Protein AF-A0A7K0G7Z8-F1 (afdb_monomer_lite)

Sequence (667 aa):
MSLGGLDERFMREALAEAHAAAAEGEVPIGAVVVYEGEIIARAHNRRELDEDPSAHAEFSAMVAAAHALGRWRLTGCTVYVTLEPCVMCAGLMVNARVTRCVYGAADPKAGALGSLYQLNADRRLNHAFEVTAGVLSNECAGVLKAFFAELRGEGRANDAHVSKRDEALRSRNGPMLTQCRGRDAADATAPRAEGAHAAAADGATGLAADNARAAAHPGSASRATDGARAAALLGPSPRVLLAIDSFKGSATSAQAEAWVTEGILHACPNARVTAMPVGDGGEGTGEALAASGGTTRRAAQAHDAFGRVVSAEYLLFDAASNESSTADDGSTANSEAVRSVEENDAFSTVHAESGRGPEHSVGTSHEAFIEMAVVAGLGSSDRTPQAALAATTYGVGELVLDAIASGAQTIYLGLGGSATNDGGAGFLQALGARLLDADGRDIPTGLVGLEKVASIDLGPAVQALGPARLIALSDVTNPLVGLRGALRVFGPQKGLAQDPDALDAYDRWMVRYGALLDAACRAVATPRFRSLAGVPGAGAAGGLGAAVLALGGALTPGIDAVLDRAGFDEALRGCDVVVTGEGLMDGQTAGGKAPLGVARRARAAGVPVVAVVGGRADDLDAVYEQGVDLVLPIVRRPMGLFHALDPSQTRANLRAAGEAAIRAYLL

Structure (mmCIF, N/CA/C/O backbone):
data_AF-A0A7K0G7Z8-F1
#
_entry.id   AF-A0A7K0G7Z8-F1
#
loop_
_atom_site.group_PDB
_atom_site.id
_atom_site.type_symbol
_atom_site.label_atom_id
_atom_site.label_alt_id
_atom_site.label_comp_id
_atom_site.label_asym_id
_atom_site.label_entity_id
_atom_site.label_seq_id
_atom_site.pdbx_PDB_ins_code
_atom_site.Cartn_x
_atom_site.Cartn_y
_atom_site.Cartn_z
_atom_site.occupancy
_atom_site.B_iso_or_equiv
_atom_site.auth_seq_id
_atom_site.auth_comp_id
_atom_site.auth_asym_id
_atom_site.auth_atom_id
_atom_site.pdbx_PDB_model_num
ATOM 1 N N . MET A 1 1 ? -40.437 -28.380 -26.632 1.00 52.09 1 MET A N 1
ATOM 2 C CA . MET A 1 1 ? -39.116 -28.945 -26.994 1.00 52.09 1 MET A CA 1
ATOM 3 C C . MET A 1 1 ? -38.384 -29.283 -25.703 1.00 52.09 1 MET A C 1
ATOM 5 O O . MET A 1 1 ? -38.582 -28.557 -24.737 1.00 52.09 1 MET A O 1
ATOM 9 N N . SER A 1 2 ? -37.621 -30.380 -25.637 1.00 55.66 2 SER A N 1
ATOM 10 C CA . SER A 1 2 ? -36.757 -30.648 -24.473 1.00 55.66 2 SER A CA 1
ATOM 11 C C . SER A 1 2 ? -35.658 -29.579 -24.385 1.00 55.66 2 SER A C 1
ATOM 13 O O . SER A 1 2 ? -35.260 -29.041 -25.418 1.00 55.66 2 SER A O 1
ATOM 15 N N . LEU A 1 3 ? -35.161 -29.279 -23.178 1.00 61.94 3 LEU A N 1
ATOM 16 C CA . LEU A 1 3 ? -34.060 -28.320 -22.980 1.00 61.94 3 LEU A CA 1
ATOM 17 C C . LEU A 1 3 ? -32.837 -28.649 -23.859 1.00 61.94 3 LEU A C 1
ATOM 19 O O . LEU A 1 3 ? -32.303 -27.756 -24.506 1.00 61.94 3 LEU A O 1
ATOM 23 N N . GLY A 1 4 ? -32.482 -29.933 -23.999 1.00 64.19 4 GLY A N 1
ATOM 24 C CA . GLY A 1 4 ? -31.378 -30.360 -24.870 1.00 64.19 4 GLY A CA 1
ATOM 25 C C . GLY A 1 4 ? -31.577 -30.035 -26.359 1.00 64.19 4 GLY A C 1
ATOM 26 O O . GLY A 1 4 ? -30.617 -29.703 -27.042 1.00 64.19 4 GLY A O 1
ATOM 27 N N . GLY A 1 5 ? -32.818 -30.041 -26.864 1.00 80.69 5 GLY A N 1
ATOM 28 C CA . GLY A 1 5 ? -33.098 -29.675 -28.259 1.00 80.69 5 GLY A CA 1
ATOM 29 C C . GLY A 1 5 ? -32.998 -28.170 -28.539 1.00 80.69 5 GLY A C 1
ATOM 30 O O . GLY A 1 5 ? -32.731 -27.771 -29.671 1.00 80.69 5 GLY A O 1
ATOM 31 N N . LEU A 1 6 ? -33.200 -27.327 -27.520 1.00 89.25 6 LEU A N 1
ATOM 32 C CA . LEU A 1 6 ? -32.984 -25.880 -27.624 1.00 89.25 6 LEU A CA 1
ATOM 33 C C . LEU A 1 6 ? -31.495 -25.536 -27.550 1.00 89.25 6 LEU A C 1
ATOM 35 O O . LEU A 1 6 ? -31.035 -24.701 -28.327 1.00 89.25 6 LEU A O 1
ATOM 39 N N . ASP A 1 7 ? -30.743 -26.217 -26.683 1.00 96.12 7 ASP A N 1
ATOM 40 C CA . ASP A 1 7 ? -29.302 -25.998 -26.560 1.00 96.12 7 ASP A CA 1
ATOM 41 C C . ASP A 1 7 ? -28.562 -26.319 -27.863 1.00 96.12 7 ASP A C 1
ATOM 43 O O . ASP A 1 7 ? -27.725 -25.536 -28.308 1.00 96.12 7 ASP A O 1
ATOM 47 N N . GLU A 1 8 ? -28.907 -27.429 -28.524 1.00 96.44 8 GLU A N 1
ATOM 48 C CA . GLU A 1 8 ? -28.336 -27.763 -29.832 1.00 96.44 8 GLU A CA 1
ATOM 49 C C . GLU A 1 8 ? -28.661 -26.707 -30.893 1.00 96.44 8 GLU A C 1
ATOM 51 O O . GLU A 1 8 ? -27.784 -26.338 -31.673 1.00 96.44 8 GLU A O 1
ATOM 56 N N . ARG A 1 9 ? -29.895 -26.179 -30.916 1.00 96.75 9 ARG A N 1
ATOM 57 C CA . ARG A 1 9 ? -30.292 -25.128 -31.865 1.00 96.75 9 ARG A CA 1
ATOM 58 C C . ARG A 1 9 ? -29.406 -23.893 -31.713 1.00 96.75 9 ARG A C 1
ATOM 60 O O . ARG A 1 9 ? -28.856 -23.429 -32.704 1.00 96.75 9 ARG A O 1
ATOM 67 N N . PHE A 1 10 ? -29.250 -23.373 -30.498 1.00 98.06 10 PHE A N 1
ATOM 68 C CA . PHE A 1 10 ? -28.439 -22.173 -30.271 1.00 98.06 10 PHE A CA 1
ATOM 69 C C . PHE A 1 10 ? -26.935 -22.437 -30.403 1.00 98.06 10 PHE A C 1
ATOM 71 O O . PHE A 1 10 ? -26.201 -21.562 -30.856 1.00 98.06 10 PHE A O 1
ATOM 78 N N . MET A 1 11 ? -26.468 -23.652 -30.108 1.00 98.50 11 MET A N 1
ATOM 79 C CA . MET A 1 11 ? -25.080 -24.028 -30.374 1.00 98.50 11 MET A CA 1
ATOM 80 C C . MET A 1 11 ? -24.767 -24.076 -31.877 1.00 98.50 11 MET A C 1
ATOM 82 O O . MET A 1 11 ? -23.671 -23.698 -32.282 1.00 98.50 11 MET A O 1
ATOM 86 N N . ARG A 1 12 ? -25.723 -24.468 -32.734 1.00 98.25 12 ARG A N 1
ATOM 87 C CA . ARG A 1 12 ? -25.553 -24.384 -34.200 1.00 98.25 12 ARG A CA 1
ATOM 88 C C . ARG A 1 12 ? -25.413 -22.946 -34.693 1.00 98.25 12 ARG A C 1
ATOM 90 O O . ARG A 1 12 ? -24.657 -22.694 -35.624 1.00 98.25 12 ARG A O 1
ATOM 97 N N . GLU A 1 13 ? -26.085 -22.006 -34.039 1.00 98.50 13 GLU A N 1
ATOM 98 C CA . GLU A 1 13 ? -25.940 -20.576 -34.321 1.00 98.50 13 GLU A CA 1
ATOM 99 C C . GLU A 1 13 ? -24.558 -20.055 -33.894 1.00 98.50 13 GLU A C 1
ATOM 101 O O . GLU A 1 13 ? -23.924 -19.321 -34.646 1.00 98.50 13 GLU A O 1
ATOM 106 N N . ALA A 1 14 ? -24.036 -20.501 -32.747 1.00 98.50 14 ALA A N 1
ATOM 107 C CA . ALA A 1 14 ? -22.656 -20.220 -32.340 1.00 98.50 14 ALA A CA 1
ATOM 108 C C . ALA A 1 14 ? -21.619 -20.867 -33.286 1.00 98.50 14 ALA A C 1
ATOM 110 O O . ALA A 1 14 ? -20.584 -20.270 -33.572 1.00 98.50 14 ALA A O 1
ATOM 111 N N . LEU A 1 15 ? -21.893 -22.060 -33.825 1.00 98.38 15 LEU A N 1
ATOM 112 C CA . LEU A 1 15 ? -21.058 -22.702 -34.851 1.00 98.38 15 LEU A CA 1
ATOM 113 C C . LEU A 1 15 ? -21.026 -21.916 -36.167 1.00 98.38 15 LEU A C 1
ATOM 115 O O . LEU A 1 15 ? -19.973 -21.845 -36.795 1.00 98.38 15 LEU A O 1
ATOM 119 N N . ALA A 1 16 ? -22.141 -21.302 -36.572 1.00 98.00 16 ALA A N 1
ATOM 120 C CA . ALA A 1 16 ? -22.164 -20.429 -37.745 1.00 98.00 16 ALA A CA 1
ATOM 121 C C . ALA A 1 16 ? -21.229 -19.219 -37.564 1.00 98.00 16 ALA A C 1
ATOM 123 O O . ALA A 1 16 ? -20.465 -18.899 -38.471 1.00 98.00 16 ALA A O 1
ATOM 124 N N . GLU A 1 17 ? -21.217 -18.619 -36.371 1.00 98.50 17 GLU A N 1
ATOM 125 C CA . GLU A 1 17 ? -20.269 -17.557 -36.010 1.00 98.50 17 GLU A CA 1
ATOM 126 C C . GLU A 1 17 ? -18.815 -18.066 -35.987 1.00 98.50 17 GLU A C 1
ATOM 128 O O . GLU A 1 17 ? -17.916 -17.411 -36.505 1.00 98.50 17 GLU A O 1
ATOM 133 N N . ALA A 1 18 ? -18.561 -19.276 -35.478 1.00 98.06 18 ALA A N 1
ATOM 134 C CA . ALA A 1 18 ? -17.221 -19.868 -35.513 1.00 98.06 18 ALA A CA 1
ATOM 135 C C . ALA A 1 18 ? -16.705 -20.083 -36.950 1.00 98.06 18 ALA A C 1
ATOM 137 O O . ALA A 1 18 ? -15.520 -19.883 -37.217 1.00 98.06 18 ALA A O 1
ATOM 138 N N . HIS A 1 19 ? -17.583 -20.463 -37.885 1.00 97.19 19 HIS A N 1
ATOM 139 C CA . HIS A 1 19 ? -17.239 -20.542 -39.307 1.00 97.19 19 HIS A CA 1
ATOM 140 C C . HIS A 1 19 ? -16.970 -19.163 -39.923 1.00 97.19 19 HIS A C 1
ATOM 142 O O . HIS A 1 19 ? -16.090 -19.058 -40.777 1.00 97.19 19 HIS A O 1
ATOM 148 N N . ALA A 1 20 ? -17.685 -18.119 -39.491 1.00 96.19 20 ALA A N 1
ATOM 149 C CA . ALA A 1 20 ? -17.413 -16.748 -39.917 1.00 96.19 20 ALA A CA 1
ATOM 150 C C . ALA A 1 20 ? -16.011 -16.295 -39.473 1.00 96.19 20 ALA A C 1
ATOM 152 O O . ALA A 1 20 ? -15.240 -15.847 -40.317 1.00 96.19 20 ALA A O 1
ATOM 153 N N . ALA A 1 21 ? -15.624 -16.548 -38.215 1.00 95.62 21 ALA A N 1
ATOM 154 C CA . ALA A 1 21 ? -14.254 -16.293 -37.750 1.00 95.62 21 ALA A CA 1
ATOM 155 C C . ALA A 1 21 ? -13.197 -17.019 -38.600 1.00 95.62 21 ALA A C 1
ATOM 157 O O . ALA A 1 21 ? -12.242 -16.391 -39.050 1.00 95.62 21 ALA A O 1
ATOM 158 N N . ALA A 1 22 ? -13.375 -18.317 -38.887 1.00 93.69 22 ALA A N 1
ATOM 159 C CA . ALA A 1 22 ? -12.438 -19.043 -39.754 1.00 93.69 22 ALA A CA 1
ATOM 160 C C . ALA A 1 22 ? -12.288 -18.385 -41.136 1.00 93.69 22 ALA A C 1
ATOM 162 O O . ALA A 1 22 ? -11.173 -18.272 -41.641 1.00 93.69 22 ALA A O 1
ATOM 163 N N . ALA A 1 23 ? -13.397 -17.948 -41.742 1.00 92.38 23 ALA A N 1
ATOM 164 C CA . ALA A 1 23 ? -13.386 -17.292 -43.049 1.00 92.38 23 ALA A CA 1
ATOM 165 C C . ALA A 1 23 ? -12.650 -15.938 -43.033 1.00 92.38 23 ALA A C 1
ATOM 167 O O . ALA A 1 23 ? -12.127 -15.515 -44.064 1.00 92.38 23 ALA A O 1
ATOM 168 N N . GLU A 1 24 ? -12.579 -15.288 -41.871 1.00 92.75 24 GLU A N 1
ATOM 169 C CA . GLU A 1 24 ? -11.844 -14.040 -41.641 1.00 92.75 24 GLU A CA 1
ATOM 170 C C . GLU A 1 24 ? -10.382 -14.266 -41.206 1.00 92.75 24 GLU A C 1
ATOM 172 O O . GLU A 1 24 ? -9.634 -13.307 -41.023 1.00 92.75 24 GLU A O 1
ATOM 177 N N . GLY A 1 25 ? -9.933 -15.522 -41.092 1.00 89.94 25 GLY A N 1
ATOM 178 C CA . GLY A 1 25 ? -8.578 -15.865 -40.643 1.00 89.94 25 GLY A CA 1
ATOM 179 C C . GLY A 1 25 ? -8.395 -15.817 -39.122 1.00 89.94 25 GLY A C 1
ATOM 180 O O . GLY A 1 25 ? -7.266 -15.861 -38.633 1.00 89.94 25 GLY A O 1
ATOM 181 N N . GLU A 1 26 ? -9.492 -15.757 -38.373 1.00 94.25 26 GLU A N 1
ATOM 182 C CA . GLU A 1 26 ? -9.526 -15.730 -36.914 1.00 94.25 26 GLU A CA 1
ATOM 183 C C . GLU A 1 26 ? -9.661 -17.135 -36.327 1.00 94.25 26 GLU A C 1
ATOM 185 O O . GLU A 1 26 ? -10.186 -18.061 -36.951 1.00 94.25 26 GLU A O 1
ATOM 190 N N . VAL A 1 27 ? -9.228 -17.305 -35.073 1.00 95.50 27 VAL A N 1
ATOM 191 C CA . VAL A 1 27 ? -9.435 -18.573 -34.355 1.00 95.50 27 VAL A CA 1
ATOM 192 C C . VAL A 1 27 ? -10.945 -18.855 -34.275 1.00 95.50 27 VAL A C 1
ATOM 194 O O . VAL A 1 27 ? -11.657 -18.038 -33.693 1.00 95.50 27 VAL A O 1
ATOM 197 N N . PRO A 1 28 ? -11.450 -19.996 -34.788 1.00 97.56 28 PRO A N 1
ATOM 198 C CA . PRO A 1 28 ? -12.878 -20.209 -35.021 1.00 97.56 28 PRO A CA 1
ATOM 199 C C . PRO A 1 28 ? -13.650 -20.525 -33.743 1.00 97.56 28 PRO A C 1
ATOM 201 O O . PRO A 1 28 ? -13.979 -21.674 -33.430 1.00 97.56 28 PRO A O 1
ATOM 204 N N . ILE A 1 29 ? -13.945 -19.471 -32.997 1.00 98.44 29 ILE A N 1
ATOM 205 C CA . ILE A 1 29 ? -14.805 -19.492 -31.824 1.00 98.44 29 ILE A CA 1
ATOM 206 C C . ILE A 1 29 ? -15.951 -18.533 -32.100 1.00 98.44 29 ILE A C 1
ATOM 208 O O . ILE A 1 29 ? -15.735 -17.402 -32.534 1.00 98.44 29 ILE A O 1
ATOM 212 N N . GLY A 1 30 ? -17.166 -19.008 -31.860 1.00 98.56 30 GLY A N 1
ATOM 213 C CA . GLY A 1 30 ? -18.390 -18.243 -32.028 1.00 98.56 30 GLY A CA 1
ATOM 214 C C . GLY A 1 30 ? -19.245 -18.337 -30.777 1.00 98.56 30 GLY A C 1
ATOM 215 O O . GLY A 1 30 ? -19.195 -19.339 -30.056 1.00 98.56 30 GLY A O 1
ATOM 216 N N . ALA A 1 31 ? -20.013 -17.284 -30.515 1.00 98.75 31 ALA A N 1
ATOM 217 C CA . ALA A 1 31 ? -20.887 -17.189 -29.363 1.00 98.75 31 ALA A CA 1
ATOM 218 C C . ALA A 1 31 ? -22.192 -16.461 -29.694 1.00 98.75 31 ALA A C 1
ATOM 220 O O . ALA A 1 31 ? -22.230 -15.515 -30.483 1.00 98.75 31 ALA A O 1
ATOM 221 N N . VAL A 1 32 ? -23.269 -16.880 -29.034 1.00 98.62 32 VAL A N 1
ATOM 222 C CA . VAL A 1 32 ? -24.565 -16.199 -29.075 1.00 98.62 32 VAL A CA 1
ATOM 223 C C . VAL A 1 32 ? -25.111 -16.011 -27.665 1.00 98.62 32 VAL A C 1
ATOM 225 O O . VAL A 1 32 ? -24.962 -16.880 -26.803 1.00 98.62 32 VAL A O 1
ATOM 228 N N . VAL A 1 33 ? -25.765 -14.876 -27.424 1.00 98.69 33 VAL A N 1
ATOM 229 C CA . VAL A 1 33 ? -26.462 -14.597 -26.163 1.00 98.69 33 VAL A CA 1
ATOM 230 C C . VAL A 1 33 ? -27.960 -14.659 -26.411 1.00 98.69 33 VAL A C 1
ATOM 232 O O . VAL A 1 33 ? -28.473 -14.017 -27.327 1.00 98.69 33 VAL A O 1
ATOM 235 N N . VAL A 1 34 ? -28.657 -15.434 -25.584 1.00 98.44 34 VAL A N 1
ATOM 236 C CA . VAL A 1 34 ? -30.098 -15.673 -25.684 1.00 98.44 34 VAL A CA 1
ATOM 237 C C . VAL A 1 34 ? -30.801 -15.133 -24.449 1.00 98.44 34 VAL A C 1
ATOM 239 O O . VAL A 1 34 ? -30.391 -15.437 -23.329 1.00 98.44 34 VAL A O 1
ATOM 242 N N . TYR A 1 35 ? -31.882 -14.385 -24.644 1.00 96.44 35 TYR A N 1
ATOM 243 C CA . TYR A 1 35 ? -32.762 -13.893 -23.586 1.00 96.44 35 TYR A CA 1
ATOM 244 C C . TYR A 1 35 ? -34.214 -14.196 -23.965 1.00 96.44 35 TYR A C 1
ATOM 246 O O . TYR A 1 35 ? -34.615 -13.958 -25.099 1.00 96.44 35 TYR A O 1
ATOM 254 N N . GLU A 1 36 ? -34.981 -14.787 -23.044 1.00 92.25 36 GLU A N 1
ATOM 255 C CA . GLU A 1 36 ? -36.388 -15.180 -23.273 1.00 92.25 36 GLU A CA 1
ATOM 256 C C . GLU A 1 36 ? -36.611 -16.054 -24.530 1.00 92.25 36 GLU A C 1
ATOM 258 O O . GLU A 1 36 ? -37.677 -16.053 -25.135 1.00 92.25 36 GLU A O 1
ATOM 263 N N . GLY A 1 37 ? -35.605 -16.856 -24.902 1.00 91.62 37 GLY A N 1
ATOM 264 C CA . GLY A 1 37 ? -35.665 -17.757 -26.059 1.00 91.62 37 GLY A CA 1
ATOM 265 C C . GLY A 1 37 ? -35.287 -17.119 -27.399 1.00 91.62 37 GLY A C 1
ATOM 266 O O . GLY A 1 37 ? -35.264 -17.827 -28.403 1.00 91.62 37 GLY A O 1
ATOM 267 N N . GLU A 1 38 ? -34.927 -15.836 -27.415 1.00 94.56 38 GLU A N 1
ATOM 268 C CA . GLU A 1 38 ? -34.498 -15.107 -28.609 1.00 94.56 38 GLU A CA 1
ATOM 269 C C . GLU A 1 38 ? -33.009 -14.753 -28.548 1.00 94.56 38 GLU A C 1
ATOM 271 O O . GLU A 1 38 ? -32.469 -14.438 -27.485 1.00 94.56 38 GLU A O 1
ATOM 276 N N . ILE A 1 39 ? -32.329 -14.800 -29.696 1.00 98.19 39 ILE A N 1
ATOM 277 C CA . ILE A 1 39 ? -30.920 -14.397 -29.796 1.00 98.19 39 ILE A CA 1
ATOM 278 C C . ILE A 1 39 ? -30.857 -12.873 -29.827 1.00 98.19 39 ILE A C 1
ATOM 280 O O . ILE A 1 39 ? -31.297 -12.250 -30.790 1.00 98.19 39 ILE A O 1
ATOM 284 N N . ILE A 1 40 ? -30.273 -12.285 -28.787 1.00 96.75 40 ILE A N 1
ATOM 285 C CA . ILE A 1 40 ? -30.115 -10.832 -28.655 1.00 96.75 40 ILE A CA 1
ATOM 286 C C . ILE A 1 40 ? -28.774 -10.334 -29.193 1.00 96.75 40 ILE A C 1
ATOM 288 O O . ILE A 1 40 ? -28.654 -9.165 -29.549 1.00 96.75 40 ILE A O 1
ATOM 292 N N . ALA A 1 41 ? -27.769 -11.210 -29.262 1.00 98.25 41 ALA A N 1
ATOM 293 C CA . ALA A 1 41 ? -26.460 -10.883 -29.807 1.00 98.25 41 ALA A CA 1
ATOM 294 C C . ALA A 1 41 ? -25.732 -12.123 -30.327 1.00 98.25 41 ALA A C 1
ATOM 296 O O . ALA A 1 41 ? -25.928 -13.236 -29.832 1.00 98.25 41 ALA A O 1
ATOM 297 N N . ARG A 1 42 ? -24.868 -11.892 -31.314 1.00 98.56 42 ARG A N 1
ATOM 298 C CA . ARG A 1 42 ? -24.001 -12.874 -31.964 1.00 98.56 42 ARG A CA 1
ATOM 299 C C . ARG A 1 42 ? -22.631 -12.243 -32.136 1.00 98.56 42 ARG A C 1
ATOM 301 O O . ARG A 1 42 ? -22.561 -11.057 -32.457 1.00 98.56 42 ARG A O 1
ATOM 308 N N . ALA A 1 43 ? -21.577 -13.009 -31.914 1.00 98.31 43 ALA A N 1
ATOM 309 C CA . ALA A 1 43 ? -20.229 -12.588 -32.253 1.00 98.31 43 ALA A CA 1
ATOM 310 C C . ALA A 1 43 ? -19.310 -13.795 -32.428 1.00 98.31 43 ALA A C 1
ATOM 312 O O . ALA A 1 43 ? -19.599 -14.905 -31.976 1.00 98.31 43 ALA A O 1
ATOM 313 N N . HIS A 1 44 ? -18.161 -13.538 -33.029 1.00 98.56 44 HIS A N 1
ATOM 314 C CA . HIS A 1 44 ? -17.053 -14.467 -33.154 1.00 98.56 44 HIS A CA 1
ATOM 315 C C . HIS A 1 44 ? -15.743 -13.761 -32.802 1.00 98.56 44 HIS A C 1
ATOM 317 O O . HIS A 1 44 ? -15.720 -12.545 -32.598 1.00 98.56 44 HIS A O 1
ATOM 323 N N . ASN A 1 45 ? -14.665 -14.530 -32.662 1.00 97.50 45 ASN A N 1
ATOM 324 C CA . ASN A 1 45 ? -13.341 -13.970 -32.398 1.00 97.50 45 ASN A CA 1
ATOM 325 C C . ASN A 1 45 ? -12.896 -13.032 -33.520 1.00 97.50 45 ASN A C 1
ATOM 327 O O . ASN A 1 45 ? -13.026 -13.383 -34.687 1.00 97.50 45 ASN A O 1
ATOM 331 N N . ARG A 1 46 ? -12.322 -11.887 -33.145 1.00 96.56 46 ARG A N 1
ATOM 332 C CA . ARG A 1 46 ? -11.799 -10.859 -34.060 1.00 96.56 46 ARG A CA 1
ATOM 333 C C . ARG A 1 46 ? -10.490 -10.247 -33.553 1.00 96.56 46 ARG A C 1
ATOM 335 O O . ARG A 1 46 ? -10.239 -9.055 -33.698 1.00 96.56 46 ARG A O 1
ATOM 342 N N . ARG A 1 47 ? -9.676 -11.053 -32.871 1.00 93.00 47 ARG A N 1
ATOM 343 C CA . ARG A 1 47 ? -8.491 -10.569 -32.151 1.00 93.00 47 ARG A CA 1
ATOM 344 C C . ARG A 1 47 ? -7.448 -9.978 -33.097 1.00 93.00 47 ARG A C 1
ATOM 346 O O . ARG A 1 47 ? -6.823 -8.977 -32.762 1.00 93.00 47 ARG A O 1
ATOM 353 N N . GLU A 1 48 ? -7.223 -10.620 -34.236 1.00 88.62 48 GLU A N 1
ATOM 354 C CA . GLU A 1 48 ? -6.242 -10.185 -35.228 1.00 88.62 48 GLU A CA 1
ATOM 355 C C . GLU A 1 48 ? -6.787 -9.034 -36.087 1.00 88.62 48 GLU A C 1
ATOM 357 O O . GLU A 1 48 ? -6.051 -8.100 -36.395 1.00 88.62 48 GLU A O 1
ATOM 362 N N . LEU A 1 49 ? -8.071 -9.082 -36.450 1.00 89.75 49 LEU A N 1
ATOM 363 C CA . LEU A 1 49 ? -8.746 -8.100 -37.292 1.00 89.75 49 LEU A CA 1
ATOM 364 C C . LEU A 1 49 ? -8.927 -6.757 -36.580 1.00 89.75 49 LEU A C 1
ATOM 366 O O . LEU A 1 49 ? -8.689 -5.712 -37.185 1.00 89.75 49 LEU A O 1
ATOM 370 N N . ASP A 1 50 ? -9.345 -6.790 -35.314 1.00 88.94 50 ASP A N 1
ATOM 371 C CA . ASP A 1 50 ? -9.590 -5.586 -34.515 1.00 88.94 50 ASP A CA 1
ATOM 372 C C . ASP A 1 50 ? -8.342 -5.121 -33.753 1.00 88.94 50 ASP A C 1
ATOM 374 O O . ASP A 1 50 ? -8.367 -4.064 -33.126 1.00 88.94 50 ASP A O 1
ATOM 378 N N . GLU A 1 51 ? -7.260 -5.908 -33.792 1.00 90.31 51 GLU A N 1
ATOM 379 C CA . GLU A 1 51 ? -6.052 -5.713 -32.978 1.00 90.31 51 GLU A CA 1
ATOM 380 C C . GLU A 1 51 ? -6.373 -5.568 -31.472 1.00 90.31 51 GLU A C 1
ATOM 382 O O . GLU A 1 51 ? -5.655 -4.915 -30.712 1.00 90.31 51 GLU A O 1
ATOM 387 N N . ASP A 1 52 ? -7.461 -6.208 -31.028 1.00 90.50 52 ASP A N 1
ATOM 388 C CA . ASP A 1 52 ? -7.988 -6.130 -29.668 1.00 90.50 52 ASP A CA 1
ATOM 389 C C . ASP A 1 52 ? -7.821 -7.484 -28.955 1.00 90.50 52 ASP A C 1
ATOM 391 O O . ASP A 1 52 ? -8.494 -8.463 -29.299 1.00 90.50 52 ASP A O 1
ATOM 395 N N . PRO A 1 53 ? -6.969 -7.575 -27.913 1.00 92.31 53 PRO A N 1
ATOM 396 C CA . PRO A 1 53 ? -6.761 -8.817 -27.172 1.00 92.31 53 PRO A CA 1
ATOM 397 C C . PRO A 1 53 ? -8.019 -9.314 -26.441 1.00 92.31 53 PRO A C 1
ATOM 399 O O . PRO A 1 53 ? -8.045 -10.468 -26.014 1.00 92.31 53 PRO A O 1
ATOM 402 N N . SER A 1 54 ? -9.037 -8.466 -26.273 1.00 93.44 54 SER A N 1
ATOM 403 C CA . SER A 1 54 ? -10.309 -8.794 -25.630 1.00 93.44 54 SER A CA 1
ATOM 404 C C . SER A 1 54 ? -11.416 -9.221 -26.596 1.00 93.44 54 SER A C 1
ATOM 406 O O . SER A 1 54 ? -12.440 -9.715 -26.120 1.00 93.44 54 SER A O 1
ATOM 408 N N . ALA A 1 55 ? -11.209 -9.109 -27.918 1.00 96.25 55 ALA A N 1
ATOM 409 C CA . ALA A 1 55 ? -12.189 -9.416 -28.970 1.00 96.25 55 ALA A CA 1
ATOM 410 C C . ALA A 1 55 ? -12.425 -10.928 -29.159 1.00 96.25 55 ALA A C 1
ATOM 412 O O . ALA A 1 55 ? -12.298 -11.497 -30.246 1.00 96.25 55 ALA A O 1
ATOM 413 N N . HIS A 1 56 ? -12.760 -11.596 -28.061 1.00 98.50 56 HIS A N 1
ATOM 414 C CA . HIS A 1 56 ? -13.240 -12.963 -28.012 1.00 98.50 56 HIS A CA 1
ATOM 415 C C . HIS A 1 56 ? -14.749 -13.001 -28.264 1.00 98.50 56 HIS A C 1
ATOM 417 O O . HIS A 1 56 ? -15.481 -12.093 -27.863 1.00 98.50 56 HIS A O 1
ATOM 423 N N . ALA A 1 57 ? -15.223 -14.087 -28.869 1.00 98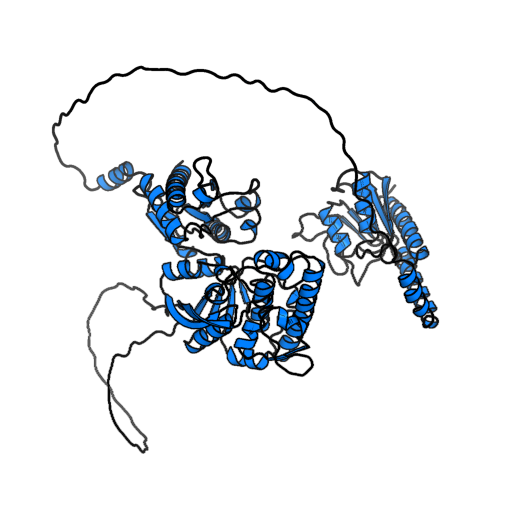.38 57 ALA A N 1
ATOM 424 C CA . ALA A 1 57 ? -16.619 -14.275 -29.237 1.00 98.38 57 ALA A CA 1
ATOM 425 C C . ALA A 1 57 ? -17.587 -14.012 -28.072 1.00 98.38 57 ALA A C 1
ATOM 427 O O . ALA A 1 57 ? -18.556 -13.270 -28.221 1.00 98.38 57 ALA A O 1
ATOM 428 N N . GLU A 1 58 ? -17.322 -14.578 -26.893 1.00 98.56 58 GLU A N 1
ATOM 429 C CA . GLU A 1 58 ? -18.187 -14.426 -25.721 1.00 98.56 58 GLU A CA 1
ATOM 430 C C . GLU A 1 58 ? -18.198 -12.985 -25.222 1.00 98.56 58 GLU A C 1
ATOM 432 O O . GLU A 1 58 ? -19.255 -12.459 -24.880 1.00 98.56 58 GLU A O 1
ATOM 437 N N . PHE A 1 59 ? -17.025 -12.347 -25.196 1.00 98.38 59 PHE A N 1
ATOM 438 C CA . PHE A 1 59 ? -16.873 -10.981 -24.714 1.00 98.38 59 PHE A CA 1
ATOM 439 C C . PHE A 1 59 ? -17.663 -10.022 -25.606 1.00 98.38 59 PHE A C 1
ATOM 441 O O . PHE A 1 59 ? -18.546 -9.307 -25.127 1.00 98.38 59 PHE A O 1
ATOM 448 N N . SER A 1 60 ? -17.423 -10.088 -26.915 1.00 98.25 60 SER A N 1
ATOM 449 C CA . SER A 1 60 ? -18.109 -9.276 -27.918 1.00 98.25 60 SER A CA 1
ATOM 450 C C . SER A 1 60 ? -19.619 -9.524 -27.928 1.00 98.25 60 SER A C 1
ATOM 452 O O . SER A 1 60 ? -20.399 -8.569 -27.931 1.00 98.25 60 SER A O 1
ATOM 454 N N . ALA A 1 61 ? -20.060 -10.786 -27.852 1.00 98.50 61 ALA A N 1
ATOM 455 C CA . ALA A 1 61 ? -21.483 -11.123 -27.827 1.00 98.50 61 ALA A CA 1
ATOM 456 C C . ALA A 1 61 ? -22.172 -10.597 -26.557 1.00 98.50 61 ALA A C 1
ATOM 458 O O . ALA A 1 61 ? -23.295 -10.100 -26.623 1.00 98.50 61 ALA A O 1
ATOM 459 N N . MET A 1 62 ? -21.510 -10.656 -25.399 1.00 98.50 62 MET A N 1
ATOM 460 C CA . MET A 1 62 ? -22.056 -10.135 -24.144 1.00 98.50 62 MET A CA 1
ATOM 461 C C . MET A 1 62 ? -22.110 -8.608 -24.101 1.00 98.50 62 MET A C 1
ATOM 463 O O . MET A 1 62 ? -23.104 -8.052 -23.633 1.00 98.50 62 MET A O 1
ATOM 467 N N . VAL A 1 63 ? -21.082 -7.922 -24.604 1.00 97.25 63 VAL A N 1
ATOM 468 C CA . VAL A 1 63 ? -21.095 -6.458 -24.729 1.00 97.25 63 VAL A CA 1
ATOM 469 C C . VAL A 1 63 ? -22.233 -6.031 -25.659 1.00 97.25 63 VAL A C 1
ATOM 471 O O . VAL A 1 63 ? -23.063 -5.205 -25.275 1.00 97.25 63 VAL A O 1
ATOM 474 N N . ALA A 1 64 ? -22.358 -6.661 -26.830 1.00 96.81 64 ALA A N 1
ATOM 475 C CA . ALA A 1 64 ? -23.457 -6.406 -27.759 1.00 96.81 64 ALA A CA 1
ATOM 476 C C . ALA A 1 64 ? -24.836 -6.693 -27.133 1.00 96.81 64 ALA A C 1
ATOM 478 O O . ALA A 1 64 ? -25.758 -5.893 -27.286 1.00 96.81 64 ALA A O 1
ATOM 479 N N . ALA A 1 65 ? -24.972 -7.777 -26.363 1.00 97.94 65 ALA A N 1
ATOM 480 C CA . ALA A 1 65 ? -26.197 -8.104 -25.635 1.00 97.94 65 ALA A CA 1
ATOM 481 C C . ALA A 1 65 ? -26.563 -7.039 -24.590 1.00 97.94 65 ALA A C 1
ATOM 483 O O . ALA A 1 65 ? -27.729 -6.661 -24.473 1.00 97.94 65 ALA A O 1
ATOM 484 N N . ALA A 1 66 ? -25.578 -6.529 -23.847 1.00 96.69 66 ALA A N 1
ATOM 485 C CA . ALA A 1 66 ? -25.794 -5.479 -22.856 1.00 96.69 66 ALA A CA 1
ATOM 486 C C . ALA A 1 66 ? -26.278 -4.176 -23.508 1.00 96.69 66 ALA A C 1
ATOM 488 O O . ALA A 1 66 ? -27.206 -3.536 -23.006 1.00 96.69 66 ALA A O 1
ATOM 489 N N . HIS A 1 67 ? -25.701 -3.818 -24.659 1.00 95.19 67 HIS A N 1
ATOM 490 C CA . HIS A 1 67 ? -26.170 -2.691 -25.464 1.00 95.19 67 HIS A CA 1
ATOM 491 C C . HIS A 1 67 ? -27.592 -2.915 -25.991 1.00 95.19 67 HIS A C 1
ATOM 493 O O . HIS A 1 67 ? -28.429 -2.026 -25.848 1.00 95.19 67 HIS A O 1
ATOM 499 N N . ALA A 1 68 ? -27.891 -4.099 -26.533 1.00 94.88 68 ALA A N 1
ATOM 500 C CA . ALA A 1 68 ? -29.211 -4.431 -27.071 1.00 94.88 68 ALA A CA 1
ATOM 501 C C . ALA A 1 68 ? -30.316 -4.391 -26.001 1.00 94.88 68 ALA A C 1
ATOM 503 O O . ALA A 1 68 ? -31.425 -3.936 -26.272 1.00 94.88 68 ALA A O 1
ATOM 504 N N . LEU A 1 69 ? -30.013 -4.821 -24.773 1.00 94.56 69 LEU A N 1
ATOM 505 C CA . LEU A 1 69 ? -30.954 -4.790 -23.649 1.00 94.56 69 LEU A CA 1
ATOM 506 C C . LEU A 1 69 ? -30.978 -3.447 -22.898 1.00 94.56 69 LEU A C 1
ATOM 508 O O . LEU A 1 69 ? -31.783 -3.283 -21.980 1.00 94.56 69 LEU A O 1
ATOM 512 N N . GLY A 1 70 ? -30.081 -2.509 -23.222 1.00 94.56 70 GLY A N 1
ATOM 513 C CA . GLY A 1 70 ? -29.944 -1.235 -22.510 1.00 94.56 70 GLY A CA 1
ATOM 514 C C . GLY A 1 70 ? -29.542 -1.385 -21.037 1.00 94.56 70 GLY A C 1
ATOM 515 O O . GLY A 1 70 ? -29.833 -0.510 -20.222 1.00 94.56 70 GLY A O 1
ATOM 516 N N . ARG A 1 71 ? -28.908 -2.503 -20.664 1.00 94.69 71 ARG A N 1
ATOM 517 C CA . ARG A 1 71 ? -28.498 -2.804 -19.286 1.00 94.69 71 ARG A CA 1
ATOM 518 C C . ARG A 1 71 ? -27.253 -3.681 -19.266 1.00 94.69 71 ARG A C 1
ATOM 520 O O . ARG A 1 71 ? -27.136 -4.623 -20.036 1.00 94.69 71 ARG A O 1
ATOM 527 N N . TRP A 1 72 ? -26.356 -3.425 -18.315 1.00 94.94 72 TRP A N 1
ATOM 528 C CA . TRP A 1 72 ? -25.137 -4.226 -18.153 1.00 94.94 72 TRP A CA 1
ATOM 529 C C . TRP A 1 72 ? -25.389 -5.594 -17.501 1.00 94.94 72 TRP A C 1
ATOM 531 O O . TRP A 1 72 ? -24.616 -6.527 -17.704 1.00 94.94 72 TRP A O 1
ATOM 541 N N . ARG A 1 73 ? -26.466 -5.727 -16.709 1.00 96.31 73 ARG A N 1
ATOM 542 C CA . ARG A 1 73 ? -26.861 -7.003 -16.095 1.00 96.31 73 ARG A CA 1
ATOM 543 C C . ARG A 1 73 ? -27.554 -7.884 -17.130 1.00 96.31 73 ARG A C 1
ATOM 545 O O . ARG A 1 73 ? -28.665 -7.583 -17.561 1.00 96.31 73 ARG A O 1
ATOM 552 N N . LEU A 1 74 ? -26.934 -9.012 -17.443 1.00 97.19 74 LEU A N 1
ATOM 553 C CA . LEU A 1 74 ? -27.429 -10.059 -18.334 1.00 97.19 74 LEU A CA 1
ATOM 554 C C . LEU A 1 74 ? -28.127 -11.192 -17.564 1.00 97.19 74 LEU A C 1
ATOM 556 O O . LEU A 1 74 ? -28.120 -12.351 -17.978 1.00 97.19 74 LEU A O 1
ATOM 560 N N . THR A 1 75 ? -28.757 -10.870 -16.435 1.00 96.56 75 THR A N 1
ATOM 561 C CA . THR A 1 75 ? -29.594 -11.821 -15.695 1.00 96.56 75 THR A CA 1
ATOM 562 C C . THR A 1 75 ? -30.759 -12.292 -16.568 1.00 96.56 75 THR A C 1
ATOM 564 O O . THR A 1 75 ? -31.384 -11.499 -17.271 1.00 96.56 75 THR A O 1
ATOM 567 N N . GLY A 1 76 ? -31.023 -13.596 -16.549 1.00 95.31 76 GLY A N 1
ATOM 568 C CA . GLY A 1 76 ? -31.960 -14.278 -17.440 1.00 95.31 76 GLY A CA 1
ATOM 569 C C . GLY A 1 76 ? -31.360 -14.669 -18.794 1.00 95.31 76 GLY A C 1
ATOM 570 O O . GLY A 1 76 ? -32.011 -15.387 -19.549 1.00 95.31 76 GLY A O 1
ATOM 571 N N . CYS A 1 77 ? -30.133 -14.238 -19.113 1.00 98.38 77 CYS A N 1
ATOM 572 C CA . CYS A 1 77 ? -29.481 -14.608 -20.367 1.00 98.38 77 CYS A CA 1
ATOM 573 C C . CYS A 1 77 ? -28.752 -15.954 -20.258 1.00 98.38 77 CYS A C 1
ATOM 575 O O . CYS A 1 77 ? -28.157 -16.277 -19.222 1.00 98.38 77 CYS A O 1
ATOM 577 N N . THR A 1 78 ? -28.748 -16.697 -21.366 1.00 98.69 78 THR A N 1
ATOM 578 C CA . THR A 1 78 ? -27.887 -17.865 -21.587 1.00 98.69 78 THR A CA 1
ATOM 579 C C . THR A 1 78 ? -26.847 -17.545 -22.655 1.00 98.69 78 THR A C 1
ATOM 581 O O . THR A 1 78 ? -27.210 -17.098 -23.743 1.00 98.69 78 THR A O 1
ATOM 584 N N . VAL A 1 79 ? -25.569 -17.782 -22.361 1.00 98.75 79 VAL A N 1
ATOM 585 C CA . VAL A 1 79 ? -24.474 -17.634 -23.331 1.00 98.75 79 VAL A CA 1
ATOM 586 C C . VAL A 1 79 ? -24.124 -19.002 -23.906 1.00 98.75 79 VAL A C 1
ATOM 588 O O . VAL A 1 79 ? -23.746 -19.897 -23.153 1.00 98.75 79 VAL A O 1
ATOM 591 N N . TYR A 1 80 ? -24.231 -19.157 -25.222 1.00 98.81 80 TYR A N 1
ATOM 592 C CA . TYR A 1 80 ? -23.797 -20.347 -25.954 1.00 98.81 80 TYR A CA 1
ATOM 593 C C . TYR A 1 80 ? -22.480 -20.049 -26.655 1.00 98.81 80 TYR A C 1
ATOM 595 O O . TYR A 1 80 ? -22.385 -19.027 -27.327 1.00 98.81 80 TYR A O 1
ATOM 603 N N . VAL A 1 81 ? -21.484 -20.922 -26.525 1.00 98.81 81 VAL A N 1
ATOM 604 C CA . VAL A 1 81 ? -20.155 -20.731 -27.126 1.00 98.81 81 VAL A CA 1
ATOM 605 C C . VAL A 1 81 ? -19.561 -22.051 -27.615 1.00 98.81 81 VAL A C 1
ATOM 607 O O . VAL A 1 81 ? -19.718 -23.098 -26.988 1.00 98.81 81 VAL A O 1
ATOM 610 N N . THR A 1 82 ? -18.862 -22.035 -28.747 1.00 98.69 82 THR A N 1
ATOM 611 C CA . THR A 1 82 ? -18.336 -23.273 -29.343 1.00 98.69 82 THR A CA 1
ATOM 612 C C . THR A 1 82 ? -17.181 -23.896 -28.554 1.00 98.69 82 THR A C 1
ATOM 614 O O . THR A 1 82 ? -17.061 -25.122 -28.533 1.00 98.69 82 THR A O 1
ATOM 617 N N . LEU A 1 83 ? -16.371 -23.098 -27.857 1.00 98.50 83 LEU A N 1
ATOM 618 C CA . LEU A 1 83 ? -15.263 -23.541 -27.005 1.00 98.50 83 LEU A CA 1
ATOM 619 C C . LEU A 1 83 ? -15.490 -23.094 -25.554 1.00 98.50 83 LEU A C 1
ATOM 621 O O . LEU A 1 83 ? -16.086 -22.050 -25.315 1.00 98.50 83 LEU A O 1
ATOM 625 N N . GLU A 1 84 ? -15.033 -23.882 -24.584 1.00 98.69 84 GLU A N 1
ATOM 626 C CA . GLU A 1 84 ? -15.101 -23.524 -23.166 1.00 98.69 84 GLU A CA 1
ATOM 627 C C . GLU A 1 84 ? -14.470 -22.141 -22.902 1.00 98.69 84 GLU A C 1
ATOM 629 O O . GLU A 1 84 ? -13.307 -21.932 -23.260 1.00 98.69 84 GLU A O 1
ATOM 634 N N . PRO A 1 85 ? -15.194 -21.218 -22.237 1.00 98.62 85 PRO A N 1
ATOM 635 C CA . PRO A 1 85 ? -14.697 -19.881 -21.946 1.00 98.62 85 PRO A CA 1
ATOM 636 C C . PRO A 1 85 ? -13.391 -19.852 -21.165 1.00 98.62 85 PRO A C 1
ATOM 638 O O . PRO A 1 85 ? -13.220 -20.563 -20.170 1.00 98.62 85 PRO A O 1
ATOM 641 N N . CYS A 1 86 ? -12.508 -18.934 -21.555 1.00 98.38 86 CYS A N 1
ATOM 642 C CA . CYS A 1 86 ? -11.305 -18.627 -20.793 1.00 98.38 86 CYS A CA 1
ATOM 643 C C . CYS A 1 86 ? -11.615 -17.794 -19.534 1.00 98.38 86 CYS A C 1
ATOM 645 O O . CYS A 1 86 ? -12.734 -17.315 -19.340 1.00 98.38 86 CYS A O 1
ATOM 647 N N . VAL A 1 87 ? -10.606 -17.562 -18.684 1.00 98.25 87 VAL A N 1
ATOM 648 C CA . VAL A 1 87 ? -10.738 -16.777 -17.436 1.00 98.25 87 VAL A CA 1
ATOM 649 C C . VAL A 1 87 ? -11.339 -15.386 -17.671 1.00 98.25 87 VAL A C 1
ATOM 651 O O . VAL A 1 87 ? -12.162 -14.939 -16.877 1.00 98.25 87 VAL A O 1
ATOM 654 N N . MET A 1 88 ? -10.967 -14.713 -18.764 1.00 98.44 88 MET A N 1
ATOM 655 C CA . MET A 1 88 ? -11.494 -13.388 -19.109 1.00 98.44 88 MET A CA 1
ATOM 656 C C . MET A 1 88 ? -12.998 -13.443 -19.399 1.00 98.44 88 MET A C 1
ATOM 658 O O . MET A 1 88 ? -13.776 -12.718 -18.779 1.00 98.44 88 MET A O 1
ATOM 662 N N . CYS A 1 89 ? -13.412 -14.330 -20.305 1.00 98.50 89 CYS A N 1
ATOM 663 C CA . CYS A 1 89 ? -14.805 -14.458 -20.725 1.00 98.50 89 CYS A CA 1
ATOM 664 C C . CYS A 1 89 ? -15.694 -14.985 -19.587 1.00 98.50 89 CYS A C 1
ATOM 666 O O . CYS A 1 89 ? -16.761 -14.433 -19.328 1.00 98.50 89 CYS A O 1
ATOM 668 N N . ALA A 1 90 ? -15.228 -15.981 -18.830 1.00 98.38 90 ALA A N 1
ATOM 669 C CA . ALA A 1 90 ? -15.919 -16.468 -17.636 1.00 98.38 90 ALA A CA 1
ATOM 670 C C . ALA A 1 90 ? -16.013 -15.392 -16.536 1.00 98.38 90 ALA A C 1
ATOM 672 O O . ALA A 1 90 ? -17.059 -15.242 -15.904 1.00 98.38 90 ALA A O 1
ATOM 673 N N . GLY A 1 91 ? -14.958 -14.598 -16.330 1.00 98.12 91 GLY A N 1
ATOM 674 C CA . GLY A 1 91 ? -14.973 -13.459 -15.409 1.00 98.12 91 GLY A CA 1
ATOM 675 C C . GLY A 1 91 ? -15.981 -12.383 -15.819 1.00 98.12 91 GLY A C 1
ATOM 676 O O . GLY A 1 91 ? -16.686 -11.838 -14.967 1.00 98.12 91 GLY A O 1
ATOM 677 N N . LEU A 1 92 ? -16.127 -12.123 -17.122 1.00 98.25 92 LEU A N 1
ATOM 678 C CA . LEU A 1 92 ? -17.179 -11.241 -17.624 1.00 98.25 92 LEU A CA 1
ATOM 679 C C . LEU A 1 92 ? -18.575 -11.813 -17.334 1.00 98.25 92 LEU A C 1
ATOM 681 O O . LEU A 1 92 ? -19.447 -11.055 -16.923 1.00 98.25 92 LEU A O 1
ATOM 685 N N . MET A 1 93 ? -18.796 -13.126 -17.474 1.00 98.56 93 MET A N 1
ATOM 686 C CA . MET A 1 93 ? -20.078 -13.773 -17.127 1.00 98.56 93 MET A CA 1
ATOM 687 C C . MET A 1 93 ? -20.452 -13.587 -15.653 1.00 98.56 93 MET A C 1
ATOM 689 O O . MET A 1 93 ? -21.608 -13.269 -15.355 1.00 98.56 93 MET A O 1
ATOM 693 N N . VAL A 1 94 ? -19.475 -13.711 -14.745 1.00 98.00 94 VAL A N 1
ATOM 694 C CA . VAL A 1 94 ? -19.645 -13.401 -13.315 1.00 98.00 94 VAL A CA 1
ATOM 695 C C . VAL A 1 94 ? -20.060 -11.940 -13.143 1.00 98.00 94 VAL A C 1
ATOM 697 O O . VAL A 1 94 ? -21.105 -11.656 -12.554 1.00 98.00 94 VAL A O 1
ATOM 700 N N . ASN A 1 95 ? -19.287 -11.013 -13.712 1.00 97.62 95 ASN A N 1
ATOM 701 C CA . ASN A 1 95 ? -19.535 -9.582 -13.567 1.00 97.62 95 ASN A CA 1
ATOM 702 C C . ASN A 1 95 ? -20.873 -9.157 -14.169 1.00 97.62 95 ASN A C 1
ATOM 704 O O . ASN A 1 95 ? -21.576 -8.373 -13.547 1.00 97.62 95 ASN A O 1
ATOM 708 N N . ALA A 1 96 ? -21.266 -9.704 -15.319 1.00 97.12 96 ALA A N 1
ATOM 709 C CA . ALA A 1 96 ? -22.516 -9.392 -16.005 1.00 97.12 96 ALA A CA 1
ATOM 710 C C . ALA A 1 96 ? -23.737 -10.119 -15.421 1.00 97.12 96 ALA A C 1
ATOM 712 O O . ALA A 1 96 ? -24.853 -9.880 -15.875 1.00 97.12 96 ALA A O 1
ATOM 713 N N . ARG A 1 97 ? -23.571 -10.979 -14.408 1.00 97.56 97 ARG A N 1
ATOM 714 C CA . ARG A 1 97 ? -24.674 -11.718 -13.767 1.00 97.56 97 ARG A CA 1
ATOM 715 C C . ARG A 1 97 ? -25.435 -12.636 -14.728 1.00 97.56 97 ARG A C 1
ATOM 717 O O . ARG A 1 97 ? -26.660 -12.744 -14.632 1.00 97.56 97 ARG A O 1
ATOM 724 N N . VAL A 1 98 ? -24.712 -13.280 -15.647 1.00 98.12 98 VAL A N 1
ATOM 725 C CA . VAL A 1 98 ? -25.266 -14.268 -16.591 1.00 98.12 98 VAL A CA 1
ATOM 726 C C . VAL A 1 98 ? -25.909 -15.415 -15.818 1.00 98.12 98 VAL A C 1
ATOM 728 O O . VAL A 1 98 ? -25.371 -15.858 -14.810 1.00 98.12 98 VAL A O 1
ATOM 731 N N . THR A 1 99 ? -27.057 -15.915 -16.268 1.00 98.19 99 THR A N 1
ATOM 732 C CA . THR A 1 99 ? -27.746 -17.011 -15.565 1.00 98.19 99 THR A CA 1
ATOM 733 C C . THR A 1 99 ? -27.146 -18.369 -15.899 1.00 98.19 99 THR A C 1
ATOM 735 O O . THR A 1 99 ? -27.003 -19.213 -15.014 1.00 98.19 99 THR A O 1
ATOM 738 N N . ARG A 1 100 ? -26.781 -18.580 -17.167 1.00 98.38 100 ARG A N 1
ATOM 739 C CA . ARG A 1 100 ? -26.308 -19.875 -17.653 1.00 98.38 100 ARG A CA 1
ATOM 740 C C . ARG A 1 100 ? -25.301 -19.728 -18.791 1.00 98.38 100 ARG A C 1
ATOM 742 O O . ARG A 1 100 ? -25.452 -18.867 -19.654 1.00 98.38 100 ARG A O 1
ATOM 749 N N . CYS A 1 101 ? -24.306 -20.603 -18.822 1.00 98.56 101 CYS A N 1
ATOM 750 C CA . CYS A 1 101 ? -23.393 -20.784 -19.943 1.00 98.56 101 CYS A CA 1
ATOM 751 C C . CYS A 1 101 ? -23.505 -22.213 -20.485 1.00 98.56 101 CYS A C 1
ATOM 753 O O . CYS A 1 101 ? -23.558 -23.182 -19.726 1.00 98.56 101 CYS A O 1
ATOM 755 N N . VAL A 1 102 ? -23.529 -22.347 -21.806 1.00 98.69 102 VAL A N 1
ATOM 756 C CA . VAL A 1 102 ? -23.511 -23.623 -22.515 1.00 98.69 102 VAL A CA 1
ATOM 757 C C . VAL A 1 102 ? -22.328 -23.616 -23.466 1.00 98.69 102 VAL A C 1
ATOM 759 O O . VAL A 1 102 ? -22.242 -22.735 -24.319 1.00 98.69 102 VAL A O 1
ATOM 762 N N . TYR A 1 103 ? -21.427 -24.589 -23.350 1.00 98.62 103 TYR A N 1
ATOM 763 C CA . TYR A 1 103 ? -20.272 -24.675 -24.242 1.00 98.62 103 TYR A CA 1
ATOM 764 C C . TYR A 1 103 ? -20.157 -26.023 -24.948 1.00 98.62 103 TYR A C 1
ATOM 766 O O . TYR A 1 103 ? -20.598 -27.057 -24.436 1.00 98.62 103 TYR A O 1
ATOM 774 N N . GLY A 1 104 ? -19.560 -26.003 -26.140 1.00 98.25 104 GLY A N 1
ATOM 775 C CA . GLY A 1 104 ? -19.376 -27.194 -26.963 1.00 98.25 104 GLY A CA 1
ATOM 776 C C . GLY A 1 104 ? -18.138 -28.010 -26.605 1.00 98.25 104 GLY A C 1
ATOM 777 O O . GLY A 1 104 ? -18.227 -29.039 -25.932 1.00 98.25 104 GLY A O 1
ATOM 778 N N . ALA A 1 105 ? -16.975 -27.605 -27.105 1.00 97.88 105 ALA A N 1
ATOM 779 C CA . ALA A 1 105 ? -15.704 -28.274 -26.840 1.00 97.88 105 ALA A CA 1
ATOM 780 C C . ALA A 1 105 ? -15.085 -27.788 -25.520 1.00 97.88 105 ALA A C 1
ATOM 782 O O . ALA A 1 105 ? -15.132 -26.600 -25.223 1.00 97.88 105 ALA A O 1
ATOM 783 N N . ALA A 1 106 ? -14.483 -28.692 -24.745 1.00 96.50 106 ALA A N 1
ATOM 784 C CA . ALA A 1 106 ? -13.676 -28.315 -23.581 1.00 96.50 106 ALA A CA 1
ATOM 785 C C . ALA A 1 106 ? -12.342 -27.683 -24.017 1.00 96.50 106 ALA A C 1
ATOM 787 O O . ALA A 1 106 ? -11.792 -28.067 -25.056 1.00 96.50 106 ALA A O 1
ATOM 788 N N . ASP A 1 107 ? -11.798 -26.771 -23.209 1.00 95.69 107 ASP A N 1
ATOM 789 C CA . ASP A 1 107 ? -10.492 -26.153 -23.450 1.00 95.69 107 ASP A CA 1
ATOM 790 C C . ASP A 1 107 ? -9.482 -26.547 -22.355 1.00 95.69 107 ASP A C 1
ATOM 792 O O . ASP A 1 107 ? -9.408 -25.908 -21.304 1.00 95.69 107 ASP A O 1
ATOM 796 N N . PRO A 1 108 ? -8.623 -27.553 -22.600 1.00 91.12 108 PRO A N 1
ATOM 797 C CA . PRO A 1 108 ? -7.639 -27.995 -21.616 1.00 91.12 108 PRO A CA 1
ATOM 798 C C . PRO A 1 108 ? -6.499 -26.989 -21.384 1.00 91.12 108 PRO A C 1
ATOM 800 O O . PRO A 1 108 ? -5.669 -27.217 -20.506 1.00 91.12 108 PRO A O 1
ATOM 803 N N . LYS A 1 109 ? -6.393 -25.918 -22.184 1.00 87.44 109 LYS A N 1
ATOM 804 C CA . LYS A 1 109 ? -5.311 -24.926 -22.091 1.00 87.44 109 LYS A CA 1
ATOM 805 C C . LYS A 1 109 ? -5.736 -23.635 -21.408 1.00 87.44 109 LYS A C 1
ATOM 807 O O . LYS A 1 109 ? -4.890 -23.013 -20.768 1.00 87.44 109 LYS A O 1
ATOM 812 N N . ALA A 1 110 ? -6.991 -23.223 -21.556 1.00 90.75 110 ALA A N 1
ATOM 813 C CA . ALA A 1 110 ? -7.475 -21.970 -20.977 1.00 90.75 110 ALA A CA 1
ATOM 814 C C . ALA A 1 110 ? -8.862 -22.056 -20.319 1.00 90.75 110 ALA A C 1
ATOM 816 O O . ALA A 1 110 ? -9.282 -21.074 -19.705 1.00 90.75 110 ALA A O 1
ATOM 817 N N . GLY A 1 111 ? -9.548 -23.199 -20.402 1.00 95.94 111 GLY A N 1
ATOM 818 C CA . GLY A 1 111 ? -10.934 -23.369 -19.969 1.00 95.94 111 GLY A CA 1
ATOM 819 C C . GLY A 1 111 ? -11.143 -23.123 -18.477 1.00 95.94 111 GLY A C 1
ATOM 820 O O . GLY A 1 111 ? -10.472 -23.713 -17.624 1.00 95.94 111 GLY A O 1
ATOM 821 N N . ALA A 1 112 ? -12.078 -22.231 -18.156 1.00 97.62 112 ALA A N 1
ATOM 822 C CA . ALA A 1 112 ? -12.296 -21.732 -16.802 1.00 97.62 112 ALA A CA 1
ATOM 823 C C . ALA A 1 112 ? -13.612 -22.190 -16.150 1.00 97.62 112 ALA A C 1
ATOM 825 O O . ALA A 1 112 ? -13.935 -21.732 -15.047 1.00 97.62 112 ALA A O 1
ATOM 826 N N . LEU A 1 113 ? -14.365 -23.076 -16.813 1.00 97.31 113 LEU A N 1
ATOM 827 C CA . LEU A 1 113 ? -15.686 -23.554 -16.383 1.00 97.31 113 LEU A CA 1
ATOM 828 C C . LEU A 1 113 ? -15.713 -25.067 -16.100 1.00 97.31 113 LEU A C 1
ATOM 830 O O . LEU A 1 113 ? -16.785 -25.674 -16.044 1.00 97.31 113 LEU A O 1
ATOM 834 N N . GLY A 1 114 ? -14.547 -25.684 -15.924 1.00 91.62 114 GLY A N 1
ATOM 835 C CA . GLY A 1 114 ? -14.397 -27.095 -15.584 1.00 91.62 114 GLY A CA 1
ATOM 836 C C . GLY A 1 114 ? -13.031 -27.688 -15.925 1.00 91.62 114 GLY A C 1
ATOM 837 O O . GLY A 1 114 ? -12.624 -28.633 -15.252 1.00 91.62 114 GLY A O 1
ATOM 838 N N . SER A 1 115 ? -12.311 -27.153 -16.920 1.00 93.75 115 SER A N 1
ATOM 839 C CA . SER A 1 115 ? -11.018 -27.725 -17.333 1.00 93.75 115 SER A CA 1
ATOM 840 C C . SER A 1 115 ? -9.864 -27.365 -16.393 1.00 93.75 115 SER A C 1
ATOM 842 O O . SER A 1 115 ? -9.231 -28.254 -15.827 1.00 93.75 115 SER A O 1
ATOM 844 N N . LEU A 1 116 ? -9.572 -26.071 -16.223 1.00 91.88 116 LEU A N 1
ATOM 845 C CA . LEU A 1 116 ? -8.479 -25.584 -15.365 1.00 91.88 116 LEU A CA 1
ATOM 846 C C . LEU A 1 116 ? -8.982 -24.829 -14.134 1.00 91.88 116 LEU A C 1
ATOM 848 O O . LEU A 1 116 ? -8.329 -24.829 -13.091 1.00 91.88 116 LEU A O 1
ATOM 852 N N . TYR A 1 117 ? -10.141 -24.186 -14.261 1.00 95.31 117 TYR A N 1
ATOM 853 C CA . TYR A 1 117 ? -10.785 -23.420 -13.199 1.00 95.31 117 TYR A CA 1
ATOM 854 C C . TYR A 1 117 ? -12.273 -23.753 -13.135 1.00 95.31 117 TYR A C 1
ATOM 856 O O . TYR A 1 117 ? -12.817 -24.391 -14.034 1.00 95.31 117 TYR A O 1
ATOM 864 N N . GLN A 1 118 ? -12.930 -23.290 -12.073 1.00 96.75 118 GLN A N 1
ATOM 865 C CA . GLN A 1 118 ? -14.368 -23.456 -11.870 1.00 96.75 118 GLN A CA 1
ATOM 866 C C . GLN A 1 118 ? -15.009 -22.134 -11.423 1.00 96.75 118 GLN A C 1
ATOM 868 O O . GLN A 1 118 ? -15.616 -22.038 -10.356 1.00 96.75 118 GLN A O 1
ATOM 873 N N . LEU A 1 119 ? -14.827 -21.079 -12.226 1.00 96.94 119 LEU A N 1
ATOM 874 C CA . LEU A 1 119 ? -15.224 -19.715 -11.846 1.00 96.94 119 LEU A CA 1
ATOM 875 C C . LEU A 1 119 ? -16.738 -19.554 -11.671 1.00 96.94 119 LEU A C 1
ATOM 877 O O . LEU A 1 119 ? -17.176 -18.747 -10.860 1.00 96.94 119 LEU A O 1
ATOM 881 N N . ASN A 1 120 ? -17.546 -20.347 -12.373 1.00 97.62 120 ASN A N 1
ATOM 882 C CA . ASN A 1 120 ? -19.004 -20.300 -12.262 1.00 97.62 120 ASN A CA 1
ATOM 883 C C . ASN A 1 120 ? -19.549 -20.726 -10.888 1.00 97.62 120 ASN A C 1
ATOM 885 O O . ASN A 1 120 ? -20.705 -20.434 -10.588 1.00 97.62 120 ASN A O 1
ATOM 889 N N . ALA A 1 121 ? -18.750 -21.436 -10.083 1.00 95.44 121 ALA A N 1
ATOM 890 C CA . ALA A 1 121 ? -19.142 -21.953 -8.771 1.00 95.44 121 ALA A CA 1
ATOM 891 C C . ALA A 1 121 ? -18.189 -21.520 -7.638 1.00 95.44 121 ALA A C 1
ATOM 893 O O . ALA A 1 121 ? -18.306 -22.011 -6.511 1.00 95.44 121 ALA A O 1
ATOM 894 N N . ASP A 1 122 ? -17.245 -20.612 -7.911 1.00 94.69 122 ASP A N 1
ATOM 895 C CA . ASP A 1 122 ? -16.307 -20.123 -6.901 1.00 94.69 122 ASP A CA 1
ATOM 896 C C . ASP A 1 122 ? -17.033 -19.228 -5.888 1.00 94.69 122 ASP A C 1
ATOM 898 O O . ASP A 1 122 ? -17.469 -18.121 -6.199 1.00 94.69 122 ASP A O 1
ATOM 902 N N . ARG A 1 123 ? -17.132 -19.703 -4.642 1.00 90.94 123 ARG A N 1
ATOM 903 C CA . ARG A 1 123 ? -17.840 -19.017 -3.547 1.00 90.94 123 ARG A CA 1
ATOM 904 C C . ARG A 1 123 ? -17.224 -17.677 -3.144 1.00 90.94 123 ARG A C 1
ATOM 906 O O . ARG A 1 123 ? -17.858 -16.929 -2.408 1.00 90.94 123 ARG A O 1
ATOM 913 N N . ARG A 1 124 ? -15.993 -17.389 -3.573 1.00 93.19 124 ARG A N 1
ATOM 914 C CA . ARG A 1 124 ? -15.330 -16.099 -3.333 1.00 93.19 124 ARG A CA 1
ATOM 915 C C . ARG A 1 124 ? -15.800 -15.028 -4.313 1.00 93.19 124 ARG A C 1
ATOM 917 O O . ARG A 1 124 ? -15.575 -13.846 -4.070 1.00 93.19 124 ARG A O 1
ATOM 924 N N . LEU A 1 125 ? -16.407 -15.430 -5.428 1.00 89.75 125 LEU A N 1
ATOM 925 C CA . LEU A 1 125 ? -16.918 -14.522 -6.441 1.00 89.75 125 LEU A CA 1
ATOM 926 C C . LEU A 1 125 ? -18.365 -14.142 -6.132 1.00 89.75 125 LEU A C 1
ATOM 928 O O . LEU A 1 125 ? -19.130 -14.893 -5.533 1.00 89.75 125 LEU A O 1
ATOM 932 N N . ASN A 1 126 ? -18.742 -12.937 -6.546 1.00 85.94 126 ASN A N 1
ATOM 933 C CA . ASN A 1 126 ? -20.012 -12.325 -6.166 1.00 85.94 126 ASN A CA 1
ATOM 934 C C . ASN A 1 126 ? -21.239 -12.927 -6.879 1.00 85.94 126 ASN A C 1
ATOM 936 O O . ASN A 1 126 ? -22.362 -12.573 -6.517 1.00 85.94 126 ASN A O 1
ATOM 940 N N . HIS A 1 127 ? -21.047 -13.785 -7.888 1.00 96.00 127 HIS A N 1
ATOM 941 C CA . HIS A 1 127 ? -22.092 -14.378 -8.724 1.00 96.00 127 HIS A CA 1
ATOM 942 C C . HIS A 1 127 ? -21.747 -15.820 -9.090 1.00 96.00 127 HIS A C 1
ATOM 944 O O . HIS A 1 127 ? -20.610 -16.100 -9.462 1.00 96.00 127 HIS A O 1
ATOM 950 N N . ALA A 1 128 ? -22.746 -16.700 -9.064 1.00 95.88 128 ALA A N 1
ATOM 951 C CA . ALA A 1 128 ? -22.643 -18.070 -9.550 1.00 95.88 128 ALA A CA 1
ATOM 952 C C . ALA A 1 128 ? -23.643 -18.295 -10.688 1.00 95.88 128 ALA A C 1
ATOM 954 O O . ALA A 1 128 ? -24.727 -17.707 -10.692 1.00 95.88 128 ALA A O 1
ATOM 955 N N . PHE A 1 129 ? -23.284 -19.145 -11.646 1.00 97.94 129 PHE A N 1
ATOM 956 C CA . PHE A 1 129 ? -24.124 -19.431 -12.808 1.00 97.94 129 PHE A CA 1
ATOM 957 C C . PHE A 1 129 ? -24.038 -20.891 -13.248 1.00 97.94 129 PHE A C 1
ATOM 959 O O . PHE A 1 129 ? -23.063 -21.602 -12.983 1.00 97.94 129 PHE A O 1
ATOM 966 N N . GLU A 1 130 ? -25.092 -21.349 -13.917 1.00 98.06 130 GLU A N 1
ATOM 967 C CA . GLU A 1 130 ? -25.194 -22.731 -14.374 1.00 98.06 130 GLU A CA 1
ATOM 968 C C . GLU A 1 130 ? -24.313 -22.975 -15.597 1.00 98.06 130 GLU A C 1
ATOM 970 O O . GLU A 1 130 ? -24.202 -22.124 -16.479 1.00 98.06 130 GLU A O 1
ATOM 975 N N . VAL A 1 131 ? -23.712 -24.162 -15.676 1.00 98.25 131 VAL A N 1
ATOM 976 C CA . VAL A 1 131 ? -22.875 -24.563 -16.808 1.00 98.25 131 VAL A CA 1
ATOM 977 C C . VAL A 1 131 ? -23.389 -25.869 -17.392 1.00 98.25 131 VAL A C 1
ATOM 979 O O . VAL A 1 131 ? -23.623 -26.838 -16.673 1.00 98.25 131 VAL A O 1
ATOM 982 N N . THR A 1 132 ? -23.559 -25.905 -18.710 1.00 98.00 132 THR A N 1
ATOM 983 C CA . THR A 1 132 ? -23.825 -27.130 -19.471 1.00 98.00 132 THR A CA 1
ATOM 984 C C . THR A 1 132 ? -22.709 -27.337 -20.485 1.00 98.00 132 THR A C 1
ATOM 986 O O . THR A 1 132 ? -22.530 -26.541 -21.402 1.00 98.00 132 THR A O 1
ATOM 989 N N . ALA A 1 133 ? -21.944 -28.405 -20.300 1.00 96.94 133 ALA A N 1
ATOM 990 C CA . ALA A 1 133 ? -20.793 -28.735 -21.127 1.00 96.94 133 ALA A CA 1
ATOM 991 C C . ALA A 1 133 ? -21.156 -29.752 -22.217 1.00 96.94 133 ALA A C 1
ATOM 993 O O . ALA A 1 133 ? -22.007 -30.617 -22.008 1.00 96.94 133 ALA A O 1
ATOM 994 N N . GLY A 1 134 ? -20.446 -29.715 -23.344 1.00 96.06 134 GLY A N 1
ATOM 995 C CA . GLY A 1 134 ? -20.423 -30.815 -24.309 1.00 96.06 134 GLY A CA 1
ATOM 996 C C . GLY A 1 134 ? -21.493 -30.774 -25.403 1.00 96.06 134 GLY A C 1
ATOM 997 O O . GLY A 1 134 ? -21.633 -31.752 -26.140 1.00 96.06 134 GLY A O 1
ATOM 998 N N . VAL A 1 135 ? -22.239 -29.678 -25.556 1.00 97.38 135 VAL A N 1
ATOM 999 C CA . VAL A 1 135 ? -23.287 -29.578 -26.589 1.00 97.38 135 VAL A CA 1
ATOM 1000 C C . VAL A 1 135 ? -22.642 -29.474 -27.971 1.00 97.38 135 VAL A C 1
ATOM 1002 O O . VAL A 1 135 ? -21.898 -28.541 -28.241 1.00 97.38 135 VAL A O 1
ATOM 1005 N N . LEU A 1 136 ? -22.898 -30.447 -28.852 1.00 97.19 136 LEU A N 1
ATOM 1006 C CA . LEU A 1 136 ? -22.249 -30.556 -30.173 1.00 97.19 136 LEU A CA 1
ATOM 1007 C C . LEU A 1 136 ? -20.705 -30.549 -30.113 1.00 97.19 136 LEU A C 1
ATOM 1009 O O . LEU A 1 136 ? -20.037 -30.116 -31.050 1.00 97.19 136 LEU A O 1
ATOM 1013 N N . SER A 1 137 ? -20.123 -31.075 -29.027 1.00 95.56 137 SER A N 1
ATOM 1014 C CA . SER A 1 137 ? -18.681 -30.998 -28.737 1.00 95.56 137 SER A CA 1
ATOM 1015 C C . SER A 1 137 ? -17.771 -31.441 -29.892 1.00 95.56 137 SER A C 1
ATOM 1017 O O . SER A 1 137 ? -16.770 -30.787 -30.187 1.00 95.56 137 SER A O 1
ATOM 1019 N N . ASN A 1 138 ? -18.138 -32.525 -30.587 1.00 94.94 138 ASN A N 1
ATOM 1020 C CA . ASN A 1 138 ? -17.371 -33.050 -31.720 1.00 94.94 138 ASN A CA 1
ATOM 1021 C C . ASN A 1 138 ? -17.354 -32.091 -32.919 1.00 94.94 138 ASN A C 1
ATOM 1023 O O . ASN A 1 138 ? -16.312 -31.951 -33.557 1.00 94.94 138 ASN A O 1
ATOM 1027 N N . GLU A 1 139 ? -18.482 -31.436 -33.215 1.00 97.00 139 GLU A N 1
ATOM 1028 C CA . GLU A 1 139 ? -18.582 -30.454 -34.301 1.00 97.00 139 GLU A CA 1
ATOM 1029 C C . GLU A 1 139 ? -17.734 -29.222 -33.953 1.00 97.00 139 GLU A C 1
ATOM 1031 O O . GLU A 1 139 ? -16.848 -28.849 -34.721 1.00 97.00 139 GLU A O 1
ATOM 1036 N N . CYS A 1 140 ? -17.898 -28.675 -32.743 1.00 97.56 140 CYS A N 1
ATOM 1037 C CA . CYS A 1 140 ? -17.132 -27.520 -32.268 1.00 97.56 140 CYS A CA 1
ATOM 1038 C C . CYS A 1 140 ? -15.616 -27.764 -32.259 1.00 97.56 140 CYS A C 1
ATOM 1040 O O . CYS A 1 140 ? -14.842 -26.946 -32.758 1.00 97.56 140 CYS A O 1
ATOM 1042 N N . ALA A 1 141 ? -15.171 -28.917 -31.749 1.00 94.88 141 ALA A N 1
ATOM 1043 C CA . ALA A 1 141 ? -13.758 -29.286 -31.773 1.00 94.88 141 ALA A CA 1
ATOM 1044 C C . ALA A 1 141 ? -13.244 -29.542 -33.202 1.00 94.88 141 ALA A C 1
ATOM 1046 O O . ALA A 1 141 ? -12.056 -29.353 -33.470 1.00 94.88 141 ALA A O 1
ATOM 1047 N N . GLY A 1 142 ? -14.115 -29.998 -34.108 1.00 93.81 142 GLY A N 1
ATOM 1048 C CA . GLY A 1 142 ? -13.799 -30.253 -35.511 1.00 93.81 142 GLY A CA 1
ATOM 1049 C C . GLY A 1 142 ? -13.377 -28.987 -36.252 1.00 93.81 142 GLY A C 1
ATOM 1050 O O . GLY A 1 142 ? -12.318 -28.988 -36.879 1.00 93.81 142 GLY A O 1
ATOM 1051 N N . VAL A 1 143 ? -14.142 -27.899 -36.106 1.00 93.69 143 VAL A N 1
ATOM 1052 C CA . VAL A 1 143 ? -13.844 -26.602 -36.741 1.00 93.69 143 VAL A CA 1
ATOM 1053 C C . VAL A 1 143 ? -12.477 -26.072 -36.298 1.00 93.69 143 VAL A C 1
ATOM 1055 O O . VAL A 1 143 ? -11.631 -25.740 -37.127 1.00 93.69 143 VAL A O 1
ATOM 1058 N N . LEU A 1 144 ? -12.210 -26.083 -34.989 1.00 92.25 144 LEU A N 1
ATOM 1059 C CA . LEU A 1 144 ? -10.939 -25.619 -34.429 1.00 92.25 144 LEU A CA 1
ATOM 1060 C C . LEU A 1 144 ? -9.743 -26.452 -34.920 1.00 92.25 144 LEU A C 1
ATOM 1062 O O . LEU A 1 144 ? -8.680 -25.915 -35.236 1.00 92.25 144 LEU A O 1
ATOM 1066 N N . LYS A 1 145 ? -9.906 -27.778 -35.010 1.00 92.00 145 LYS A N 1
ATOM 1067 C CA . LYS A 1 145 ? -8.860 -28.682 -35.515 1.00 92.00 145 LYS A CA 1
ATOM 1068 C C . LYS A 1 145 ? -8.569 -28.460 -36.998 1.00 92.00 145 LYS A C 1
ATOM 1070 O O . LYS A 1 145 ? -7.393 -28.506 -37.363 1.00 92.00 145 LYS A O 1
ATOM 1075 N N . ALA A 1 146 ? -9.601 -28.242 -37.815 1.00 91.75 146 ALA A N 1
ATOM 1076 C CA . ALA A 1 146 ? -9.465 -27.983 -39.246 1.00 91.75 146 ALA A CA 1
ATOM 1077 C C . ALA A 1 146 ? -8.669 -26.695 -39.500 1.00 91.75 146 ALA A C 1
ATOM 1079 O O . ALA A 1 146 ? -7.633 -26.749 -40.159 1.00 91.75 146 ALA A O 1
ATOM 1080 N N . PHE A 1 147 ? -9.048 -25.594 -38.845 1.00 92.44 147 PHE A N 1
ATOM 1081 C CA . PHE A 1 147 ? -8.365 -24.301 -38.955 1.00 92.44 147 PHE A CA 1
ATOM 1082 C C . PHE A 1 147 ? -6.862 -24.386 -38.641 1.00 92.44 147 PHE A C 1
ATOM 1084 O O . PHE A 1 147 ? -6.009 -23.970 -39.422 1.00 92.44 147 PHE A O 1
ATOM 1091 N N . PHE A 1 148 ? -6.492 -25.017 -37.520 1.00 88.12 148 PHE A N 1
ATOM 1092 C CA . PHE A 1 148 ? -5.073 -25.172 -37.188 1.00 88.12 148 PHE A CA 1
ATOM 1093 C C . PHE A 1 148 ? -4.338 -26.186 -38.079 1.00 88.12 148 PHE A C 1
ATOM 1095 O O . PHE A 1 148 ? -3.107 -26.155 -38.138 1.00 88.12 148 PHE A O 1
ATOM 1102 N N . ALA A 1 149 ? -5.036 -27.125 -38.723 1.00 86.94 149 ALA A N 1
ATOM 1103 C CA . ALA A 1 149 ? -4.423 -28.018 -39.704 1.00 86.94 149 ALA A CA 1
ATOM 1104 C C . ALA A 1 149 ? -4.080 -27.271 -40.999 1.00 86.94 149 ALA A C 1
ATOM 1106 O O . ALA A 1 149 ? -2.977 -27.461 -41.512 1.00 86.94 149 ALA A O 1
ATOM 1107 N N . GLU A 1 150 ? -4.964 -26.385 -41.458 1.00 85.62 150 GLU A N 1
ATOM 1108 C CA . GLU A 1 150 ? -4.746 -25.507 -42.613 1.00 85.62 150 GLU A CA 1
ATOM 1109 C C . GLU A 1 150 ? -3.570 -24.551 -42.372 1.00 85.62 150 GLU A C 1
ATOM 1111 O O . GLU A 1 150 ? -2.605 -24.576 -43.136 1.00 85.62 150 GLU A O 1
ATOM 1116 N N . LEU A 1 151 ? -3.538 -23.850 -41.230 1.00 79.88 151 LEU A N 1
ATOM 1117 C CA . LEU A 1 151 ? -2.420 -22.965 -40.859 1.00 79.88 151 LEU A CA 1
ATOM 1118 C C . LEU A 1 151 ? -1.058 -23.682 -40.820 1.00 79.88 151 LEU A C 1
ATOM 1120 O O . LEU A 1 151 ? -0.033 -23.127 -41.221 1.00 79.88 151 LEU A O 1
ATOM 1124 N N . ARG A 1 152 ? -1.017 -24.937 -40.349 1.00 81.25 152 ARG A N 1
ATOM 1125 C CA . ARG A 1 152 ? 0.216 -25.751 -40.365 1.00 81.25 152 ARG A CA 1
ATOM 1126 C C . ARG A 1 152 ? 0.607 -26.203 -41.775 1.00 81.25 152 ARG A C 1
ATOM 1128 O O . ARG A 1 152 ? 1.793 -26.423 -42.018 1.00 81.25 152 ARG A O 1
ATOM 1135 N N . GLY A 1 153 ? -0.363 -26.370 -42.673 1.00 67.81 153 GLY A N 1
ATOM 1136 C CA . GLY A 1 153 ? -0.140 -26.676 -44.086 1.00 67.81 153 GLY A CA 1
ATOM 1137 C C . GLY A 1 153 ? 0.442 -25.486 -44.852 1.00 67.81 153 GLY A C 1
ATOM 1138 O O . GLY A 1 153 ? 1.391 -25.659 -45.614 1.00 67.81 153 GLY A O 1
ATOM 1139 N N . GLU A 1 154 ? -0.059 -24.280 -44.585 1.00 56.03 154 GLU A N 1
ATOM 1140 C CA . GLU A 1 154 ? 0.404 -23.024 -45.195 1.00 56.03 154 GLU A CA 1
ATOM 1141 C C . GLU A 1 154 ? 1.749 -22.538 -44.628 1.00 56.03 154 GLU A C 1
ATOM 1143 O O . GLU A 1 154 ? 2.574 -21.975 -45.350 1.00 56.03 154 GLU A O 1
ATOM 1148 N N . GLY A 1 155 ? 2.044 -22.843 -43.359 1.00 45.06 155 GLY A N 1
ATOM 1149 C CA . GLY A 1 155 ? 3.307 -22.506 -42.689 1.00 45.06 155 GLY A CA 1
ATOM 1150 C C . GLY A 1 155 ? 4.578 -23.118 -43.303 1.00 45.06 155 GLY A C 1
ATOM 1151 O O . GLY A 1 155 ? 5.676 -22.748 -42.899 1.00 45.06 155 GLY A O 1
ATOM 1152 N N . ARG A 1 156 ? 4.473 -24.017 -44.295 1.00 42.62 156 ARG A N 1
ATOM 1153 C CA . ARG A 1 156 ? 5.621 -24.499 -45.092 1.00 42.62 156 ARG A CA 1
ATOM 1154 C C . ARG A 1 156 ? 5.960 -23.618 -46.305 1.00 42.62 156 ARG A C 1
ATOM 1156 O O . ARG A 1 156 ? 6.986 -23.860 -46.932 1.00 42.62 156 ARG A O 1
ATOM 1163 N N . ALA A 1 157 ? 5.145 -22.611 -46.630 1.00 43.75 157 ALA A N 1
ATOM 1164 C CA . ALA A 1 157 ? 5.325 -21.744 -47.801 1.00 43.75 157 ALA A CA 1
ATOM 1165 C C . ALA A 1 157 ? 5.572 -20.253 -47.465 1.00 43.75 157 ALA A C 1
ATOM 1167 O O . ALA A 1 157 ? 5.674 -19.436 -48.378 1.00 43.75 157 ALA A O 1
ATOM 1168 N N . ASN A 1 158 ? 5.675 -19.875 -46.181 1.00 39.62 158 ASN A N 1
ATOM 1169 C CA . ASN A 1 158 ? 5.423 -18.492 -45.743 1.00 39.62 158 ASN A CA 1
ATOM 1170 C C . ASN A 1 158 ? 6.646 -17.598 -45.431 1.00 39.62 158 ASN A C 1
ATOM 1172 O O . ASN A 1 158 ? 6.455 -16.458 -45.003 1.00 39.62 158 ASN A O 1
ATOM 1176 N N . ASP A 1 159 ? 7.882 -18.023 -45.726 1.00 38.12 159 ASP A N 1
ATOM 1177 C CA . ASP A 1 159 ? 9.079 -17.162 -45.570 1.00 38.12 159 ASP A CA 1
ATOM 1178 C C . ASP A 1 159 ? 9.068 -15.919 -46.494 1.00 38.12 159 ASP A C 1
ATOM 1180 O O . ASP A 1 159 ? 9.844 -14.984 -46.304 1.00 38.12 159 ASP A O 1
ATOM 1184 N N . ALA A 1 160 ? 8.156 -15.848 -47.472 1.00 39.22 160 ALA A N 1
ATOM 1185 C CA . ALA A 1 160 ? 8.034 -14.724 -48.406 1.00 39.22 160 ALA A CA 1
ATOM 1186 C C . ALA A 1 160 ? 7.024 -13.628 -47.987 1.00 39.22 160 ALA A C 1
ATOM 1188 O O . ALA A 1 160 ? 6.995 -12.562 -48.604 1.00 39.22 160 ALA A O 1
ATOM 1189 N N . HIS A 1 161 ? 6.192 -13.842 -46.956 1.00 40.81 161 HIS A N 1
ATOM 1190 C CA . HIS A 1 161 ? 5.078 -12.933 -46.628 1.00 40.81 161 HIS A CA 1
ATOM 1191 C C . HIS A 1 161 ? 5.408 -11.829 -45.609 1.00 40.81 161 HIS A C 1
ATOM 1193 O O . HIS A 1 161 ? 4.708 -10.814 -45.563 1.00 40.81 161 HIS A O 1
ATOM 1199 N N . VAL A 1 162 ? 6.508 -11.959 -44.859 1.00 41.44 162 VAL A N 1
ATOM 1200 C CA . VAL A 1 162 ? 6.960 -10.944 -43.885 1.00 41.44 162 VAL A CA 1
ATOM 1201 C C . VAL A 1 162 ? 7.376 -9.638 -44.586 1.00 41.44 162 VAL A C 1
ATOM 1203 O O . VAL A 1 162 ? 7.105 -8.550 -44.089 1.00 41.44 162 VAL A O 1
ATOM 1206 N N . SER A 1 163 ? 7.911 -9.723 -45.810 1.00 39.38 163 SER A N 1
ATOM 1207 C CA . SER A 1 163 ? 8.423 -8.570 -46.568 1.00 39.38 163 SER A CA 1
ATOM 1208 C C . SER A 1 163 ? 7.349 -7.595 -47.078 1.00 39.38 163 SER A C 1
ATOM 1210 O O . SER A 1 163 ? 7.677 -6.438 -47.324 1.00 39.38 163 SER A O 1
ATOM 1212 N N . LYS A 1 164 ? 6.085 -8.012 -47.247 1.00 41.34 164 LYS A N 1
ATOM 1213 C CA . LYS A 1 164 ? 5.007 -7.124 -47.741 1.00 41.34 164 LYS A CA 1
ATOM 1214 C C . LYS A 1 164 ? 4.300 -6.345 -46.624 1.00 41.34 164 LYS A C 1
ATOM 1216 O O . LYS A 1 164 ? 3.651 -5.337 -46.896 1.00 41.34 164 LYS A O 1
ATOM 1221 N N . ARG A 1 165 ? 4.428 -6.797 -45.369 1.00 43.03 165 ARG A N 1
ATOM 1222 C CA . ARG A 1 165 ? 3.773 -6.199 -44.192 1.00 43.03 165 ARG A CA 1
ATOM 1223 C C . ARG A 1 165 ? 4.430 -4.870 -43.790 1.00 43.03 165 ARG A C 1
ATOM 1225 O O . ARG A 1 165 ? 3.724 -3.907 -43.498 1.00 43.03 165 ARG A O 1
ATOM 1232 N N . ASP A 1 166 ? 5.755 -4.784 -43.904 1.00 39.34 166 ASP A N 1
ATOM 1233 C CA . ASP A 1 166 ? 6.537 -3.581 -43.573 1.00 39.34 166 ASP A CA 1
ATOM 1234 C C . ASP A 1 166 ? 6.372 -2.431 -44.583 1.00 39.34 166 ASP A C 1
ATOM 1236 O O . ASP A 1 166 ? 6.574 -1.261 -44.247 1.00 39.34 166 ASP A O 1
ATOM 1240 N N . GLU A 1 167 ? 5.968 -2.741 -45.816 1.00 37.16 167 GLU A N 1
ATOM 1241 C CA . GLU A 1 167 ? 5.766 -1.754 -46.882 1.00 37.16 167 GLU A CA 1
ATOM 1242 C C . GLU A 1 167 ? 4.371 -1.100 -46.798 1.00 37.16 167 GLU A C 1
ATOM 1244 O O . GLU A 1 167 ? 4.224 0.105 -47.013 1.00 37.16 167 GLU A O 1
ATOM 1249 N N . ALA A 1 168 ? 3.353 -1.853 -46.357 1.00 39.81 168 ALA A N 1
ATOM 1250 C CA . ALA A 1 168 ? 2.000 -1.338 -46.126 1.00 39.81 168 ALA A CA 1
ATOM 1251 C C . ALA A 1 168 ? 1.927 -0.379 -44.919 1.00 39.81 168 ALA A C 1
ATOM 1253 O O . ALA A 1 168 ? 1.245 0.648 -44.991 1.00 39.81 168 ALA A O 1
ATOM 1254 N N . LEU A 1 169 ? 2.688 -0.659 -43.852 1.00 43.88 169 LEU A N 1
ATOM 1255 C CA . LEU A 1 169 ? 2.773 0.161 -42.632 1.00 43.88 169 LEU A CA 1
ATOM 1256 C C . LEU A 1 169 ? 3.372 1.559 -42.874 1.00 43.88 169 LEU A C 1
ATOM 1258 O O . LEU A 1 169 ? 2.976 2.518 -42.214 1.00 43.88 169 LEU A O 1
ATOM 1262 N N . ARG A 1 170 ? 4.263 1.719 -43.863 1.00 43.34 170 ARG A N 1
ATOM 1263 C CA . ARG A 1 170 ? 4.836 3.033 -44.228 1.00 43.34 170 ARG A CA 1
ATOM 1264 C C . ARG A 1 170 ? 3.902 3.896 -45.079 1.00 43.34 170 ARG A C 1
ATOM 1266 O O . ARG A 1 170 ? 4.065 5.109 -45.104 1.00 43.34 170 ARG A O 1
ATOM 1273 N N . SER A 1 171 ? 2.921 3.291 -45.752 1.00 42.69 171 SER A N 1
ATOM 1274 C CA . SER A 1 171 ? 1.998 4.001 -46.653 1.00 42.69 171 SER A CA 1
ATOM 1275 C C . SER A 1 171 ? 0.748 4.570 -45.965 1.00 42.69 171 SER A C 1
ATOM 1277 O O . SER A 1 171 ? 0.108 5.461 -46.517 1.00 42.69 171 SER A O 1
ATOM 1279 N N . ARG A 1 172 ? 0.395 4.077 -44.766 1.00 43.53 172 ARG A N 1
ATOM 1280 C CA . ARG A 1 172 ? -0.849 4.446 -44.059 1.00 43.53 172 ARG A CA 1
ATOM 1281 C C . ARG A 1 172 ? -0.709 5.595 -43.052 1.00 43.53 172 ARG A C 1
ATOM 1283 O O . ARG A 1 172 ? -1.720 6.187 -42.689 1.00 43.53 172 ARG A O 1
ATOM 1290 N N . ASN A 1 173 ? 0.508 5.960 -42.643 1.00 48.62 173 ASN A N 1
ATOM 1291 C CA . ASN A 1 173 ? 0.732 6.987 -41.618 1.00 48.62 173 ASN A CA 1
ATOM 1292 C C . ASN A 1 173 ? 1.061 8.372 -42.195 1.00 48.62 173 ASN A C 1
ATOM 1294 O O . ASN A 1 173 ? 2.174 8.878 -42.063 1.00 48.62 173 ASN A O 1
ATOM 1298 N N . GLY A 1 174 ? 0.039 9.021 -42.760 1.00 30.19 174 GLY A N 1
ATOM 1299 C CA . GLY A 1 174 ? -0.016 10.480 -42.875 1.00 30.19 174 GLY A CA 1
ATOM 1300 C C . GLY A 1 174 ? -1.285 10.994 -43.572 1.00 30.19 174 GLY A C 1
ATOM 1301 O O . GLY A 1 174 ? -1.685 10.402 -44.571 1.00 30.19 174 GLY A O 1
ATOM 1302 N N . PRO A 1 175 ? -1.885 12.131 -43.159 1.00 42.06 175 PRO A N 1
ATOM 1303 C CA . PRO A 1 175 ? -1.965 12.754 -41.835 1.00 42.06 175 PRO A CA 1
ATOM 1304 C C . PRO A 1 175 ? -3.407 12.658 -41.281 1.00 42.06 175 PRO A C 1
ATOM 1306 O O . PRO A 1 175 ? -4.353 13.093 -41.932 1.00 42.06 175 PRO A O 1
ATOM 1309 N N . MET A 1 176 ? -3.602 12.158 -40.058 1.00 30.55 176 MET A N 1
ATOM 1310 C CA . MET A 1 176 ? -4.920 12.197 -39.396 1.00 30.55 176 MET A CA 1
ATOM 1311 C C . MET A 1 176 ? -4.819 12.830 -38.004 1.00 30.55 176 MET A C 1
ATOM 1313 O O . MET A 1 176 ? -5.215 12.277 -36.989 1.00 30.55 176 MET A O 1
ATOM 1317 N N . LEU A 1 177 ? -4.256 14.038 -37.981 1.00 41.28 177 LEU A N 1
ATOM 1318 C CA . LEU A 1 177 ? -4.415 15.014 -36.907 1.00 41.28 177 LEU A CA 1
ATOM 1319 C C . LEU A 1 177 ? -5.342 16.106 -37.435 1.00 41.28 177 LEU A C 1
ATOM 1321 O O . LEU A 1 177 ? -4.878 17.049 -38.067 1.00 41.28 177 LEU A O 1
ATOM 1325 N N . THR A 1 178 ? -6.653 15.943 -37.255 1.00 31.97 178 THR A N 1
ATOM 1326 C CA . THR A 1 178 ? -7.659 17.024 -37.188 1.00 31.97 178 THR A CA 1
ATOM 1327 C C . THR A 1 178 ? -9.056 16.415 -37.111 1.00 31.97 178 THR A C 1
ATOM 1329 O O . THR A 1 178 ? -9.499 15.814 -38.079 1.00 31.97 178 THR A O 1
ATOM 1332 N N . GLN A 1 179 ? -9.750 16.606 -35.982 1.00 30.33 179 GLN A N 1
ATOM 1333 C CA . GLN A 1 179 ? -11.175 16.988 -35.881 1.00 30.33 179 GLN A CA 1
ATOM 1334 C C . GLN A 1 179 ? -11.745 16.627 -34.501 1.00 30.33 179 GLN A C 1
ATOM 1336 O O . GLN A 1 179 ? -12.413 15.619 -34.329 1.00 30.33 179 GLN A O 1
ATOM 1341 N N . CYS A 1 180 ? -11.541 17.520 -33.533 1.00 27.75 180 CYS A N 1
ATOM 1342 C CA . CYS A 1 180 ? -12.488 17.740 -32.439 1.00 27.75 180 CYS A CA 1
ATOM 1343 C C . CYS A 1 180 ? -12.573 19.253 -32.199 1.00 27.75 180 CYS A C 1
ATOM 1345 O O . CYS A 1 180 ? -11.902 19.816 -31.338 1.00 27.75 180 CYS A O 1
ATOM 1347 N N . ARG A 1 181 ? -13.369 19.932 -33.031 1.00 28.67 181 ARG A N 1
ATOM 1348 C CA . ARG A 1 181 ? -13.911 21.268 -32.759 1.00 28.67 181 ARG A CA 1
ATOM 1349 C C . ARG A 1 181 ? -15.381 21.282 -33.156 1.00 28.67 181 ARG A C 1
ATOM 1351 O O . ARG A 1 181 ? -15.710 20.913 -34.277 1.00 28.67 181 ARG A O 1
ATOM 1358 N N . GLY A 1 182 ? -16.210 21.795 -32.250 1.00 25.83 182 GLY A N 1
ATOM 1359 C CA . GLY A 1 182 ? -17.510 22.374 -32.568 1.00 25.83 182 GLY A CA 1
ATOM 1360 C C . GLY A 1 182 ? -18.716 21.567 -32.103 1.00 25.83 182 GLY A C 1
ATOM 1361 O O . GLY A 1 182 ? -19.185 20.677 -32.810 1.00 25.83 182 GLY A O 1
ATOM 1362 N N . ARG A 1 183 ? -19.296 21.985 -30.975 1.00 28.95 183 ARG A N 1
ATOM 1363 C CA . ARG A 1 183 ? -20.746 22.189 -30.889 1.00 28.95 183 ARG A CA 1
ATOM 1364 C C . ARG A 1 183 ? -21.071 23.181 -29.769 1.00 28.95 183 ARG A C 1
ATOM 1366 O O . ARG A 1 183 ? -21.135 22.814 -28.602 1.00 28.95 183 ARG A O 1
ATOM 1373 N N . ASP A 1 184 ? -21.249 24.436 -30.172 1.00 29.17 184 ASP A N 1
ATOM 1374 C CA . ASP A 1 184 ? -22.018 25.434 -29.432 1.00 29.17 184 ASP A CA 1
ATOM 1375 C C . ASP A 1 184 ? -23.515 25.123 -29.570 1.00 29.17 184 ASP A C 1
ATOM 1377 O O . ASP A 1 184 ? -23.980 24.773 -30.658 1.00 29.17 184 ASP A O 1
ATOM 1381 N N . ALA A 1 185 ? -24.270 25.320 -28.491 1.00 28.25 185 ALA A N 1
ATOM 1382 C CA . ALA A 1 185 ? -25.677 25.698 -28.545 1.00 28.25 185 ALA A CA 1
ATOM 1383 C C . ALA A 1 185 ? -26.026 26.475 -27.269 1.00 28.25 185 ALA A C 1
ATOM 1385 O O . ALA A 1 185 ? -25.992 25.942 -26.160 1.00 28.25 185 ALA A O 1
ATOM 1386 N N . ALA A 1 186 ? -26.312 27.758 -27.462 1.00 27.70 186 ALA A N 1
ATOM 1387 C CA . ALA A 1 186 ? -26.875 28.660 -26.478 1.00 27.70 186 ALA A CA 1
ATOM 1388 C C . ALA A 1 186 ? -28.384 28.419 -26.293 1.00 27.70 186 ALA A C 1
ATOM 1390 O O . ALA A 1 186 ? -29.056 27.958 -27.213 1.00 27.70 186 ALA A O 1
ATOM 1391 N N . ASP A 1 187 ? -28.865 28.858 -25.126 1.00 26.97 187 ASP A N 1
ATOM 1392 C CA . ASP A 1 187 ? -30.101 29.624 -24.887 1.00 26.97 187 ASP A CA 1
ATOM 1393 C C . ASP A 1 187 ? -31.061 28.998 -23.857 1.00 26.97 187 ASP A C 1
ATOM 1395 O O . ASP A 1 187 ? -31.689 27.971 -24.101 1.00 26.97 187 ASP A O 1
ATOM 1399 N N . ALA A 1 188 ? -31.159 29.652 -22.692 1.00 27.52 188 ALA A N 1
ATOM 1400 C CA . ALA A 1 188 ? -32.344 29.700 -21.832 1.00 27.52 188 ALA A CA 1
ATOM 1401 C C . ALA A 1 188 ? -32.132 30.744 -20.715 1.00 27.52 188 ALA A C 1
ATOM 1403 O O . ALA A 1 188 ? -31.325 30.597 -19.799 1.00 27.52 188 ALA A O 1
ATOM 1404 N N . THR A 1 189 ? -32.880 31.827 -20.851 1.00 27.31 189 THR A N 1
ATOM 1405 C CA . THR A 1 189 ? -32.954 33.082 -20.094 1.00 27.31 189 THR A CA 1
ATOM 1406 C C . THR A 1 189 ? -33.485 32.997 -18.647 1.00 27.31 189 THR A C 1
ATOM 1408 O O . THR A 1 189 ? -34.540 32.411 -18.444 1.00 27.31 189 THR A O 1
ATOM 1411 N N . ALA A 1 190 ? -32.817 33.734 -17.732 1.00 25.11 190 ALA A N 1
ATOM 1412 C CA . ALA A 1 190 ? -33.310 34.721 -16.725 1.00 25.11 190 ALA A CA 1
ATOM 1413 C C . ALA A 1 190 ? -34.409 34.346 -15.672 1.00 25.11 190 ALA A C 1
ATOM 1415 O O . ALA A 1 190 ? -35.148 33.396 -15.890 1.00 25.11 190 ALA A O 1
ATOM 1416 N N . PRO A 1 191 ? -34.618 35.114 -14.559 1.00 35.12 191 PRO A N 1
ATOM 1417 C CA . PRO A 1 191 ? -33.998 36.391 -14.174 1.00 35.12 191 PRO A CA 1
ATOM 1418 C C . PRO A 1 191 ? -33.468 36.507 -12.722 1.00 35.12 191 PRO A C 1
ATOM 1420 O O . PRO A 1 191 ? -33.761 35.725 -11.821 1.00 35.12 191 PRO A O 1
ATOM 1423 N N . ARG A 1 192 ? -32.698 37.586 -12.528 1.00 26.12 192 ARG A N 1
ATOM 1424 C CA . ARG A 1 192 ? -32.272 38.190 -11.257 1.00 26.12 192 ARG A CA 1
ATOM 1425 C C . ARG A 1 192 ? -33.426 38.934 -10.575 1.00 26.12 192 ARG A C 1
ATOM 1427 O O . ARG A 1 192 ? -34.236 39.552 -11.260 1.00 26.12 192 ARG A O 1
ATOM 1434 N N . ALA A 1 193 ? -33.385 39.004 -9.246 1.00 27.02 193 ALA A N 1
ATOM 1435 C CA . ALA A 1 193 ? -34.008 40.073 -8.472 1.00 27.02 193 ALA A CA 1
ATOM 1436 C C . ALA A 1 193 ? -32.960 40.673 -7.519 1.00 27.02 193 ALA A C 1
ATOM 1438 O O . ALA A 1 193 ? -32.433 39.988 -6.644 1.00 27.02 193 ALA A O 1
ATOM 1439 N N . GLU A 1 194 ? -32.635 41.944 -7.745 1.00 28.08 194 GLU A N 1
ATOM 1440 C CA . GLU A 1 194 ? -31.958 42.828 -6.797 1.00 28.08 194 GLU A CA 1
ATOM 1441 C C . GLU A 1 194 ? -32.989 43.412 -5.821 1.00 28.08 194 GLU A C 1
ATOM 1443 O O . GLU A 1 194 ? -34.138 43.654 -6.191 1.00 28.08 194 GLU A O 1
ATOM 1448 N N . GLY A 1 195 ? -32.564 43.693 -4.590 1.00 26.75 195 GLY A N 1
ATOM 1449 C CA . GLY A 1 195 ? -33.361 44.423 -3.608 1.00 26.75 195 GLY A CA 1
ATOM 1450 C C . GLY A 1 195 ? -32.561 44.701 -2.340 1.00 26.75 195 GLY A C 1
ATOM 1451 O O . GLY A 1 195 ? -32.397 43.827 -1.498 1.00 26.75 195 GLY A O 1
ATOM 1452 N N . ALA A 1 196 ? -32.027 45.917 -2.254 1.00 25.30 196 ALA A N 1
ATOM 1453 C CA . ALA A 1 196 ? -31.266 46.471 -1.139 1.00 25.30 196 ALA A CA 1
ATOM 1454 C C . ALA A 1 196 ? -32.167 47.030 -0.012 1.00 25.30 196 ALA A C 1
ATOM 1456 O O . ALA A 1 196 ? -33.373 47.172 -0.197 1.00 25.30 196 ALA A O 1
ATOM 1457 N N . HIS A 1 197 ? -31.506 47.476 1.072 1.00 26.00 197 HIS A N 1
ATOM 1458 C CA . HIS A 1 197 ? -31.989 48.346 2.168 1.00 26.00 197 HIS A CA 1
ATOM 1459 C C . HIS A 1 197 ? -32.830 47.673 3.275 1.00 26.00 197 HIS A C 1
ATOM 1461 O O . HIS A 1 197 ? -33.644 46.809 3.004 1.00 26.00 197 HIS A O 1
ATOM 1467 N N . ALA A 1 198 ? -32.721 48.017 4.563 1.00 26.22 198 ALA A N 1
ATOM 1468 C CA . ALA A 1 198 ? -31.929 49.017 5.279 1.00 26.22 198 ALA A CA 1
ATOM 1469 C C . ALA A 1 198 ? -31.850 48.664 6.783 1.00 26.22 198 ALA A C 1
ATOM 1471 O O . ALA A 1 198 ? -32.472 47.727 7.270 1.00 26.22 198 ALA A O 1
ATOM 1472 N N . ALA A 1 199 ? -31.025 49.462 7.454 1.00 25.62 199 ALA A N 1
ATOM 1473 C CA . ALA A 1 199 ? -30.597 49.483 8.841 1.00 25.62 199 ALA A CA 1
ATOM 1474 C C . ALA A 1 199 ? -31.675 49.641 9.936 1.00 25.62 199 ALA A C 1
ATOM 1476 O O . ALA A 1 199 ? -32.801 50.058 9.675 1.00 25.62 199 ALA A O 1
ATOM 1477 N N . ALA A 1 200 ? -31.145 49.509 11.164 1.00 26.17 200 ALA A N 1
ATOM 1478 C CA . ALA A 1 200 ? -31.528 50.171 12.419 1.00 26.17 200 ALA A CA 1
ATOM 1479 C C . ALA A 1 200 ? -32.679 49.528 13.208 1.00 26.17 200 ALA A C 1
ATOM 1481 O O . ALA A 1 200 ? -33.628 49.016 12.636 1.00 26.17 200 ALA A O 1
ATOM 1482 N N . ALA A 1 201 ? -32.713 49.561 14.537 1.00 26.77 201 ALA A N 1
ATOM 1483 C CA . ALA A 1 201 ? -31.756 49.872 15.598 1.00 26.77 201 ALA A CA 1
ATOM 1484 C C . ALA A 1 201 ? -32.471 49.541 16.925 1.00 26.77 201 ALA A C 1
ATOM 1486 O O . ALA A 1 201 ? -33.697 49.469 16.960 1.00 26.77 201 ALA A O 1
ATOM 1487 N N . ASP A 1 202 ? -31.674 49.448 17.987 1.00 26.86 202 ASP A N 1
ATOM 1488 C CA . ASP A 1 202 ? -32.014 49.748 19.381 1.00 26.86 202 ASP A CA 1
ATOM 1489 C C . ASP A 1 202 ? -33.008 48.891 20.175 1.00 26.86 202 ASP A C 1
ATOM 1491 O O . ASP A 1 202 ? -34.123 48.571 19.777 1.00 26.86 202 ASP A O 1
ATOM 1495 N N . GLY A 1 203 ? -32.587 48.629 21.415 1.00 27.72 203 GLY A N 1
ATOM 1496 C CA . GLY A 1 203 ? -33.430 48.088 22.474 1.00 27.72 203 GLY A CA 1
ATOM 1497 C C . GLY A 1 203 ? -32.623 47.588 23.666 1.00 27.72 203 GLY A C 1
ATOM 1498 O O . GLY A 1 203 ? -32.556 46.390 23.907 1.00 27.72 203 GLY A O 1
ATOM 1499 N N . ALA A 1 204 ? -31.966 48.508 24.371 1.00 28.06 204 ALA A N 1
ATOM 1500 C CA . ALA A 1 204 ? -31.161 48.254 25.561 1.00 28.06 204 ALA A CA 1
ATOM 1501 C C . ALA A 1 204 ? -31.987 47.906 26.821 1.00 28.06 204 ALA A C 1
ATOM 1503 O O . ALA A 1 204 ? -33.202 48.093 26.862 1.00 28.06 204 ALA A O 1
ATOM 1504 N N . THR A 1 205 ? -31.233 47.584 27.886 1.00 28.06 205 THR A N 1
ATOM 1505 C CA . THR A 1 205 ? -31.569 47.496 29.331 1.00 28.06 205 THR A CA 1
ATOM 1506 C C . THR A 1 205 ? -32.031 46.113 29.818 1.00 28.06 205 THR A C 1
ATOM 1508 O O . THR A 1 205 ? -32.864 45.483 29.191 1.00 28.06 205 THR A O 1
ATOM 1511 N N . GLY A 1 206 ? -31.539 45.532 30.917 1.00 25.08 206 GLY A N 1
ATOM 1512 C CA . GLY A 1 206 ? -30.624 45.967 31.977 1.00 25.08 206 GLY A CA 1
ATOM 1513 C C . GLY A 1 206 ? -31.007 45.265 33.297 1.00 25.08 206 GLY A C 1
ATOM 1514 O O . GLY A 1 206 ? -32.186 44.997 33.498 1.00 25.08 206 GLY A O 1
ATOM 1515 N N . LEU A 1 207 ? -30.019 45.074 34.192 1.00 27.27 207 LEU A N 1
ATOM 1516 C CA . LEU A 1 207 ? -30.122 44.720 35.632 1.00 27.27 207 LEU A CA 1
ATOM 1517 C C . LEU A 1 207 ? -30.416 43.241 35.967 1.00 27.27 207 LEU A C 1
ATOM 1519 O O . LEU A 1 207 ? -31.174 42.585 35.273 1.00 27.27 207 LEU A O 1
ATOM 1523 N N . ALA A 1 208 ? -29.963 42.644 37.069 1.00 27.11 208 ALA A N 1
ATOM 1524 C CA . ALA A 1 208 ? -28.872 42.829 38.032 1.00 27.11 208 ALA A CA 1
ATOM 1525 C C . ALA A 1 208 ? -28.926 41.587 38.958 1.00 27.11 208 ALA A C 1
ATOM 1527 O O . ALA A 1 208 ? -29.944 40.901 39.024 1.00 27.11 208 ALA A O 1
ATOM 1528 N N . ALA A 1 209 ? -27.820 41.299 39.639 1.00 32.19 209 ALA A N 1
ATOM 1529 C CA . ALA A 1 209 ? -27.603 40.158 40.527 1.00 32.19 209 ALA A CA 1
ATOM 1530 C C . ALA A 1 209 ? -28.523 40.105 41.763 1.00 32.19 209 ALA A C 1
ATOM 1532 O O . ALA A 1 209 ? -28.981 41.145 42.227 1.00 32.19 209 ALA A O 1
ATOM 1533 N N . ASP A 1 210 ? -28.645 38.917 42.371 1.00 26.53 210 ASP A N 1
ATOM 1534 C CA . ASP A 1 210 ? -28.824 38.821 43.822 1.00 26.53 210 ASP A CA 1
ATOM 1535 C C . ASP A 1 210 ? -28.237 37.531 44.424 1.00 26.53 210 ASP A C 1
ATOM 1537 O O . ASP A 1 210 ? -28.172 36.479 43.786 1.00 26.53 210 ASP A O 1
ATOM 1541 N N . ASN A 1 211 ? -27.757 37.663 45.660 1.00 29.72 211 ASN A N 1
ATOM 1542 C CA . ASN A 1 211 ? -26.866 36.751 46.379 1.00 29.72 211 ASN A CA 1
ATOM 1543 C C . ASN A 1 211 ? -27.588 35.947 47.484 1.00 29.72 211 ASN A C 1
ATOM 1545 O O . ASN A 1 211 ? -28.453 36.467 48.177 1.00 29.72 211 ASN A O 1
ATOM 1549 N N . ALA A 1 212 ? -27.068 34.736 47.727 1.00 29.45 212 ALA A N 1
ATOM 1550 C CA . ALA A 1 212 ? -26.900 34.023 49.008 1.00 29.45 212 ALA A CA 1
ATOM 1551 C C . ALA A 1 212 ? -28.091 33.705 49.948 1.00 29.45 212 ALA A C 1
ATOM 1553 O O . ALA A 1 212 ? -28.776 34.583 50.462 1.00 29.45 212 ALA A O 1
ATOM 1554 N N . ARG A 1 213 ? -28.143 32.432 50.391 1.00 26.75 213 ARG A N 1
ATOM 1555 C CA . ARG A 1 213 ? -28.332 32.043 51.808 1.00 26.75 213 ARG A CA 1
ATOM 1556 C C . ARG A 1 213 ? -27.912 30.588 52.068 1.00 26.75 213 ARG A C 1
ATOM 1558 O O . ARG A 1 213 ? -28.268 29.686 51.321 1.00 26.75 213 ARG A O 1
ATOM 1565 N N . ALA A 1 214 ? -27.172 30.391 53.157 1.00 27.61 214 ALA A N 1
ATOM 1566 C CA . ALA A 1 214 ? -26.740 29.111 53.715 1.00 27.61 214 ALA A CA 1
ATOM 1567 C C . ALA A 1 214 ? -27.627 28.694 54.904 1.00 27.61 214 ALA A C 1
ATOM 1569 O O . ALA A 1 214 ? -28.085 29.580 55.625 1.00 27.61 214 ALA A O 1
ATOM 1570 N N . ALA A 1 215 ? -27.781 27.383 55.158 1.00 27.62 215 ALA A N 1
ATOM 1571 C CA . ALA A 1 215 ? -27.914 26.807 56.509 1.00 27.62 215 ALA A CA 1
ATOM 1572 C C . ALA A 1 215 ? -27.873 25.254 56.545 1.00 27.62 215 ALA A C 1
ATOM 1574 O O . ALA A 1 215 ? -28.665 24.594 55.885 1.00 27.62 215 ALA A O 1
ATOM 1575 N N . ALA A 1 216 ? -27.012 24.751 57.444 1.00 28.02 216 ALA A N 1
ATOM 1576 C CA . ALA A 1 216 ? -27.157 23.601 58.361 1.00 28.02 216 ALA A CA 1
ATOM 1577 C C . ALA A 1 216 ? -27.070 22.124 57.882 1.00 28.02 216 ALA A C 1
ATOM 1579 O O . ALA A 1 216 ? -27.919 21.606 57.166 1.00 28.02 216 ALA A O 1
ATOM 1580 N N . HIS A 1 217 ? -26.079 21.418 58.454 1.00 29.50 217 HIS A N 1
ATOM 1581 C CA . HIS A 1 217 ? -25.968 19.953 58.604 1.00 29.50 217 HIS A CA 1
ATOM 1582 C C . HIS A 1 217 ? -26.831 19.419 59.769 1.00 29.50 217 HIS A C 1
ATOM 1584 O O . HIS A 1 217 ? -27.114 20.172 60.705 1.00 29.50 217 HIS A O 1
ATOM 1590 N N . PRO A 1 218 ? -27.167 18.108 59.780 1.00 34.97 218 PRO A N 1
ATOM 1591 C CA . PRO A 1 218 ? -26.458 17.202 60.704 1.00 34.97 218 PRO A CA 1
ATOM 1592 C C . PRO A 1 218 ? -26.222 15.756 60.189 1.00 34.97 218 PRO A C 1
ATOM 1594 O O . PRO A 1 218 ? -27.016 15.212 59.433 1.00 34.97 218 PRO A O 1
ATOM 1597 N N . GLY A 1 219 ? -25.168 15.110 60.711 1.00 28.39 219 GLY A N 1
ATOM 1598 C CA . GLY A 1 219 ? -25.257 13.755 61.293 1.00 28.39 219 GLY A CA 1
ATOM 1599 C C . GLY A 1 219 ? -25.090 12.502 60.415 1.00 28.39 219 GLY A C 1
ATOM 1600 O O . GLY A 1 219 ? -26.048 11.991 59.856 1.00 28.39 219 GLY A O 1
ATOM 1601 N N . SER A 1 220 ? -23.869 11.956 60.439 1.00 39.28 220 SER A N 1
ATOM 1602 C CA . SER A 1 220 ? -23.439 10.544 60.320 1.00 39.28 220 SER A CA 1
ATOM 1603 C C . SER A 1 220 ? -24.463 9.427 60.011 1.00 39.28 220 SER A C 1
ATOM 1605 O O . SER A 1 220 ? -25.257 9.068 60.880 1.00 39.28 220 SER A O 1
ATOM 1607 N N . ALA A 1 221 ? -24.277 8.725 58.881 1.00 31.36 221 ALA A N 1
ATOM 1608 C CA . ALA A 1 221 ? -24.509 7.276 58.753 1.00 31.36 221 ALA A CA 1
ATOM 1609 C C . ALA A 1 221 ? -23.894 6.689 57.456 1.00 31.36 221 ALA A C 1
ATOM 1611 O O . ALA A 1 221 ? -24.139 7.198 56.370 1.00 31.36 221 ALA A O 1
ATOM 1612 N N . SER A 1 222 ? -23.199 5.550 57.596 1.00 36.03 222 SER A N 1
ATOM 1613 C CA . SER A 1 222 ? -22.911 4.524 56.567 1.00 36.03 222 SER A CA 1
ATOM 1614 C C . SER A 1 222 ? -21.850 4.801 55.475 1.00 36.03 222 SER A C 1
ATOM 1616 O O . SER A 1 222 ? -22.148 5.176 54.344 1.00 36.03 222 SER A O 1
ATOM 1618 N N . ARG A 1 223 ? -20.599 4.408 55.770 1.00 42.06 223 ARG A N 1
ATOM 1619 C CA . ARG A 1 223 ? -19.468 4.325 54.814 1.00 42.06 223 ARG A CA 1
ATOM 1620 C C . ARG A 1 223 ? -19.607 3.235 53.731 1.00 42.06 223 ARG A C 1
ATOM 1622 O O . ARG A 1 223 ? -18.788 3.193 52.823 1.00 42.06 223 ARG A O 1
ATOM 1629 N N . ALA A 1 224 ? -20.617 2.363 53.796 1.00 41.62 224 ALA A N 1
ATOM 1630 C CA . ALA A 1 224 ? -20.845 1.320 52.784 1.00 41.62 224 ALA A CA 1
ATOM 1631 C C . ALA A 1 224 ? -21.822 1.758 51.673 1.00 41.62 224 ALA A C 1
ATOM 1633 O O . ALA A 1 224 ? -21.845 1.174 50.595 1.00 41.62 224 ALA A O 1
ATOM 1634 N N . THR A 1 225 ? -22.603 2.815 51.911 1.00 40.78 225 THR A N 1
ATOM 1635 C CA . THR A 1 225 ? -23.550 3.384 50.934 1.00 40.78 225 THR A CA 1
ATOM 1636 C C . THR A 1 225 ? -22.966 4.545 50.129 1.00 40.78 225 THR A C 1
ATOM 1638 O O . THR A 1 225 ? -23.546 4.924 49.112 1.00 40.78 225 THR A O 1
ATOM 1641 N N . ASP A 1 226 ? -21.811 5.079 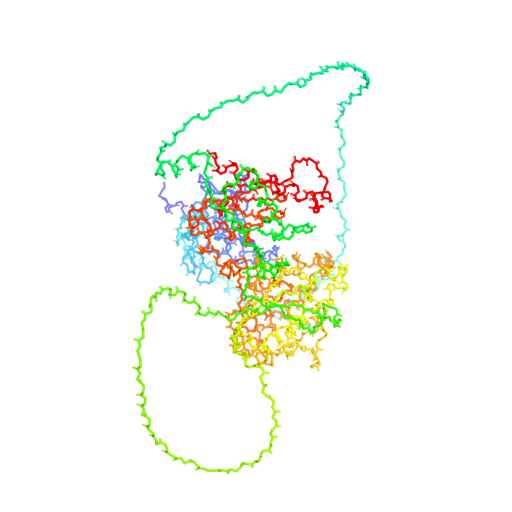50.540 1.00 43.31 226 ASP A N 1
ATOM 1642 C CA . ASP A 1 226 ? -21.125 6.173 49.842 1.00 43.31 226 ASP A CA 1
ATOM 1643 C C . ASP A 1 226 ? -20.489 5.727 48.522 1.00 43.31 226 ASP A C 1
ATOM 1645 O O . ASP A 1 226 ? -20.481 6.504 47.578 1.00 43.31 226 ASP A O 1
ATOM 1649 N N . GLY A 1 227 ? -20.044 4.471 48.388 1.00 42.69 227 GLY A N 1
ATOM 1650 C CA . GLY A 1 227 ? -19.488 3.971 47.121 1.00 42.69 227 GLY A CA 1
ATOM 1651 C C . GLY A 1 227 ? -20.527 3.902 45.994 1.00 42.69 227 GLY A C 1
ATOM 1652 O O . GLY A 1 227 ? -20.270 4.340 44.876 1.00 42.69 227 GLY A O 1
ATOM 1653 N N . ALA A 1 228 ? -21.736 3.423 46.303 1.00 45.84 228 ALA A N 1
ATOM 1654 C CA . ALA A 1 228 ? -22.831 3.322 45.337 1.00 45.84 228 ALA A CA 1
ATOM 1655 C C . ALA A 1 228 ? -23.503 4.679 45.055 1.00 45.84 228 ALA A C 1
ATOM 1657 O O . ALA A 1 228 ? -23.903 4.946 43.924 1.00 45.84 228 ALA A O 1
ATOM 1658 N N . ARG A 1 229 ? -23.597 5.567 46.059 1.00 43.28 229 ARG A N 1
ATOM 1659 C CA . ARG A 1 229 ? -24.108 6.936 45.867 1.00 43.28 229 ARG A CA 1
ATOM 1660 C C . ARG A 1 229 ? -23.108 7.846 45.154 1.00 43.28 229 ARG A C 1
ATOM 1662 O O . ARG A 1 229 ? -23.542 8.643 44.331 1.00 43.28 229 ARG A O 1
ATOM 1669 N N . ALA A 1 230 ? -21.803 7.703 45.396 1.00 44.31 230 ALA A N 1
ATOM 1670 C CA . ALA A 1 230 ? -20.769 8.413 44.642 1.00 44.31 230 ALA A CA 1
ATOM 1671 C C . ALA A 1 230 ? -20.741 7.966 43.172 1.00 44.31 230 ALA A C 1
ATOM 1673 O O . ALA A 1 230 ? -20.701 8.819 42.293 1.00 44.31 230 ALA A O 1
ATOM 1674 N N . ALA A 1 231 ? -20.868 6.663 42.889 1.00 47.34 231 ALA A N 1
ATOM 1675 C CA . ALA A 1 231 ? -20.988 6.154 41.518 1.00 47.34 231 ALA A CA 1
ATOM 1676 C C . ALA A 1 231 ? -22.252 6.673 40.799 1.00 47.34 231 ALA A C 1
ATOM 1678 O O . ALA A 1 231 ? -22.193 7.029 39.627 1.00 47.34 231 ALA A O 1
ATOM 1679 N N . ALA A 1 232 ? -23.380 6.797 41.508 1.00 47.91 232 ALA A N 1
ATOM 1680 C CA . ALA A 1 232 ? -24.612 7.372 40.959 1.00 47.91 232 ALA A CA 1
ATOM 1681 C C . ALA A 1 232 ? -24.547 8.902 40.745 1.00 47.91 232 ALA A C 1
ATOM 1683 O O . ALA A 1 232 ? -25.256 9.426 39.890 1.00 47.91 232 ALA A O 1
ATOM 1684 N N . LEU A 1 233 ? -23.705 9.618 41.500 1.00 50.44 233 LEU A N 1
ATOM 1685 C CA . LEU A 1 233 ? -23.479 11.068 41.374 1.00 50.44 233 LEU A CA 1
ATOM 1686 C C . LEU A 1 233 ? -22.458 11.433 40.283 1.00 50.44 233 LEU A C 1
ATOM 1688 O O . LEU A 1 233 ? -22.468 12.560 39.796 1.00 50.44 233 LEU A O 1
ATOM 1692 N N . LEU A 1 234 ? -21.579 10.499 39.913 1.00 54.97 234 LEU A N 1
ATOM 1693 C CA . LEU A 1 234 ? -20.478 10.706 38.967 1.00 54.97 234 LEU A CA 1
ATOM 1694 C C . LEU A 1 234 ? -20.831 10.290 37.522 1.00 54.97 234 LEU A C 1
ATOM 1696 O O . LEU A 1 234 ? -20.115 10.646 36.589 1.00 54.97 234 LEU A O 1
ATOM 1700 N N . GLY A 1 235 ? -21.960 9.612 37.303 1.00 62.41 235 GLY A N 1
ATOM 1701 C CA . GLY A 1 235 ? -22.333 9.108 35.979 1.00 62.41 235 GLY A CA 1
ATOM 1702 C C . GLY A 1 235 ? -21.444 7.939 35.518 1.00 62.41 235 GLY A C 1
ATOM 1703 O O . GLY A 1 235 ? -20.595 7.465 36.277 1.00 62.41 235 GLY A O 1
ATOM 1704 N N . PRO A 1 236 ? -21.653 7.420 34.295 1.00 73.31 236 PRO A N 1
ATOM 1705 C CA . PRO A 1 236 ? -20.841 6.332 33.753 1.00 73.31 236 PRO A CA 1
ATOM 1706 C C . PRO A 1 236 ? -19.355 6.728 33.686 1.00 73.31 236 PRO A C 1
ATOM 1708 O O . PRO A 1 236 ? -19.024 7.873 33.383 1.00 73.31 236 PRO A O 1
ATOM 1711 N N . SER A 1 237 ? -18.459 5.772 33.959 1.00 87.94 237 SER A N 1
ATOM 1712 C CA . SER A 1 237 ? -16.994 5.928 33.866 1.00 87.94 237 SER A CA 1
ATOM 1713 C C . SER A 1 237 ? -16.464 5.078 32.704 1.00 87.94 237 SER A C 1
ATOM 1715 O O . SER A 1 237 ? -15.839 4.043 32.941 1.00 87.94 237 SER A O 1
ATOM 1717 N N . PRO A 1 238 ? -16.775 5.455 31.448 1.00 94.19 238 PRO A N 1
ATOM 1718 C CA . PRO A 1 238 ? -16.392 4.668 30.287 1.00 94.19 238 PRO A CA 1
ATOM 1719 C C . PRO A 1 238 ? -14.873 4.649 30.116 1.00 94.19 238 PRO A C 1
ATOM 1721 O O . PRO A 1 238 ? -14.192 5.661 30.316 1.00 94.19 238 PRO A O 1
ATOM 1724 N N . ARG A 1 239 ? -14.343 3.494 29.728 1.00 96.88 239 ARG A N 1
ATOM 1725 C CA . ARG A 1 239 ? -12.955 3.277 29.330 1.00 96.88 239 ARG A CA 1
ATOM 1726 C C . ARG A 1 239 ? -12.828 3.524 27.834 1.00 96.88 239 ARG A C 1
ATOM 1728 O O . ARG A 1 239 ? -13.221 2.687 27.026 1.00 96.88 239 ARG A O 1
ATOM 1735 N N . VAL A 1 240 ? -12.274 4.676 27.484 1.00 97.69 240 VAL A N 1
ATOM 1736 C CA . VAL A 1 240 ? -12.103 5.123 26.103 1.00 97.69 240 VAL A CA 1
ATOM 1737 C C . VAL A 1 240 ? -10.671 4.862 25.660 1.00 97.69 240 VAL A C 1
ATOM 1739 O O . VAL A 1 240 ? -9.735 5.342 26.299 1.00 97.69 240 VAL A O 1
ATOM 1742 N N . LEU A 1 241 ? -10.497 4.135 24.561 1.00 97.62 241 LEU A N 1
ATOM 1743 C CA . LEU A 1 241 ? -9.197 3.964 23.917 1.00 97.62 241 LEU A CA 1
ATOM 1744 C C . LEU A 1 241 ? -9.128 4.871 22.688 1.00 97.62 241 LEU A C 1
ATOM 1746 O O . LEU A 1 241 ? -9.984 4.790 21.811 1.00 97.62 241 LEU A O 1
ATOM 1750 N N . LEU A 1 242 ? -8.127 5.743 22.627 1.00 97.19 242 LEU A N 1
ATOM 1751 C CA . LEU A 1 242 ? -7.834 6.547 21.446 1.00 97.19 242 LEU A CA 1
ATOM 1752 C C . LEU A 1 242 ? -6.720 5.871 20.654 1.00 97.19 242 LEU A C 1
ATOM 1754 O O . LEU A 1 242 ? -5.699 5.515 21.234 1.00 97.19 242 LEU A O 1
ATOM 1758 N N . ALA A 1 243 ? -6.941 5.705 19.355 1.00 95.12 243 ALA A N 1
ATOM 1759 C CA . ALA A 1 243 ? -5.935 5.267 18.396 1.00 95.12 243 ALA A CA 1
ATOM 1760 C C . ALA A 1 243 ? -6.138 6.059 17.104 1.00 95.12 243 ALA A C 1
ATOM 1762 O O . ALA A 1 243 ? -6.833 5.620 16.181 1.00 95.12 243 ALA A O 1
ATOM 1763 N N . ILE A 1 244 ? -5.621 7.287 17.091 1.00 93.69 244 ILE A N 1
ATOM 1764 C CA . ILE A 1 244 ? -5.895 8.288 16.051 1.00 93.69 244 ILE A CA 1
ATOM 1765 C C . ILE A 1 244 ? -4.640 8.499 15.201 1.00 93.69 244 ILE A C 1
ATOM 1767 O O . ILE A 1 244 ? -3.559 8.722 15.739 1.00 93.69 244 ILE A O 1
ATOM 1771 N N . ASP A 1 245 ? -4.786 8.444 13.876 1.00 91.50 245 ASP A N 1
ATOM 1772 C CA . ASP A 1 245 ? -3.712 8.778 12.938 1.00 91.50 245 ASP A CA 1
ATOM 1773 C C . ASP A 1 245 ? -3.566 10.302 12.786 1.00 91.50 245 ASP A C 1
ATOM 1775 O O . ASP A 1 245 ? -4.445 11.098 13.132 1.00 91.50 245 ASP A O 1
ATOM 1779 N N . SER A 1 246 ? -2.433 10.728 12.245 1.00 88.50 246 SER A N 1
ATOM 1780 C CA . SER A 1 246 ? -2.123 12.127 12.010 1.00 88.50 246 SER A CA 1
ATOM 1781 C C . SER A 1 246 ? -3.146 12.823 11.099 1.00 88.50 246 SER A C 1
ATOM 1783 O O . SER A 1 246 ? -3.673 12.293 10.114 1.00 88.50 246 SER A O 1
ATOM 1785 N N . PHE A 1 247 ? -3.386 14.098 11.391 1.00 90.62 247 PHE A N 1
ATOM 1786 C CA . PHE A 1 247 ? -4.135 14.996 10.523 1.00 90.62 247 PHE A CA 1
ATOM 1787 C C . PHE A 1 247 ? -3.120 15.711 9.637 1.00 90.62 247 PHE A C 1
ATOM 1789 O O . PHE A 1 247 ? -2.615 16.780 9.994 1.00 90.62 247 PHE A O 1
ATOM 1796 N N . LYS A 1 248 ? -2.786 15.077 8.503 1.00 84.06 248 LYS A N 1
ATOM 1797 C CA . LYS A 1 248 ? -1.729 15.509 7.572 1.00 84.06 248 LYS A CA 1
ATOM 1798 C C . LYS A 1 248 ? -1.773 17.018 7.309 1.00 84.06 248 LYS A C 1
ATOM 1800 O O . LYS A 1 248 ? -2.792 17.563 6.889 1.00 84.06 248 LYS A O 1
ATOM 1805 N N . GLY A 1 249 ? -0.643 17.682 7.558 1.00 82.94 249 GLY A N 1
ATOM 1806 C CA . GLY A 1 249 ? -0.487 19.132 7.404 1.00 82.94 249 GLY A CA 1
ATOM 1807 C C . GLY A 1 249 ? -1.036 19.982 8.556 1.00 82.94 249 GLY A C 1
ATOM 1808 O O . GLY A 1 249 ? -1.057 21.201 8.420 1.00 82.94 249 GLY A O 1
ATOM 1809 N N . SER A 1 250 ? -1.481 19.378 9.666 1.00 90.12 250 SER A N 1
ATOM 1810 C CA . SER A 1 250 ? -2.076 20.115 10.786 1.00 90.12 250 SER A CA 1
ATOM 1811 C C . SER A 1 250 ? -1.698 19.600 12.178 1.00 90.12 250 SER A C 1
ATOM 1813 O O . SER A 1 250 ? -1.185 20.376 12.983 1.00 90.12 250 SER A O 1
ATOM 1815 N N . ALA A 1 251 ? -1.943 18.320 12.480 1.00 90.88 251 ALA A N 1
ATOM 1816 C CA . ALA A 1 251 ? -1.746 17.763 13.821 1.00 90.88 251 ALA A CA 1
ATOM 1817 C C . ALA A 1 251 ? -1.117 16.369 13.780 1.00 90.88 251 ALA A C 1
ATOM 1819 O O . ALA A 1 251 ? -1.485 15.542 12.944 1.00 90.88 251 ALA A O 1
ATOM 1820 N N . THR A 1 252 ? -0.201 16.095 14.708 1.00 90.25 252 THR A N 1
ATOM 1821 C CA . THR A 1 252 ? 0.343 14.744 14.919 1.00 90.25 252 THR A CA 1
ATOM 1822 C C . THR A 1 252 ? -0.686 13.840 15.605 1.00 90.25 252 THR A C 1
ATOM 1824 O O . THR A 1 252 ? -1.621 14.339 16.236 1.00 90.25 252 THR A O 1
ATOM 1827 N N . SER A 1 253 ? -0.499 12.518 15.538 1.00 90.69 253 SER A N 1
ATOM 1828 C CA . SER A 1 253 ? -1.342 11.533 16.239 1.00 90.69 253 SER A CA 1
ATOM 1829 C C . SER A 1 253 ? -1.475 11.867 17.734 1.00 90.69 253 SER A C 1
ATOM 1831 O O . SER A 1 253 ? -2.578 12.048 18.244 1.00 90.69 253 SER A O 1
ATOM 1833 N N . ALA A 1 254 ? -0.349 12.118 18.414 1.00 89.44 254 ALA A N 1
ATOM 1834 C CA . ALA A 1 254 ? -0.334 12.484 19.833 1.00 89.44 254 ALA A CA 1
ATOM 1835 C C . ALA A 1 254 ? -1.065 13.809 20.138 1.00 89.44 254 ALA A C 1
ATOM 1837 O O . ALA A 1 254 ? -1.748 13.928 21.156 1.00 89.44 254 ALA A O 1
ATOM 1838 N N . GLN A 1 255 ? -0.953 14.818 19.263 1.00 93.44 255 GLN A N 1
ATOM 1839 C CA . GLN A 1 255 ? -1.704 16.070 19.415 1.00 93.44 255 GLN A CA 1
ATOM 1840 C C . GLN A 1 255 ? -3.206 15.844 19.246 1.00 93.44 255 GLN A C 1
ATOM 1842 O O . GLN A 1 255 ? -3.993 16.361 20.041 1.00 93.44 255 GLN A O 1
ATOM 1847 N N . ALA A 1 256 ? -3.604 15.070 18.234 1.00 95.25 256 ALA A N 1
ATOM 1848 C CA . ALA A 1 256 ? -5.003 14.775 17.978 1.00 95.25 256 ALA A CA 1
ATOM 1849 C C . ALA A 1 256 ? -5.642 14.042 19.164 1.00 95.25 256 ALA A C 1
ATOM 1851 O O . ALA A 1 256 ? -6.696 14.460 19.645 1.00 95.25 256 ALA A O 1
ATOM 1852 N N . GLU A 1 257 ? -4.966 13.029 19.704 1.00 95.50 257 GLU A N 1
ATOM 1853 C CA . GLU A 1 257 ? -5.421 12.288 20.882 1.00 95.50 257 GLU A CA 1
ATOM 1854 C C . GLU A 1 257 ? -5.505 13.160 22.130 1.00 95.50 257 GLU A C 1
ATOM 1856 O O . GLU A 1 257 ? -6.505 13.104 22.847 1.00 95.50 257 GLU A O 1
ATOM 1861 N N . ALA A 1 258 ? -4.515 14.025 22.371 1.00 96.25 258 ALA A N 1
ATOM 1862 C CA . ALA A 1 258 ? -4.562 14.967 23.484 1.00 96.25 258 ALA A CA 1
ATOM 1863 C C . ALA A 1 258 ? -5.784 15.895 23.378 1.00 96.25 258 ALA A C 1
ATOM 1865 O O . ALA A 1 258 ? -6.513 16.090 24.350 1.00 96.25 258 ALA A O 1
ATOM 1866 N N . TRP A 1 259 ? -6.063 16.438 22.192 1.00 98.06 259 TRP A N 1
ATOM 1867 C CA . TRP A 1 259 ? -7.177 17.367 21.996 1.00 98.06 259 TRP A CA 1
ATOM 1868 C C . TRP A 1 259 ? -8.542 16.680 22.031 1.00 98.06 259 TRP A C 1
ATOM 1870 O O . TRP A 1 259 ? -9.490 17.243 22.577 1.00 98.06 259 TRP A O 1
ATOM 1880 N N . VAL A 1 260 ? -8.649 15.459 21.511 1.00 98.38 260 VAL A N 1
ATOM 1881 C CA . VAL A 1 260 ? -9.855 14.632 21.647 1.00 98.38 260 VAL A CA 1
ATOM 1882 C C . VAL A 1 260 ? -10.085 14.263 23.114 1.00 98.38 260 VAL A C 1
ATOM 1884 O O . VAL A 1 260 ? -11.206 14.408 23.601 1.00 98.38 260 VAL A O 1
ATOM 1887 N N . THR A 1 261 ? -9.029 13.905 23.853 1.00 98.19 261 THR A N 1
ATOM 1888 C CA . THR A 1 261 ? -9.080 13.653 25.305 1.00 98.19 261 THR A CA 1
ATOM 1889 C C . THR A 1 261 ? -9.615 14.865 26.063 1.00 98.19 261 THR A C 1
ATOM 1891 O O . THR A 1 261 ? -10.506 14.719 26.896 1.00 98.19 261 THR A O 1
ATOM 1894 N N . GLU A 1 262 ? -9.130 16.074 25.754 1.00 97.94 262 GLU A N 1
ATOM 1895 C CA . GLU A 1 262 ? -9.641 17.308 26.365 1.00 97.94 262 GLU A CA 1
ATOM 1896 C C . GLU A 1 262 ? -11.160 17.471 26.156 1.00 97.94 262 GLU A C 1
ATOM 1898 O O . GLU A 1 262 ? -11.865 17.899 27.069 1.00 97.94 262 GLU A O 1
ATOM 1903 N N . GLY A 1 263 ? -11.665 17.120 24.971 1.00 97.69 263 GLY A N 1
ATOM 1904 C CA . GLY A 1 263 ? -13.093 17.127 24.649 1.00 97.69 263 GLY A CA 1
ATOM 1905 C C . GLY A 1 263 ? -13.903 16.084 25.414 1.00 97.69 263 GLY A C 1
ATOM 1906 O O . GLY A 1 263 ? -14.943 16.398 25.997 1.00 97.69 263 GLY A O 1
ATOM 1907 N N . ILE A 1 264 ? -13.397 14.850 25.453 1.00 97.88 264 ILE A N 1
ATOM 1908 C CA . ILE A 1 264 ? -14.018 13.730 26.168 1.00 97.88 264 ILE A CA 1
ATOM 1909 C C . ILE A 1 264 ? -14.141 14.057 27.656 1.00 97.88 264 ILE A C 1
ATOM 1911 O O . ILE A 1 264 ? -15.232 13.966 28.214 1.00 97.88 264 ILE A O 1
ATOM 1915 N N . LEU A 1 265 ? -13.049 14.497 28.289 1.00 96.56 265 LEU A N 1
ATOM 1916 C CA . LEU A 1 265 ? -13.022 14.821 29.717 1.00 96.56 265 LEU A CA 1
ATOM 1917 C C . LEU A 1 265 ? -13.849 16.068 30.055 1.00 96.56 265 LEU A C 1
ATOM 1919 O O . LEU A 1 265 ? -14.312 16.205 31.185 1.00 96.56 265 LEU A O 1
ATOM 1923 N N . HIS A 1 266 ? -14.077 16.966 29.090 1.00 94.44 266 HIS A N 1
ATOM 1924 C CA . HIS A 1 266 ? -14.988 18.093 29.274 1.00 94.44 266 HIS A CA 1
ATOM 1925 C C . HIS A 1 266 ? -16.455 17.643 29.382 1.00 94.44 266 HIS A C 1
ATOM 1927 O O . HIS A 1 266 ? -17.173 18.125 30.258 1.00 94.44 266 HIS A O 1
ATOM 1933 N N . ALA A 1 267 ? -16.902 16.713 28.529 1.00 94.38 267 ALA A N 1
ATOM 1934 C CA . ALA A 1 267 ? -18.270 16.181 28.575 1.00 94.38 267 ALA A CA 1
ATOM 1935 C C . ALA A 1 267 ? -18.477 15.091 29.635 1.00 94.38 267 ALA A C 1
ATOM 1937 O O . ALA A 1 267 ? -19.561 14.998 30.211 1.00 94.38 267 ALA A O 1
ATOM 1938 N N . CYS A 1 268 ? -17.463 14.263 29.881 1.00 94.00 268 CYS A N 1
ATOM 1939 C CA . CYS A 1 268 ? -17.496 13.143 30.813 1.00 94.00 268 CYS A CA 1
ATOM 1940 C C . CYS A 1 268 ? -16.216 13.139 31.673 1.00 94.00 268 CYS A C 1
ATOM 1942 O O . CYS A 1 268 ? -15.267 12.414 31.371 1.00 94.00 268 CYS A O 1
ATOM 1944 N N . PRO A 1 269 ? -16.173 13.921 32.772 1.00 93.12 269 PRO A N 1
ATOM 1945 C CA . PRO A 1 269 ? -14.978 14.043 33.617 1.00 93.12 269 PRO A CA 1
ATOM 1946 C C . PRO A 1 269 ? -14.494 12.733 34.254 1.00 93.12 269 PRO A C 1
ATOM 1948 O O . PRO A 1 269 ? -13.344 12.646 34.672 1.00 93.12 269 PRO A O 1
ATOM 1951 N N . ASN A 1 270 ? -15.368 11.724 34.341 1.00 92.00 270 ASN A N 1
ATOM 1952 C CA . ASN A 1 270 ? -15.060 10.416 34.920 1.00 92.00 270 ASN A CA 1
ATOM 1953 C C . ASN A 1 270 ? -14.672 9.361 33.874 1.00 92.00 270 ASN A C 1
ATOM 1955 O O . ASN A 1 270 ? -14.447 8.206 34.245 1.00 92.00 270 ASN A O 1
ATOM 1959 N N . ALA A 1 271 ? -14.598 9.717 32.588 1.00 95.06 271 ALA A N 1
ATOM 1960 C CA . ALA A 1 271 ? -14.077 8.826 31.560 1.00 95.06 271 ALA A CA 1
ATOM 1961 C C . ALA A 1 271 ? -12.600 8.498 31.831 1.00 95.06 271 ALA A C 1
ATOM 1963 O O . ALA A 1 271 ? -11.810 9.356 32.228 1.00 95.06 271 ALA A O 1
ATOM 1964 N N . ARG A 1 272 ? -12.217 7.244 31.599 1.00 96.12 272 ARG A N 1
ATOM 1965 C CA . ARG A 1 272 ? -10.824 6.794 31.655 1.00 96.12 272 ARG A CA 1
ATOM 1966 C C . ARG A 1 272 ? -10.305 6.719 30.234 1.00 96.12 272 ARG A C 1
ATOM 1968 O O . ARG A 1 272 ? -10.691 5.814 29.504 1.00 96.12 272 ARG A O 1
ATOM 1975 N N . VAL A 1 273 ? -9.469 7.676 29.850 1.00 96.31 273 VAL A N 1
ATOM 1976 C CA . VAL A 1 273 ? -8.951 7.773 28.483 1.00 96.31 273 VAL A CA 1
ATOM 1977 C C . VAL A 1 273 ? -7.533 7.217 28.430 1.00 96.31 273 VAL A C 1
ATOM 1979 O O . VAL A 1 273 ? -6.660 7.668 29.170 1.00 96.31 273 VAL A O 1
ATOM 1982 N N . THR A 1 274 ? -7.312 6.244 27.554 1.00 94.94 274 THR A N 1
ATOM 1983 C CA . THR A 1 274 ? -5.989 5.727 27.201 1.00 94.94 274 THR A CA 1
ATOM 1984 C C . THR A 1 274 ? -5.690 6.156 25.774 1.00 94.94 274 THR A C 1
ATOM 1986 O O . THR A 1 274 ? -6.499 5.911 24.886 1.00 94.94 274 THR A O 1
ATOM 1989 N N . ALA A 1 275 ? -4.559 6.822 25.562 1.00 92.25 275 ALA A N 1
ATOM 1990 C CA . ALA A 1 275 ? -4.121 7.289 24.253 1.00 92.25 275 ALA A CA 1
ATOM 1991 C C . ALA A 1 275 ? -3.031 6.355 23.717 1.00 92.25 275 ALA A C 1
ATOM 1993 O O . ALA A 1 275 ? -2.117 5.997 24.463 1.00 92.25 275 ALA A O 1
ATOM 1994 N N . MET A 1 276 ? -3.153 5.943 22.460 1.00 90.19 276 MET A N 1
ATOM 1995 C CA . MET A 1 276 ? -2.219 5.061 21.779 1.00 90.19 276 MET A CA 1
ATOM 1996 C C . MET A 1 276 ? -2.001 5.600 20.366 1.00 90.19 276 MET A C 1
ATOM 1998 O O . MET A 1 276 ? -2.680 5.154 19.442 1.00 90.19 276 MET A O 1
ATOM 2002 N N . PRO A 1 277 ? -1.057 6.541 20.188 1.00 86.50 277 PRO A N 1
ATOM 2003 C CA . PRO A 1 277 ? -0.781 7.112 18.884 1.00 86.50 277 PRO A CA 1
ATOM 2004 C C . PRO A 1 277 ? -0.498 6.001 17.874 1.00 86.50 277 PRO A C 1
ATOM 2006 O O . PRO A 1 277 ? 0.333 5.127 18.124 1.00 86.50 277 PRO A O 1
ATOM 2009 N N . VAL A 1 278 ? -1.168 6.044 16.725 1.00 87.31 278 VAL A N 1
ATOM 2010 C CA . VAL A 1 278 ? -0.964 5.083 15.633 1.00 87.31 278 VAL A CA 1
ATOM 2011 C C . VAL A 1 278 ? -0.496 5.782 14.364 1.00 87.31 278 VAL A C 1
ATOM 2013 O O . VAL A 1 278 ? -0.596 7.005 14.228 1.00 87.31 278 VAL A O 1
ATOM 2016 N N . GLY A 1 279 ? 0.022 4.973 13.443 1.00 83.12 279 GLY A N 1
ATOM 2017 C CA . GLY A 1 279 ? 0.411 5.364 12.098 1.00 83.12 279 GLY A CA 1
ATOM 2018 C C . GLY A 1 279 ? 0.273 4.186 11.137 1.00 83.12 279 GLY A C 1
ATOM 2019 O O . GLY A 1 279 ? 0.096 3.037 11.545 1.00 83.12 279 GLY A O 1
ATOM 2020 N N . ASP A 1 280 ? 0.336 4.492 9.851 1.00 76.00 280 ASP A N 1
ATOM 2021 C CA . ASP A 1 280 ? 0.068 3.581 8.735 1.00 76.00 280 ASP A CA 1
ATOM 2022 C C . ASP A 1 280 ? 1.378 3.078 8.067 1.00 76.00 280 ASP A C 1
ATOM 2024 O O . ASP A 1 280 ? 1.393 2.461 7.003 1.00 76.00 280 ASP A O 1
ATOM 2028 N N . GLY A 1 281 ? 2.530 3.333 8.704 1.00 72.88 281 GLY A N 1
ATOM 2029 C CA . GLY A 1 281 ? 3.861 3.111 8.127 1.00 72.88 281 GLY A CA 1
ATOM 2030 C C . GLY A 1 281 ? 4.371 4.295 7.297 1.00 72.88 281 GLY A C 1
ATOM 2031 O O . GLY A 1 281 ? 5.463 4.221 6.727 1.00 72.88 281 GLY A O 1
ATOM 2032 N N . GLY A 1 282 ? 3.602 5.383 7.205 1.00 74.81 282 GLY A N 1
ATOM 2033 C CA . GLY A 1 282 ? 4.037 6.660 6.656 1.00 74.81 282 GLY A CA 1
ATOM 2034 C C . GLY A 1 282 ? 4.646 7.617 7.676 1.00 74.81 282 GLY A C 1
ATOM 2035 O O . GLY A 1 282 ? 4.998 7.232 8.789 1.00 74.81 282 GLY A O 1
ATOM 2036 N N . GLU A 1 283 ? 4.789 8.873 7.252 1.00 74.94 283 GLU A N 1
ATOM 2037 C CA . GLU A 1 283 ? 5.355 9.966 8.051 1.00 74.94 283 GLU A CA 1
ATOM 2038 C C . GLU A 1 283 ? 4.626 10.108 9.395 1.00 74.94 283 GLU A C 1
ATOM 2040 O O . GLU A 1 283 ? 3.404 10.257 9.431 1.00 74.94 283 GLU A O 1
ATOM 2045 N N . GLY A 1 284 ? 5.386 10.079 10.492 1.00 77.69 284 GLY A N 1
ATOM 2046 C CA . GLY A 1 284 ? 4.858 10.212 11.852 1.00 77.69 284 GLY A CA 1
ATOM 2047 C C . GLY A 1 284 ? 4.545 8.884 12.547 1.00 77.69 284 GLY A C 1
ATOM 2048 O O . GLY A 1 284 ? 4.231 8.890 13.738 1.00 77.69 284 GLY A O 1
ATOM 2049 N N . THR A 1 285 ? 4.698 7.745 11.865 1.00 84.56 285 THR A N 1
ATOM 2050 C CA . THR A 1 285 ? 4.577 6.411 12.479 1.00 84.56 285 THR A CA 1
ATOM 2051 C C . THR A 1 285 ? 5.663 6.169 13.532 1.00 84.56 285 THR A C 1
ATOM 2053 O O . THR A 1 285 ? 5.403 5.578 14.574 1.00 84.56 285 THR A O 1
ATOM 2056 N N . GLY A 1 286 ? 6.877 6.661 13.306 1.00 84.88 286 GLY A N 1
ATOM 2057 C CA . GLY A 1 286 ? 7.988 6.627 14.246 1.00 84.88 286 GLY A CA 1
ATOM 2058 C C . GLY A 1 286 ? 7.699 7.475 15.476 1.00 84.88 286 GLY A C 1
ATOM 2059 O O . GLY A 1 286 ? 7.901 7.014 16.590 1.00 84.88 286 GLY A O 1
ATOM 2060 N N . GLU A 1 287 ? 7.132 8.671 15.315 1.00 83.25 287 GLU A N 1
ATOM 2061 C CA . GLU A 1 287 ? 6.690 9.471 16.466 1.00 83.25 287 GLU A CA 1
ATOM 2062 C C . GLU A 1 287 ? 5.617 8.739 17.284 1.00 83.25 287 GLU A C 1
ATOM 2064 O O . GLU A 1 287 ? 5.668 8.739 18.514 1.00 83.25 287 GLU A O 1
ATOM 2069 N N . ALA A 1 288 ? 4.682 8.064 16.610 1.00 81.06 288 ALA A N 1
ATOM 2070 C CA . ALA A 1 288 ? 3.646 7.265 17.253 1.00 81.06 288 ALA A CA 1
ATOM 2071 C C . ALA A 1 288 ? 4.216 6.059 18.032 1.00 81.06 288 ALA A C 1
ATOM 2073 O O . ALA A 1 288 ? 3.883 5.846 19.202 1.00 81.06 288 ALA A O 1
ATOM 2074 N N . LEU A 1 289 ? 5.145 5.316 17.424 1.00 83.25 289 LEU A N 1
ATOM 2075 C CA . LEU A 1 289 ? 5.851 4.208 18.073 1.00 83.25 289 LEU A CA 1
ATOM 2076 C C . LEU A 1 289 ? 6.718 4.692 19.242 1.00 83.25 289 LEU A C 1
ATOM 2078 O O . LEU A 1 289 ? 6.690 4.089 20.311 1.00 83.25 289 LEU A O 1
ATOM 2082 N N . ALA A 1 290 ? 7.431 5.808 19.081 1.00 84.00 290 ALA A N 1
ATOM 2083 C CA . ALA A 1 290 ? 8.258 6.384 20.137 1.00 84.00 290 ALA A CA 1
ATOM 2084 C C . ALA A 1 290 ? 7.425 6.845 21.341 1.00 84.00 290 ALA A C 1
ATOM 2086 O O . ALA A 1 290 ? 7.832 6.663 22.489 1.00 84.00 290 ALA A O 1
ATOM 2087 N N . ALA A 1 291 ? 6.239 7.408 21.092 1.00 76.94 291 ALA A N 1
ATOM 2088 C CA . ALA A 1 291 ? 5.307 7.814 22.141 1.00 76.94 291 ALA A CA 1
ATOM 2089 C C . ALA A 1 291 ? 4.734 6.624 22.931 1.00 76.94 291 ALA A C 1
ATOM 2091 O O . ALA A 1 291 ? 4.349 6.797 24.087 1.00 76.94 291 ALA A O 1
ATOM 2092 N N . SER A 1 292 ? 4.720 5.425 22.340 1.00 71.88 292 SER A N 1
ATOM 2093 C CA . SER A 1 292 ? 4.279 4.188 23.001 1.00 71.88 292 SER A CA 1
ATOM 2094 C C . SER A 1 292 ? 5.310 3.639 24.005 1.00 7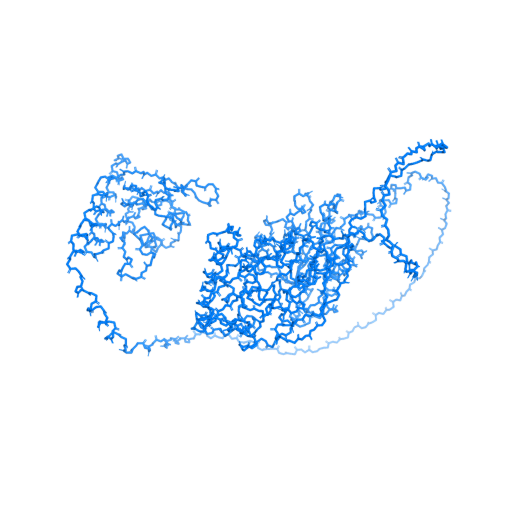1.88 292 SER A C 1
ATOM 2096 O O . SER A 1 292 ? 4.977 2.781 24.821 1.00 71.88 292 SER A O 1
ATOM 2098 N N . GLY A 1 293 ? 6.544 4.160 23.995 1.00 76.75 293 GLY A N 1
ATOM 2099 C CA . GLY A 1 293 ? 7.627 3.750 24.890 1.00 76.75 293 GLY A CA 1
ATOM 2100 C C . GLY A 1 293 ? 8.353 2.473 24.448 1.00 76.75 293 GLY A C 1
ATOM 2101 O O . GLY A 1 293 ? 7.989 1.818 23.473 1.00 76.75 293 GLY A O 1
ATOM 2102 N N . GLY A 1 294 ? 9.425 2.119 25.166 1.00 81.81 294 GLY A N 1
ATOM 2103 C CA . GLY A 1 294 ? 10.249 0.949 24.837 1.00 81.81 294 GLY A CA 1
ATOM 2104 C C . GLY A 1 294 ? 11.029 1.106 23.529 1.00 81.81 294 GLY A C 1
ATOM 2105 O O . GLY A 1 294 ? 11.180 0.133 22.784 1.00 81.81 294 GLY A O 1
ATOM 2106 N N . THR A 1 295 ? 11.461 2.334 23.226 1.00 87.19 295 THR A N 1
ATOM 2107 C CA . THR A 1 295 ? 12.308 2.671 22.079 1.00 87.19 295 THR A CA 1
ATOM 2108 C C . THR A 1 295 ? 13.321 3.746 22.450 1.00 87.19 295 THR A C 1
ATOM 2110 O O . THR A 1 295 ? 12.991 4.693 23.168 1.00 87.19 295 THR A O 1
ATOM 2113 N N . THR A 1 296 ? 14.498 3.690 21.841 1.00 90.44 296 THR A N 1
ATOM 2114 C CA . THR A 1 296 ? 15.512 4.743 21.863 1.00 90.44 296 THR A CA 1
ATOM 2115 C C . THR A 1 296 ? 15.727 5.310 20.465 1.00 90.44 296 THR A C 1
ATOM 2117 O O . THR A 1 296 ? 15.674 4.596 19.463 1.00 90.44 296 THR A O 1
ATOM 2120 N N . ARG A 1 297 ? 15.968 6.623 20.379 1.00 92.06 297 ARG A N 1
ATOM 2121 C CA . ARG A 1 297 ? 16.337 7.272 19.116 1.00 92.06 297 ARG A CA 1
ATOM 2122 C C . ARG A 1 297 ? 17.819 7.103 18.856 1.00 92.06 297 ARG A C 1
ATOM 2124 O O . ARG A 1 297 ? 18.643 7.325 19.744 1.00 92.06 297 ARG A O 1
ATOM 2131 N N . ARG A 1 298 ? 18.148 6.779 17.613 1.00 93.31 298 ARG A N 1
ATOM 2132 C CA . ARG A 1 298 ? 19.514 6.708 17.124 1.00 93.31 298 ARG A CA 1
ATOM 2133 C C . ARG A 1 298 ? 19.695 7.643 15.941 1.00 93.31 298 ARG A C 1
ATOM 2135 O O . ARG A 1 298 ? 18.992 7.522 14.944 1.00 93.31 298 ARG A O 1
ATOM 2142 N N . ALA A 1 299 ? 20.666 8.543 16.062 1.00 95.81 299 ALA A N 1
ATOM 2143 C CA . ALA A 1 299 ? 21.104 9.403 14.974 1.00 95.81 299 ALA A CA 1
ATOM 2144 C C . ALA A 1 299 ? 22.205 8.713 14.155 1.00 95.81 299 ALA A C 1
ATOM 2146 O O . ALA A 1 299 ? 23.163 8.183 14.721 1.00 95.81 299 ALA A O 1
ATOM 2147 N N . ALA A 1 300 ? 22.089 8.770 12.832 1.00 96.44 300 ALA A N 1
ATOM 2148 C CA . ALA A 1 300 ? 23.073 8.264 11.884 1.00 96.44 300 ALA A CA 1
ATOM 2149 C C . ALA A 1 300 ? 23.286 9.268 10.744 1.00 96.44 300 ALA A C 1
ATOM 2151 O O . ALA A 1 300 ? 22.394 10.044 10.395 1.00 96.44 300 ALA A O 1
ATOM 2152 N N . GLN A 1 301 ? 24.491 9.266 10.174 1.00 97.81 301 GLN A N 1
ATOM 2153 C CA . GLN A 1 301 ? 24.777 10.019 8.954 1.00 97.81 301 GLN A CA 1
ATOM 2154 C C . GLN A 1 301 ? 24.354 9.181 7.751 1.00 97.81 301 GLN A C 1
ATOM 2156 O O . GLN A 1 301 ? 24.762 8.027 7.636 1.00 97.81 301 GLN A O 1
ATOM 2161 N N . ALA A 1 302 ? 23.560 9.766 6.863 1.00 97.69 302 ALA A N 1
ATOM 2162 C CA . ALA A 1 302 ? 23.104 9.127 5.636 1.00 97.69 302 ALA A CA 1
ATOM 2163 C C . ALA A 1 302 ? 22.932 10.171 4.530 1.00 97.69 302 ALA A C 1
ATOM 2165 O O . ALA A 1 302 ? 22.806 11.366 4.793 1.00 97.69 302 ALA A O 1
ATOM 2166 N N . HIS A 1 303 ? 22.923 9.731 3.282 1.00 98.06 303 HIS A N 1
ATOM 2167 C CA . HIS A 1 303 ? 22.642 10.581 2.139 1.00 98.06 303 HIS A CA 1
ATOM 2168 C C . HIS A 1 303 ? 21.139 10.821 2.013 1.00 98.06 303 HIS A C 1
ATOM 2170 O O . HIS A 1 303 ? 20.336 9.893 2.054 1.00 98.06 303 HIS A O 1
ATOM 2176 N N . ASP A 1 304 ? 20.737 12.066 1.799 1.00 97.00 304 ASP A N 1
ATOM 2177 C CA . ASP A 1 304 ? 19.365 12.366 1.422 1.00 97.00 304 ASP A CA 1
ATOM 2178 C C . ASP A 1 304 ? 19.048 11.894 -0.011 1.00 97.00 304 ASP A C 1
ATOM 2180 O O . ASP A 1 304 ? 19.912 11.398 -0.746 1.00 97.00 304 ASP A O 1
ATOM 2184 N N . ALA A 1 305 ? 17.799 12.093 -0.440 1.00 96.69 305 ALA A N 1
ATOM 2185 C CA . ALA A 1 305 ? 17.326 11.741 -1.779 1.00 96.69 305 ALA A CA 1
ATOM 2186 C C . ALA A 1 305 ? 18.180 12.312 -2.925 1.00 96.69 305 ALA A C 1
ATOM 2188 O O . ALA A 1 305 ? 18.072 11.826 -4.046 1.00 96.69 305 ALA A O 1
ATOM 2189 N N . PHE A 1 306 ? 19.003 13.333 -2.683 1.00 96.56 306 PHE A N 1
ATOM 2190 C CA . PHE A 1 306 ? 19.788 14.033 -3.697 1.00 96.56 306 PHE A CA 1
ATOM 2191 C C . PHE A 1 306 ? 21.300 13.904 -3.470 1.00 96.56 306 PHE A C 1
ATOM 2193 O O . PHE A 1 306 ? 22.079 14.606 -4.116 1.00 96.56 306 PHE A O 1
ATOM 2200 N N . GLY A 1 307 ? 21.726 13.000 -2.581 1.00 94.19 307 GLY A N 1
ATOM 2201 C CA . GLY A 1 307 ? 23.136 12.700 -2.339 1.00 94.19 307 GLY A CA 1
ATOM 2202 C C . GLY A 1 307 ? 23.849 13.689 -1.414 1.00 94.19 307 GLY A C 1
ATOM 2203 O O . GLY A 1 307 ? 25.078 13.729 -1.410 1.00 94.19 307 GLY A O 1
ATOM 2204 N N . ARG A 1 308 ? 23.127 14.499 -0.633 1.00 95.88 308 ARG A N 1
ATOM 2205 C CA . ARG A 1 308 ? 23.728 15.338 0.417 1.00 95.88 308 ARG A CA 1
ATOM 2206 C C . ARG A 1 308 ? 23.763 14.557 1.722 1.00 95.88 308 ARG A C 1
ATOM 2208 O O . ARG A 1 308 ? 22.767 13.946 2.087 1.00 95.88 308 ARG A O 1
ATOM 2215 N N . VAL A 1 309 ? 24.872 14.610 2.451 1.00 96.94 309 VAL A N 1
ATOM 2216 C CA . VAL A 1 309 ? 24.959 13.972 3.772 1.00 96.94 309 VAL A CA 1
ATOM 2217 C C . VAL A 1 309 ? 24.114 14.754 4.780 1.00 96.94 309 VAL A C 1
ATOM 2219 O O . VAL A 1 309 ? 24.276 15.968 4.922 1.00 96.94 309 VAL A O 1
ATOM 2222 N N . VAL A 1 310 ? 23.220 14.054 5.474 1.00 96.25 310 VAL A N 1
ATOM 2223 C CA . VAL A 1 310 ? 22.333 14.576 6.514 1.00 96.25 310 VAL A CA 1
ATOM 2224 C C . VAL A 1 310 ? 22.410 13.706 7.769 1.00 96.25 310 VAL A C 1
ATOM 2226 O O . VAL A 1 310 ? 22.695 12.511 7.705 1.00 96.25 310 VAL A O 1
ATOM 2229 N N . SER A 1 311 ? 22.124 14.309 8.923 1.00 96.56 311 SER A N 1
ATOM 2230 C CA . SER A 1 311 ? 21.872 13.562 10.156 1.00 96.56 311 SER A CA 1
ATOM 2231 C C . SER A 1 311 ? 20.402 13.163 10.182 1.00 96.56 311 SER A C 1
ATOM 2233 O O . SER A 1 311 ? 19.539 14.039 10.210 1.00 96.56 311 SER A O 1
ATOM 2235 N N . ALA A 1 312 ? 20.127 11.865 10.188 1.00 95.12 312 ALA A N 1
ATOM 2236 C CA . ALA A 1 312 ? 18.782 11.315 10.274 1.00 95.12 312 ALA A CA 1
ATOM 2237 C C . ALA A 1 312 ? 18.628 10.469 11.539 1.00 95.12 312 ALA A C 1
ATOM 2239 O O . ALA A 1 312 ? 19.602 9.903 12.034 1.00 95.12 312 ALA A O 1
ATOM 2240 N N . GLU A 1 313 ? 17.406 10.386 12.057 1.00 94.62 313 GLU A N 1
ATOM 2241 C CA . GLU A 1 313 ? 17.087 9.578 13.231 1.00 94.62 313 GLU A CA 1
AT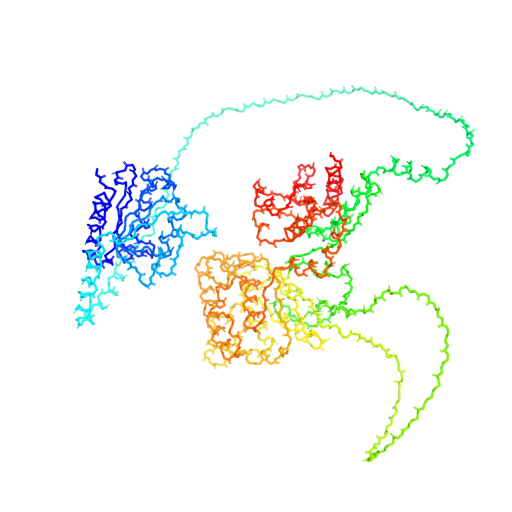OM 2242 C C . GLU A 1 313 ? 16.178 8.407 12.865 1.00 94.62 313 GLU A C 1
ATOM 2244 O O . GLU A 1 313 ? 15.293 8.525 12.018 1.00 94.62 313 GLU A O 1
ATOM 2249 N N . TYR A 1 314 ? 16.385 7.284 13.542 1.00 94.75 314 TYR A N 1
ATOM 2250 C CA . TYR A 1 314 ? 15.497 6.129 13.517 1.00 94.75 314 TYR A CA 1
ATOM 2251 C C . TYR A 1 314 ? 15.362 5.538 14.925 1.00 94.75 314 TYR A C 1
ATOM 2253 O O . TYR A 1 314 ? 16.039 5.976 15.862 1.00 94.75 314 TYR A O 1
ATOM 2261 N N . LEU A 1 315 ? 14.464 4.570 15.096 1.00 93.50 315 LEU A N 1
ATOM 2262 C CA . LEU A 1 315 ? 14.189 3.964 16.395 1.00 93.50 315 LEU A CA 1
ATOM 2263 C C . LEU A 1 315 ? 14.853 2.600 16.519 1.00 93.50 315 LEU A C 1
ATOM 2265 O O . LEU A 1 315 ? 14.723 1.750 15.638 1.00 93.50 315 LEU A O 1
ATOM 2269 N N . LEU A 1 316 ? 15.498 2.375 17.654 1.00 92.44 316 LEU A N 1
ATOM 2270 C CA . LEU A 1 316 ? 15.810 1.050 18.165 1.00 92.44 316 LEU A CA 1
ATOM 2271 C C . LEU A 1 316 ? 14.763 0.721 19.219 1.00 92.44 316 LEU A C 1
ATOM 2273 O O . LEU A 1 316 ? 14.478 1.549 20.079 1.00 92.44 316 LEU A O 1
ATOM 2277 N N . PHE A 1 317 ? 14.172 -0.465 19.166 1.00 87.44 317 PHE A N 1
ATOM 2278 C CA . PHE A 1 317 ? 13.320 -0.899 20.271 1.00 87.44 317 PHE A CA 1
ATOM 2279 C C . PHE A 1 317 ? 14.195 -1.183 21.495 1.00 87.44 317 PHE A C 1
ATOM 2281 O O . PHE A 1 317 ? 15.384 -1.423 21.334 1.00 87.44 317 PHE A O 1
ATOM 2288 N N . ASP A 1 318 ? 13.650 -1.197 22.702 1.00 80.62 318 ASP A N 1
ATOM 2289 C CA . ASP A 1 318 ? 14.361 -1.686 23.885 1.00 80.62 318 ASP A CA 1
ATOM 2290 C C . ASP A 1 318 ? 14.162 -3.202 24.005 1.00 80.62 318 ASP A C 1
ATOM 2292 O O . ASP A 1 318 ? 13.101 -3.727 23.652 1.00 80.62 318 ASP A O 1
ATOM 2296 N N . ALA A 1 319 ? 15.170 -3.930 24.495 1.00 66.00 319 ALA A N 1
ATOM 2297 C CA . ALA A 1 319 ? 14.984 -5.343 24.802 1.00 66.00 319 ALA A CA 1
ATOM 2298 C C . ALA A 1 319 ? 13.928 -5.459 25.901 1.00 66.00 319 ALA A C 1
ATOM 2300 O O . ALA A 1 319 ? 14.022 -4.759 26.909 1.00 66.00 319 ALA A O 1
ATOM 2301 N N . ALA A 1 320 ? 12.938 -6.336 25.716 1.00 54.75 320 ALA A N 1
ATOM 2302 C CA . ALA A 1 320 ? 11.919 -6.571 26.728 1.00 54.75 320 ALA A CA 1
ATOM 2303 C C . ALA A 1 320 ? 12.601 -6.923 28.060 1.00 54.75 320 ALA A C 1
ATOM 2305 O O . ALA A 1 320 ? 13.204 -7.991 28.199 1.00 54.75 320 ALA A O 1
ATOM 2306 N N . SER A 1 321 ? 12.530 -6.018 29.039 1.00 38.66 321 SER A N 1
ATOM 2307 C CA . SER A 1 321 ? 12.839 -6.362 30.416 1.00 38.66 321 SER A CA 1
ATOM 2308 C C . SER A 1 321 ? 11.781 -7.367 30.841 1.00 38.66 321 SER A C 1
ATOM 2310 O O . SER A 1 321 ? 10.581 -7.098 30.827 1.00 38.66 321 SER A O 1
ATOM 2312 N N . ASN A 1 322 ? 12.224 -8.576 31.156 1.00 29.94 322 ASN A N 1
ATOM 2313 C CA . ASN A 1 322 ? 11.359 -9.629 31.653 1.00 29.94 322 ASN A CA 1
ATOM 2314 C C . ASN A 1 322 ? 10.993 -9.297 33.113 1.00 29.94 322 ASN A C 1
ATOM 2316 O O . ASN A 1 322 ? 11.461 -9.945 34.043 1.00 29.94 322 ASN A O 1
ATOM 2320 N N . GLU A 1 323 ? 10.224 -8.231 33.336 1.00 31.31 323 GLU A N 1
ATOM 2321 C CA . GLU A 1 323 ? 9.657 -7.904 34.642 1.00 31.31 323 GLU A CA 1
ATOM 2322 C C . GLU A 1 323 ? 8.289 -8.574 34.766 1.00 31.31 323 GLU A C 1
ATOM 2324 O O . GLU A 1 323 ? 7.233 -7.958 34.636 1.00 31.31 323 GLU A O 1
ATOM 2329 N N . SER A 1 324 ? 8.306 -9.880 35.045 1.00 29.70 324 SER A N 1
ATOM 2330 C CA . SER A 1 324 ? 7.169 -10.508 35.707 1.00 29.70 324 SER A CA 1
ATOM 2331 C C . SER A 1 324 ? 7.125 -9.987 37.143 1.00 29.70 324 SER A C 1
ATOM 2333 O O . SER A 1 324 ? 7.898 -10.419 38.001 1.00 29.70 324 SER A O 1
ATOM 2335 N N . SER A 1 325 ? 6.222 -9.05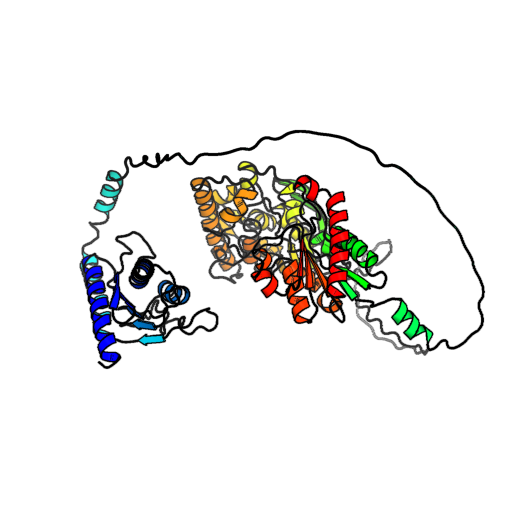1 37.409 1.00 29.66 325 SER A N 1
ATOM 2336 C CA . SER A 1 325 ? 5.852 -8.635 38.756 1.00 29.66 325 SER A CA 1
ATOM 2337 C C . SER A 1 325 ? 5.084 -9.761 39.458 1.00 29.66 325 SER A C 1
ATOM 2339 O O . SER A 1 325 ? 3.863 -9.749 39.581 1.00 29.66 325 SER A O 1
ATOM 2341 N N . THR A 1 326 ? 5.804 -10.761 39.962 1.00 26.11 326 THR A N 1
ATOM 2342 C CA . THR A 1 326 ? 5.292 -11.578 41.064 1.00 26.11 326 THR A CA 1
ATOM 2343 C C . THR A 1 326 ? 5.575 -10.833 42.357 1.00 26.11 326 THR A C 1
ATOM 2345 O O . THR A 1 326 ? 6.657 -10.931 42.933 1.00 26.11 326 THR A O 1
ATOM 2348 N N . ALA A 1 327 ? 4.589 -10.061 42.800 1.00 29.66 327 ALA A N 1
ATOM 2349 C CA . ALA A 1 327 ? 4.406 -9.851 44.221 1.00 29.66 327 ALA A CA 1
ATOM 2350 C C . ALA A 1 327 ? 4.112 -11.222 44.849 1.00 29.66 327 ALA A C 1
ATOM 2352 O O . ALA A 1 327 ? 3.071 -11.792 44.537 1.00 29.66 327 ALA A O 1
ATOM 2353 N N . ASP A 1 328 ? 5.019 -11.759 45.668 1.00 26.94 328 ASP A N 1
ATOM 2354 C CA . ASP A 1 328 ? 4.626 -12.228 46.998 1.00 26.94 328 ASP A CA 1
ATOM 2355 C C . ASP A 1 328 ? 5.810 -12.468 47.948 1.00 26.94 328 ASP A C 1
ATOM 2357 O O . ASP A 1 328 ? 6.921 -12.805 47.544 1.00 26.94 328 ASP A O 1
ATOM 2361 N N . ASP A 1 329 ? 5.468 -12.239 49.209 1.00 28.00 329 ASP A N 1
ATOM 2362 C CA . ASP A 1 329 ? 6.057 -12.511 50.516 1.00 28.00 329 ASP A CA 1
ATOM 2363 C C . ASP A 1 329 ? 7.424 -13.197 50.690 1.00 28.00 329 ASP A C 1
ATOM 2365 O O . ASP A 1 329 ? 7.805 -14.194 50.078 1.00 28.00 329 ASP A O 1
ATOM 2369 N N . GLY A 1 330 ? 8.148 -12.668 51.680 1.00 26.66 330 GLY A N 1
ATOM 2370 C CA . GLY A 1 330 ? 9.460 -13.147 52.079 1.00 26.66 330 GLY A CA 1
ATOM 2371 C C . GLY A 1 330 ? 9.468 -14.452 52.872 1.00 26.66 330 GLY A C 1
ATOM 2372 O O . GLY A 1 330 ? 8.514 -14.821 53.541 1.00 26.66 330 GLY A O 1
ATOM 2373 N N . SER A 1 331 ? 10.633 -15.093 52.908 1.00 27.33 331 SER A N 1
ATOM 2374 C CA . SER A 1 331 ? 11.242 -15.544 54.160 1.00 27.33 331 SER A CA 1
ATOM 2375 C C . SER A 1 331 ? 12.707 -15.927 53.940 1.00 27.33 331 SER A C 1
ATOM 2377 O O . SER A 1 331 ? 13.139 -16.357 52.876 1.00 27.33 331 SER A O 1
ATOM 2379 N N . THR A 1 332 ? 13.467 -15.697 54.997 1.00 27.55 332 THR A N 1
ATOM 2380 C CA . THR A 1 332 ? 14.864 -16.045 55.251 1.00 27.55 332 THR A CA 1
ATOM 2381 C C . THR A 1 332 ? 15.168 -17.543 55.123 1.00 27.55 332 THR A C 1
ATOM 2383 O O . THR A 1 332 ? 14.405 -18.331 55.674 1.00 27.55 332 THR A O 1
ATOM 2386 N N . ALA A 1 333 ? 16.344 -17.921 54.596 1.00 27.64 333 ALA A N 1
ATOM 2387 C CA . ALA A 1 333 ? 17.346 -18.729 55.322 1.00 27.64 333 ALA A CA 1
ATOM 2388 C C . ALA A 1 333 ? 18.556 -19.166 54.461 1.00 27.64 333 ALA A C 1
ATOM 2390 O O . ALA A 1 333 ? 18.419 -19.622 53.333 1.00 27.64 333 ALA A O 1
ATOM 2391 N N . ASN A 1 334 ? 19.724 -19.040 55.099 1.00 25.69 334 ASN A N 1
ATOM 2392 C CA . ASN A 1 334 ? 21.037 -19.679 54.924 1.00 25.69 334 ASN A CA 1
ATOM 2393 C C . ASN A 1 334 ? 21.171 -20.973 54.100 1.00 25.69 334 ASN A C 1
ATOM 2395 O O . ASN A 1 334 ? 20.378 -21.894 54.262 1.00 25.69 334 ASN A O 1
ATOM 2399 N N . SER A 1 335 ? 22.342 -21.107 53.453 1.00 28.33 335 SER A N 1
ATOM 2400 C CA . SER A 1 335 ? 23.352 -22.187 53.637 1.00 28.33 335 SER A CA 1
ATOM 2401 C C . SER A 1 335 ? 24.200 -22.287 52.356 1.00 28.33 335 SER A C 1
ATOM 2403 O O . SER A 1 335 ? 23.678 -22.521 51.276 1.00 28.33 335 SER A O 1
ATOM 2405 N N . GLU A 1 336 ? 25.431 -21.773 52.356 1.00 26.91 336 GLU A N 1
ATOM 2406 C CA . GLU A 1 336 ? 26.692 -22.499 52.607 1.00 26.91 336 GLU A CA 1
ATOM 2407 C C . GLU A 1 336 ? 27.041 -23.639 51.624 1.00 26.91 336 GLU A C 1
ATOM 2409 O O . GLU A 1 336 ? 26.503 -24.734 51.691 1.00 26.91 336 GLU A O 1
ATOM 2414 N N . ALA A 1 337 ? 28.089 -23.347 50.837 1.00 25.00 337 ALA A N 1
ATOM 2415 C CA . ALA A 1 337 ? 29.289 -24.157 50.594 1.00 25.00 337 ALA A CA 1
ATOM 2416 C C . ALA A 1 337 ? 29.225 -25.464 49.774 1.00 25.00 337 ALA A C 1
ATOM 2418 O O . ALA A 1 337 ? 28.431 -26.357 50.033 1.00 25.00 337 ALA A O 1
ATOM 2419 N N . VAL A 1 338 ? 30.222 -25.585 48.874 1.00 26.25 338 VAL A N 1
ATOM 2420 C CA . VAL A 1 338 ? 31.172 -26.711 48.637 1.00 26.25 338 VAL A CA 1
ATOM 2421 C C . VAL A 1 338 ? 31.608 -26.635 47.155 1.00 26.25 338 VAL A C 1
ATOM 2423 O O . VAL A 1 338 ? 30.783 -26.781 46.264 1.00 26.25 338 VAL A O 1
ATOM 2426 N N . ARG A 1 339 ? 32.805 -26.101 46.832 1.00 24.50 339 ARG A N 1
ATOM 2427 C CA . ARG A 1 339 ? 34.103 -26.814 46.645 1.00 24.50 339 ARG A CA 1
ATOM 2428 C C . ARG A 1 339 ? 33.971 -28.002 45.676 1.00 24.50 339 ARG A C 1
ATOM 2430 O O . ARG A 1 339 ? 33.102 -28.830 45.871 1.00 24.50 339 ARG A O 1
ATOM 2437 N N . SER A 1 340 ? 34.805 -28.239 44.673 1.00 24.09 340 SER A N 1
ATOM 2438 C CA . SER A 1 340 ? 36.103 -27.727 44.208 1.00 24.09 340 SER A CA 1
ATOM 2439 C C . SER A 1 340 ? 36.495 -28.626 43.008 1.00 24.09 340 SER A C 1
ATOM 2441 O O . SER A 1 340 ? 35.730 -29.530 42.672 1.00 24.09 340 SER A O 1
ATOM 2443 N N . VAL A 1 341 ? 37.714 -28.444 42.482 1.00 26.66 341 VAL A N 1
ATOM 2444 C CA . VAL A 1 341 ? 38.469 -29.279 41.516 1.00 26.66 341 VAL A CA 1
ATOM 2445 C C . VAL A 1 341 ? 38.427 -28.670 40.102 1.00 26.66 341 VAL A C 1
ATOM 2447 O O . VAL A 1 341 ? 37.413 -28.765 39.420 1.00 26.66 341 VAL A O 1
ATOM 2450 N N . GLU A 1 342 ? 39.368 -27.784 39.730 1.00 26.98 342 GLU A N 1
ATOM 2451 C CA . GLU A 1 342 ? 40.806 -28.024 39.398 1.00 26.98 342 GLU A CA 1
ATOM 2452 C C . GLU A 1 342 ? 40.942 -28.996 38.209 1.00 26.98 342 GLU A C 1
ATOM 2454 O O . GLU A 1 342 ? 40.237 -29.990 38.141 1.00 26.98 342 GLU A O 1
ATOM 2459 N N . GLU A 1 343 ? 41.801 -28.849 37.209 1.00 27.70 343 GLU A N 1
ATOM 2460 C CA . GLU A 1 343 ? 42.891 -27.934 36.871 1.00 27.70 343 GLU A CA 1
ATOM 2461 C C . GLU A 1 343 ? 43.320 -28.345 35.447 1.00 27.70 343 GLU A C 1
ATOM 2463 O O . GLU A 1 343 ? 43.298 -29.536 35.121 1.00 27.70 343 GLU A O 1
ATOM 2468 N N . ASN A 1 344 ? 43.702 -27.386 34.602 1.00 25.75 344 ASN A N 1
ATOM 2469 C CA . ASN A 1 344 ? 45.019 -27.353 33.943 1.00 25.75 344 ASN A CA 1
ATOM 2470 C C . ASN A 1 344 ? 45.044 -26.269 32.854 1.00 25.75 344 ASN A C 1
ATOM 2472 O O . ASN A 1 344 ? 44.548 -26.460 31.744 1.00 25.75 344 ASN A O 1
ATOM 2476 N N . ASP A 1 345 ? 45.579 -25.099 33.226 1.00 25.81 345 ASP A N 1
ATOM 2477 C CA . ASP A 1 345 ? 46.927 -24.631 32.851 1.00 25.81 345 ASP A CA 1
ATOM 2478 C C . ASP A 1 345 ? 47.476 -25.129 31.503 1.00 25.81 345 ASP A C 1
ATOM 2480 O O . ASP A 1 345 ? 47.488 -26.318 31.205 1.00 25.81 345 ASP A O 1
ATOM 2484 N N . ALA A 1 346 ? 48.031 -24.291 30.630 1.00 27.44 346 ALA A N 1
ATOM 2485 C CA . ALA A 1 346 ? 48.977 -23.193 30.842 1.00 27.44 346 ALA A CA 1
ATOM 2486 C C . ALA A 1 346 ? 49.262 -22.579 29.443 1.00 27.44 346 ALA A C 1
ATOM 2488 O O . ALA A 1 346 ? 49.092 -23.266 28.441 1.00 27.44 346 ALA A O 1
ATOM 2489 N N . PHE A 1 347 ? 49.802 -21.381 29.214 1.00 25.59 347 PHE A N 1
ATOM 2490 C CA . PHE A 1 347 ? 50.081 -20.164 29.977 1.00 25.59 347 PHE A CA 1
ATOM 2491 C C . PHE A 1 347 ? 50.783 -19.195 28.994 1.00 25.59 347 PHE A C 1
ATOM 2493 O O . PHE A 1 347 ? 51.371 -19.639 28.006 1.00 25.59 347 PHE A O 1
ATOM 2500 N N . SER A 1 348 ? 50.807 -17.908 29.361 1.00 24.95 348 SER A N 1
ATOM 2501 C CA . SER A 1 348 ? 51.735 -16.824 28.960 1.00 24.95 348 SER A CA 1
ATOM 2502 C C . SER A 1 348 ? 51.077 -15.701 28.140 1.00 24.95 348 SER A C 1
ATOM 2504 O O . SER A 1 348 ? 50.973 -15.804 26.923 1.00 24.95 348 SER A O 1
ATOM 2506 N N . THR A 1 349 ? 50.422 -14.714 28.778 1.00 24.33 349 THR A N 1
ATOM 2507 C CA . THR A 1 349 ? 50.961 -13.457 29.391 1.00 24.33 349 THR A CA 1
ATOM 2508 C C . THR A 1 349 ? 51.608 -12.521 28.357 1.00 24.33 349 THR A C 1
ATOM 2510 O O . THR A 1 349 ? 52.391 -12.973 27.532 1.00 24.33 349 THR A O 1
ATOM 2513 N N . VAL A 1 350 ? 51.253 -11.224 28.289 1.00 26.38 350 VAL A N 1
ATOM 2514 C CA . VAL A 1 350 ? 51.643 -10.171 29.257 1.00 26.38 350 VAL A CA 1
ATOM 2515 C C . VAL A 1 350 ? 50.602 -9.025 29.394 1.00 26.38 350 VAL A C 1
ATOM 2517 O O . VAL A 1 350 ? 49.952 -8.640 28.428 1.00 26.38 350 VAL A O 1
ATOM 2520 N N . HIS A 1 351 ? 50.513 -8.504 30.627 1.00 24.03 351 HIS A N 1
ATOM 2521 C CA . HIS A 1 351 ? 49.794 -7.345 31.209 1.00 24.03 351 HIS A CA 1
ATOM 2522 C C . HIS A 1 351 ? 50.055 -5.980 30.500 1.00 24.03 351 HIS A C 1
ATOM 2524 O O . HIS A 1 351 ? 51.043 -5.867 29.787 1.00 24.03 351 HIS A O 1
ATOM 2530 N N . ALA A 1 352 ? 49.277 -4.888 30.649 1.00 23.95 352 ALA A N 1
ATOM 2531 C CA . ALA A 1 352 ? 48.738 -4.298 31.884 1.00 23.95 352 ALA A CA 1
ATOM 2532 C C . ALA A 1 352 ? 47.648 -3.204 31.670 1.00 23.95 352 ALA A C 1
ATOM 2534 O O . ALA A 1 352 ? 47.753 -2.414 30.739 1.00 23.95 352 ALA A O 1
ATOM 2535 N N . GLU A 1 353 ? 46.687 -3.184 32.617 1.00 24.33 353 GLU A N 1
ATOM 2536 C CA . GLU A 1 353 ? 46.031 -2.054 33.337 1.00 24.33 353 GLU A CA 1
ATOM 2537 C C . GLU A 1 353 ? 45.356 -0.881 32.583 1.00 24.33 353 GLU A C 1
ATOM 2539 O O . GLU A 1 353 ? 45.881 -0.356 31.620 1.00 24.33 353 GLU A O 1
ATOM 2544 N N . SER A 1 354 ? 44.262 -0.251 33.035 1.00 24.23 354 SER A N 1
ATOM 2545 C CA . SER A 1 354 ? 43.194 -0.503 34.018 1.00 24.23 354 SER A CA 1
ATOM 2546 C C . SER A 1 354 ? 42.194 0.670 33.901 1.00 24.23 354 SER A C 1
ATOM 2548 O O . SER A 1 354 ? 42.598 1.803 33.647 1.00 24.23 354 SER A O 1
ATOM 2550 N N . GLY A 1 355 ? 40.896 0.419 34.094 1.00 25.08 355 GLY A N 1
ATOM 2551 C CA . GLY A 1 355 ? 39.866 1.465 34.165 1.00 25.08 355 GLY A CA 1
ATOM 2552 C C . GLY A 1 355 ? 38.454 0.877 34.201 1.00 25.08 355 GLY A C 1
ATOM 2553 O O . GLY A 1 355 ? 37.892 0.560 33.161 1.00 25.08 355 GLY A O 1
ATOM 2554 N N . ARG A 1 356 ? 37.906 0.673 35.406 1.00 27.36 356 ARG A N 1
ATOM 2555 C CA . ARG A 1 356 ? 36.584 0.069 35.661 1.00 27.36 356 ARG A CA 1
ATOM 2556 C C . ARG A 1 356 ? 35.428 1.081 35.553 1.00 27.36 356 ARG A C 1
ATOM 2558 O O . ARG A 1 356 ? 35.453 2.081 36.261 1.00 27.36 356 ARG A O 1
ATOM 2565 N N . GLY A 1 357 ? 34.367 0.665 34.851 1.00 23.77 357 GLY A N 1
ATOM 2566 C CA . GLY A 1 357 ? 32.949 0.830 35.228 1.00 23.77 357 GLY A CA 1
ATOM 2567 C C . GLY A 1 357 ? 32.141 1.961 34.554 1.00 23.77 357 GLY A C 1
ATOM 2568 O O . GLY A 1 357 ? 32.727 2.981 34.204 1.00 23.77 357 GLY A O 1
ATOM 2569 N N . PRO A 1 358 ? 30.797 1.830 34.426 1.00 28.94 358 PRO A N 1
ATOM 2570 C CA . PRO A 1 358 ? 29.946 0.720 34.859 1.00 28.94 358 PRO A CA 1
ATOM 2571 C C . PRO A 1 358 ? 29.498 -0.181 33.694 1.00 28.94 358 PRO A C 1
ATOM 2573 O O . PRO A 1 358 ? 29.238 0.267 32.580 1.00 28.94 358 PRO A O 1
ATOM 2576 N N . GLU A 1 359 ? 29.372 -1.470 33.990 1.00 36.84 359 GLU A N 1
ATOM 2577 C CA . GLU A 1 359 ? 28.624 -2.421 33.178 1.00 36.84 359 GLU A CA 1
ATOM 2578 C C . GLU A 1 359 ? 27.146 -2.017 33.197 1.00 36.84 359 GLU A C 1
ATOM 2580 O O . GLU A 1 359 ? 26.449 -2.200 34.193 1.00 36.84 359 GLU A O 1
ATOM 2585 N N . HIS A 1 360 ? 26.661 -1.459 32.091 1.00 29.44 360 HIS A N 1
ATOM 2586 C CA . HIS A 1 360 ? 25.254 -1.582 31.752 1.00 29.44 360 HIS A CA 1
ATOM 2587 C C . HIS A 1 360 ? 25.098 -2.915 31.028 1.00 29.44 360 HIS A C 1
ATOM 2589 O O . HIS A 1 360 ? 25.566 -3.077 29.902 1.00 29.44 360 HIS A O 1
ATOM 2595 N N . SER A 1 361 ? 24.442 -3.879 31.671 1.00 35.47 361 SER A N 1
ATOM 2596 C CA . SER A 1 361 ? 23.827 -5.006 30.978 1.00 35.47 361 SER A CA 1
ATOM 2597 C C . SER A 1 361 ? 22.711 -4.452 30.085 1.00 35.47 361 SER A C 1
ATOM 2599 O O . SER A 1 361 ? 21.548 -4.395 30.484 1.00 35.47 361 SER A O 1
ATOM 2601 N N . VAL A 1 362 ? 23.079 -3.951 28.906 1.00 36.84 362 VAL A N 1
ATOM 2602 C CA . VAL A 1 362 ? 22.129 -3.513 27.884 1.00 36.84 362 VAL A CA 1
ATOM 2603 C C . VAL A 1 362 ? 21.594 -4.783 27.241 1.00 36.84 362 VAL A C 1
ATOM 2605 O O . VAL A 1 362 ? 22.316 -5.471 26.521 1.00 36.84 362 VAL A O 1
ATOM 2608 N N . GLY A 1 363 ? 20.346 -5.133 27.552 1.00 36.50 363 GLY A N 1
ATOM 2609 C CA . GLY A 1 363 ? 19.627 -6.152 26.800 1.00 36.50 363 GLY A CA 1
ATOM 2610 C C . GLY A 1 363 ? 19.668 -5.770 25.323 1.00 36.50 363 GLY A C 1
ATOM 2611 O O . GLY A 1 363 ? 19.269 -4.666 24.955 1.00 36.50 363 GLY A O 1
ATOM 2612 N N . THR A 1 364 ? 20.224 -6.645 24.488 1.00 42.88 364 THR A N 1
ATOM 2613 C CA . THR A 1 364 ? 20.338 -6.407 23.050 1.00 42.88 364 THR A CA 1
ATOM 2614 C C . THR A 1 364 ? 18.945 -6.409 22.462 1.00 42.88 364 THR A C 1
ATOM 2616 O O . THR A 1 364 ? 18.303 -7.457 22.380 1.00 42.88 364 THR A O 1
ATOM 2619 N N . SER A 1 365 ? 18.451 -5.243 22.082 1.00 54.59 365 SER A N 1
ATOM 2620 C CA . SER A 1 365 ? 17.208 -5.206 21.344 1.00 54.59 365 SER A CA 1
ATOM 2621 C C . SER A 1 365 ? 17.454 -5.610 19.902 1.00 54.59 365 SER A C 1
ATOM 2623 O O . SER A 1 365 ? 18.360 -5.102 19.244 1.00 54.59 365 SER A O 1
ATOM 2625 N N . HIS A 1 366 ? 16.665 -6.563 19.424 1.00 81.06 366 HIS A N 1
ATOM 2626 C CA . HIS A 1 366 ? 16.861 -7.202 18.128 1.00 81.06 366 HIS A CA 1
ATOM 2627 C C . HIS A 1 366 ? 16.088 -6.516 16.997 1.00 81.06 366 HIS A C 1
ATOM 2629 O O . HIS A 1 366 ? 16.027 -7.068 15.899 1.00 81.06 366 HIS A O 1
ATOM 2635 N N . GLU A 1 367 ? 15.500 -5.340 17.227 1.00 91.44 367 GLU A N 1
ATOM 2636 C CA . GLU A 1 367 ? 14.605 -4.701 16.263 1.00 91.44 367 GLU A CA 1
ATOM 2637 C C . GLU A 1 367 ? 14.874 -3.201 16.076 1.00 91.44 367 GLU A C 1
ATOM 2639 O O . GLU A 1 367 ? 15.180 -2.485 17.032 1.00 91.44 367 GLU A O 1
ATOM 2644 N N . ALA A 1 368 ? 14.690 -2.717 14.846 1.00 94.19 368 ALA A N 1
ATOM 2645 C CA . ALA A 1 368 ? 14.754 -1.301 14.490 1.00 94.19 368 ALA A CA 1
ATOM 2646 C C . ALA A 1 368 ? 13.554 -0.887 13.629 1.00 94.19 368 ALA A C 1
ATOM 2648 O O . ALA A 1 368 ? 13.045 -1.686 12.843 1.00 94.19 368 ALA A O 1
ATOM 2649 N N . PHE A 1 369 ? 13.133 0.371 13.738 1.00 94.25 369 PHE A N 1
ATOM 2650 C CA . PHE A 1 369 ? 12.142 0.989 12.862 1.00 94.25 369 PHE A CA 1
ATOM 2651 C C . PHE A 1 369 ? 12.739 2.223 12.184 1.00 94.25 369 PHE A C 1
ATOM 2653 O O . PHE A 1 369 ? 13.195 3.148 12.856 1.00 94.25 369 PHE A O 1
ATOM 2660 N N . ILE A 1 370 ? 12.719 2.234 10.852 1.00 95.50 370 ILE A N 1
ATOM 2661 C CA . ILE A 1 370 ? 13.240 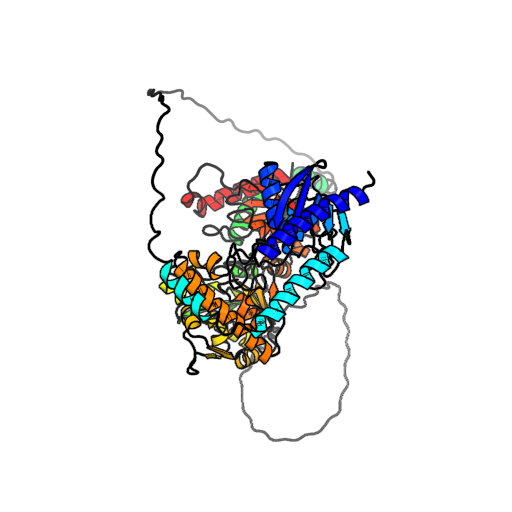3.314 10.013 1.00 95.50 370 ILE A CA 1
ATOM 2662 C C . ILE A 1 370 ? 12.100 3.821 9.130 1.00 95.50 370 ILE A C 1
ATOM 2664 O O . ILE A 1 370 ? 11.561 3.077 8.310 1.00 95.50 370 ILE A O 1
ATOM 2668 N N . GLU A 1 371 ? 11.759 5.102 9.237 1.00 94.00 371 GLU A N 1
ATOM 2669 C CA . GLU A 1 371 ? 10.921 5.754 8.231 1.00 94.00 371 GLU A CA 1
ATOM 2670 C C . GLU A 1 371 ? 11.789 6.163 7.051 1.00 94.00 371 GLU A C 1
ATOM 2672 O O . GLU A 1 371 ? 12.710 6.957 7.206 1.00 94.00 371 GLU A O 1
ATOM 2677 N N . MET A 1 372 ? 11.490 5.694 5.842 1.00 94.75 372 MET A N 1
ATOM 2678 C CA . MET A 1 372 ? 12.310 6.057 4.684 1.00 94.75 372 MET A CA 1
ATOM 2679 C C . MET A 1 372 ? 12.264 7.568 4.384 1.00 94.75 372 MET A C 1
ATOM 2681 O O . MET A 1 372 ? 13.221 8.126 3.844 1.00 94.75 372 MET A O 1
ATOM 2685 N N . ALA A 1 373 ? 11.182 8.245 4.787 1.00 92.56 373 ALA A N 1
ATOM 2686 C CA . ALA A 1 373 ? 10.962 9.669 4.563 1.00 92.56 373 ALA A CA 1
ATOM 2687 C C . ALA A 1 373 ? 11.995 10.582 5.253 1.00 92.56 373 ALA A C 1
ATOM 2689 O O . ALA A 1 373 ? 12.218 11.693 4.774 1.00 92.56 373 ALA A O 1
ATOM 2690 N N . VAL A 1 374 ? 12.678 10.120 6.309 1.00 93.25 374 VAL A N 1
ATOM 2691 C CA . VAL A 1 374 ? 13.692 10.927 7.024 1.00 93.25 374 VAL A CA 1
ATOM 2692 C C . VAL A 1 374 ? 14.912 11.258 6.162 1.00 93.25 374 VAL A C 1
ATOM 2694 O O . VAL A 1 374 ? 15.574 12.265 6.392 1.00 93.25 374 VAL A O 1
ATOM 2697 N N . VAL A 1 375 ? 15.192 10.439 5.142 1.00 95.81 375 VAL A N 1
ATOM 2698 C CA . VAL A 1 375 ? 16.282 10.654 4.172 1.00 95.81 375 VAL A CA 1
ATOM 2699 C C . VAL A 1 375 ? 15.766 10.788 2.742 1.00 95.81 375 VAL A C 1
ATOM 2701 O O . VAL A 1 375 ? 16.324 11.538 1.946 1.00 95.81 375 VAL A O 1
ATOM 2704 N N . ALA A 1 376 ? 14.666 10.115 2.410 1.00 95.31 376 ALA A N 1
ATOM 2705 C CA . ALA A 1 376 ? 14.134 10.021 1.055 1.00 95.31 376 ALA A CA 1
ATOM 2706 C C . ALA A 1 376 ? 12.691 10.552 0.931 1.00 95.31 376 ALA A C 1
ATOM 2708 O O . ALA A 1 376 ? 11.930 10.103 0.070 1.00 95.31 376 ALA A O 1
ATOM 2709 N N . GLY A 1 377 ? 12.301 11.496 1.793 1.00 92.56 377 GLY A N 1
ATOM 2710 C CA . GLY A 1 377 ? 10.940 12.028 1.890 1.00 92.56 377 GLY A CA 1
ATOM 2711 C C . GLY A 1 377 ? 10.590 13.139 0.898 1.00 92.56 377 GLY A C 1
ATOM 2712 O O . GLY A 1 377 ? 11.426 13.920 0.459 1.00 92.56 377 GLY A O 1
ATOM 2713 N N . LEU A 1 378 ? 9.303 13.255 0.576 1.00 87.38 378 LEU A N 1
ATOM 2714 C CA . LEU A 1 378 ? 8.743 14.235 -0.356 1.00 87.38 378 LEU A CA 1
ATOM 2715 C C . LEU A 1 378 ? 8.853 15.680 0.156 1.00 87.38 378 LEU A C 1
ATOM 2717 O O . LEU A 1 378 ? 8.823 16.612 -0.646 1.00 87.38 378 LEU A O 1
ATOM 2721 N N . GLY A 1 379 ? 8.977 15.870 1.474 1.00 84.38 379 GLY A N 1
ATOM 2722 C CA . GLY A 1 379 ? 9.151 17.182 2.102 1.00 84.38 379 GLY A CA 1
ATOM 2723 C C . GLY A 1 379 ? 10.482 17.864 1.769 1.00 84.38 379 GLY A C 1
ATOM 2724 O O . GLY A 1 379 ? 10.553 19.087 1.817 1.00 84.38 379 GLY A O 1
ATOM 2725 N N . SER A 1 380 ? 11.512 17.103 1.381 1.00 81.38 380 SER A N 1
ATOM 2726 C CA . SER A 1 380 ? 12.826 17.640 0.996 1.00 81.38 380 SER A CA 1
ATOM 2727 C C . SER A 1 380 ? 12.991 17.847 -0.516 1.00 81.38 380 SER A C 1
ATOM 2729 O O . SER A 1 380 ? 14.048 18.304 -0.952 1.00 81.38 380 SER A O 1
ATOM 2731 N N . SER A 1 381 ? 11.967 17.519 -1.315 1.00 89.19 381 SER A N 1
ATOM 2732 C CA . SER A 1 381 ? 11.979 17.604 -2.778 1.00 89.19 381 SER A CA 1
ATOM 2733 C C . SER A 1 381 ? 11.229 18.831 -3.289 1.00 89.19 381 SER A C 1
ATOM 2735 O O . SER A 1 381 ? 10.086 19.073 -2.903 1.00 89.19 381 SER A O 1
ATOM 2737 N N . ASP A 1 382 ? 11.819 19.523 -4.267 1.00 90.00 382 ASP A N 1
ATOM 2738 C CA . ASP A 1 382 ? 11.176 20.623 -5.003 1.00 90.00 382 ASP A CA 1
ATOM 2739 C C . ASP A 1 382 ? 10.102 20.138 -6.000 1.00 90.00 382 ASP A C 1
ATOM 2741 O O . ASP A 1 382 ? 9.455 20.945 -6.667 1.00 90.00 382 ASP A O 1
ATOM 2745 N N . ARG A 1 383 ? 9.908 18.814 -6.125 1.00 91.31 383 ARG A N 1
ATOM 2746 C CA . ARG A 1 383 ? 8.885 18.163 -6.972 1.00 91.31 383 ARG A CA 1
ATOM 2747 C C . ARG A 1 383 ? 8.950 18.569 -8.447 1.00 91.31 383 ARG A C 1
ATOM 2749 O O . ARG A 1 383 ? 7.934 18.632 -9.138 1.00 91.31 383 ARG A O 1
ATOM 2756 N N . THR A 1 384 ? 10.156 18.824 -8.941 1.00 93.75 384 THR A N 1
ATOM 2757 C CA . THR A 1 384 ? 10.426 19.048 -10.364 1.00 93.75 384 THR A CA 1
ATOM 2758 C C . THR A 1 384 ? 10.655 17.715 -11.089 1.00 93.75 384 THR A C 1
ATOM 2760 O O . THR A 1 384 ? 11.057 16.737 -10.451 1.00 93.75 384 THR A O 1
ATOM 2763 N N . PRO A 1 385 ? 10.476 17.649 -12.423 1.00 92.75 385 PRO A N 1
ATOM 2764 C CA . PRO A 1 385 ? 10.802 16.448 -13.199 1.00 92.75 385 PRO A CA 1
ATOM 2765 C C . PRO A 1 385 ? 12.242 15.969 -12.997 1.00 92.75 385 PRO A C 1
ATOM 2767 O O . PRO A 1 385 ? 12.490 14.773 -12.882 1.00 92.75 385 PRO A O 1
ATOM 2770 N N . GLN A 1 386 ? 13.191 16.901 -12.893 1.00 93.94 386 GLN A N 1
ATOM 2771 C CA . GLN A 1 386 ? 14.601 16.605 -12.652 1.00 93.94 386 GLN A CA 1
ATOM 2772 C C . GLN A 1 386 ? 14.807 15.996 -11.262 1.00 93.94 386 GLN A C 1
ATOM 2774 O O . GLN A 1 386 ? 15.490 14.981 -11.142 1.00 93.94 386 GLN A O 1
ATOM 2779 N N . ALA A 1 387 ? 14.177 16.564 -10.228 1.00 94.62 387 ALA A N 1
ATOM 2780 C CA . ALA A 1 387 ? 14.235 16.016 -8.877 1.00 94.62 387 ALA A CA 1
ATOM 2781 C C . ALA A 1 387 ? 13.615 14.611 -8.816 1.00 94.62 387 ALA A C 1
ATOM 2783 O O . ALA A 1 387 ? 14.212 13.703 -8.247 1.00 94.62 387 ALA A O 1
ATOM 2784 N N . ALA A 1 388 ? 12.466 14.399 -9.464 1.00 94.88 388 ALA A N 1
ATOM 2785 C CA . ALA A 1 388 ? 11.774 13.112 -9.487 1.00 94.88 388 ALA A CA 1
ATOM 2786 C C . ALA A 1 388 ? 12.580 11.992 -10.172 1.00 94.88 388 ALA A C 1
ATOM 2788 O O . ALA A 1 388 ? 12.446 10.825 -9.795 1.00 94.88 388 ALA A O 1
ATOM 2789 N N . LEU A 1 389 ? 13.399 12.344 -11.172 1.00 96.12 389 LEU A N 1
ATOM 2790 C CA . LEU A 1 389 ? 14.303 11.426 -11.871 1.00 96.12 389 LEU A CA 1
ATOM 2791 C C . LEU A 1 389 ? 15.596 11.149 -11.093 1.00 96.12 389 LEU A C 1
ATOM 2793 O O . LEU A 1 389 ? 16.125 10.041 -11.178 1.00 96.12 389 LEU A O 1
ATOM 2797 N N . ALA A 1 390 ? 16.106 12.142 -10.360 1.00 96.75 390 ALA A N 1
ATOM 2798 C CA . ALA A 1 390 ? 17.360 12.052 -9.613 1.00 96.75 390 ALA A CA 1
ATOM 2799 C C . ALA A 1 390 ? 17.200 11.445 -8.209 1.00 96.75 390 ALA A C 1
ATOM 2801 O O . ALA A 1 390 ? 18.150 10.865 -7.690 1.00 96.75 390 ALA A O 1
ATOM 2802 N N . ALA A 1 391 ? 16.016 11.575 -7.601 1.00 97.75 391 ALA A N 1
ATOM 2803 C CA . ALA A 1 391 ? 15.765 11.153 -6.229 1.00 97.75 391 ALA A CA 1
ATOM 2804 C C . ALA A 1 391 ? 16.105 9.666 -6.008 1.00 97.75 391 ALA A C 1
ATOM 2806 O O . ALA A 1 391 ? 15.563 8.790 -6.688 1.00 97.75 391 ALA A O 1
ATOM 2807 N N . THR A 1 392 ? 16.961 9.388 -5.023 1.00 98.44 392 THR A N 1
ATOM 2808 C CA . THR A 1 392 ? 17.503 8.057 -4.721 1.00 98.44 392 THR A CA 1
ATOM 2809 C C . THR A 1 392 ? 17.119 7.541 -3.336 1.00 98.44 392 THR A C 1
ATOM 2811 O O . THR A 1 392 ? 16.974 8.303 -2.384 1.00 98.44 392 THR A O 1
ATOM 2814 N N . THR A 1 393 ? 16.984 6.221 -3.211 1.00 98.62 393 THR A N 1
ATOM 2815 C CA . THR A 1 393 ? 16.779 5.515 -1.934 1.00 98.62 393 THR A CA 1
ATOM 2816 C C . THR A 1 393 ? 18.085 5.147 -1.218 1.00 98.62 393 THR A C 1
ATOM 2818 O O . THR A 1 393 ? 18.048 4.445 -0.212 1.00 98.62 393 THR A O 1
ATOM 2821 N N . TYR A 1 394 ? 19.241 5.619 -1.701 1.00 98.69 394 TYR A N 1
ATOM 2822 C CA . TYR A 1 394 ? 20.567 5.241 -1.191 1.00 98.69 394 TYR A CA 1
ATOM 2823 C C . TYR A 1 394 ? 20.718 5.394 0.329 1.00 98.69 394 TYR A C 1
ATOM 2825 O O . TYR A 1 394 ? 21.071 4.430 1.007 1.00 98.69 394 TYR A O 1
ATOM 2833 N N . GLY A 1 395 ? 20.346 6.548 0.892 1.00 98.31 395 GLY A N 1
ATOM 2834 C CA . GLY A 1 395 ? 20.433 6.761 2.340 1.00 98.31 395 GLY A CA 1
ATOM 2835 C C . GLY A 1 395 ? 19.581 5.816 3.175 1.00 98.31 395 GLY A C 1
ATOM 2836 O O . GLY A 1 395 ? 19.925 5.531 4.315 1.00 98.31 395 GLY A O 1
ATOM 2837 N N . VAL A 1 396 ? 18.495 5.271 2.617 1.00 98.44 396 VAL A N 1
ATOM 2838 C CA . VAL A 1 396 ? 17.687 4.263 3.319 1.00 98.44 396 VAL A CA 1
ATOM 2839 C C . VAL A 1 396 ? 18.521 3.002 3.557 1.00 98.44 396 VAL A C 1
ATOM 2841 O O . VAL A 1 396 ? 18.445 2.413 4.631 1.00 98.44 396 VAL A O 1
ATOM 2844 N N . GLY A 1 397 ? 19.346 2.604 2.583 1.00 98.50 397 GLY A N 1
ATOM 2845 C CA . GLY A 1 397 ? 20.246 1.460 2.729 1.00 98.50 397 GLY A CA 1
ATOM 2846 C C . GLY A 1 397 ? 21.354 1.728 3.746 1.00 98.50 397 GLY A C 1
ATOM 2847 O O . GLY A 1 397 ? 21.682 0.843 4.530 1.00 98.50 397 GLY A O 1
ATOM 2848 N N . GLU A 1 398 ? 21.864 2.960 3.811 1.00 98.69 398 GLU A N 1
ATOM 2849 C CA . GLU A 1 398 ? 22.838 3.364 4.836 1.00 98.69 398 GLU A CA 1
ATOM 2850 C C . GLU A 1 398 ? 22.252 3.285 6.251 1.00 98.69 398 GLU A C 1
ATOM 2852 O O . GLU A 1 398 ? 22.901 2.748 7.148 1.00 98.69 398 GLU A O 1
ATOM 2857 N N . LEU A 1 399 ? 21.005 3.729 6.449 1.00 98.50 399 LEU A N 1
ATOM 2858 C CA . LEU A 1 399 ? 20.318 3.585 7.737 1.00 98.50 399 LEU A CA 1
ATOM 2859 C C . LEU A 1 399 ? 20.092 2.114 8.111 1.00 98.50 399 LEU A C 1
ATOM 2861 O O . LEU A 1 399 ? 20.231 1.751 9.277 1.00 98.50 399 LEU A O 1
ATOM 2865 N N . VAL A 1 400 ? 19.791 1.250 7.136 1.00 98.25 400 VAL A N 1
ATOM 2866 C CA . VAL A 1 400 ? 19.687 -0.200 7.369 1.00 98.25 400 VAL A CA 1
ATOM 2867 C C . VAL A 1 400 ? 21.027 -0.788 7.810 1.00 98.25 400 VAL A C 1
ATOM 2869 O O . VAL A 1 400 ? 21.057 -1.543 8.778 1.00 98.25 400 VAL A O 1
ATOM 2872 N N . LEU A 1 401 ? 22.136 -0.432 7.157 1.00 98.12 401 LEU A N 1
ATOM 2873 C CA . LEU A 1 401 ? 23.467 -0.896 7.563 1.00 98.12 401 LEU A CA 1
ATOM 2874 C C . LEU A 1 401 ? 23.838 -0.413 8.967 1.00 98.12 401 LEU A C 1
ATOM 2876 O O . LEU A 1 401 ? 24.378 -1.191 9.753 1.00 98.12 401 LEU A O 1
ATOM 2880 N N . ASP A 1 402 ? 23.522 0.837 9.303 1.00 97.62 402 ASP A N 1
ATOM 2881 C CA . ASP A 1 402 ? 23.754 1.377 10.643 1.00 97.62 402 ASP A CA 1
ATOM 2882 C C . ASP A 1 402 ? 22.898 0.664 11.711 1.00 97.62 402 ASP A C 1
ATOM 2884 O O . ASP A 1 402 ? 23.397 0.354 12.797 1.00 97.62 402 ASP A O 1
ATOM 2888 N N . ALA A 1 403 ? 21.647 0.312 11.393 1.00 96.06 403 ALA A N 1
ATOM 2889 C CA . ALA A 1 403 ? 20.783 -0.475 12.275 1.00 96.06 403 ALA A CA 1
ATOM 2890 C C . ALA A 1 403 ? 21.321 -1.897 12.499 1.00 96.06 403 ALA A C 1
ATOM 2892 O O . ALA A 1 403 ? 21.366 -2.366 13.639 1.00 96.06 403 ALA A O 1
ATOM 2893 N N . ILE A 1 404 ? 21.800 -2.564 11.442 1.00 95.31 404 ILE A N 1
ATOM 2894 C CA . ILE A 1 404 ? 22.456 -3.881 11.541 1.00 95.31 404 ILE A CA 1
ATOM 2895 C C . ILE A 1 404 ? 23.720 -3.780 12.400 1.00 95.31 404 ILE A C 1
ATOM 2897 O O . ILE A 1 404 ? 23.919 -4.589 13.306 1.00 95.31 404 ILE A O 1
ATOM 2901 N N . ALA A 1 405 ? 24.553 -2.761 12.168 1.00 94.19 405 ALA A N 1
ATOM 2902 C CA . ALA A 1 405 ? 25.758 -2.512 12.961 1.00 94.19 405 ALA A CA 1
ATOM 2903 C C . ALA A 1 405 ? 25.443 -2.228 14.441 1.00 94.19 405 ALA A C 1
ATOM 2905 O O . ALA A 1 405 ? 26.267 -2.500 15.314 1.00 94.19 405 ALA A O 1
ATOM 2906 N N . SER A 1 406 ? 24.237 -1.735 14.724 1.00 92.38 406 SER A N 1
ATOM 2907 C CA . SER A 1 406 ? 23.718 -1.508 16.077 1.00 92.38 406 SER A CA 1
ATOM 2908 C C . SER A 1 406 ? 23.096 -2.753 16.720 1.00 92.38 406 SER A C 1
ATOM 2910 O O . SER A 1 406 ? 22.638 -2.680 17.857 1.00 92.38 406 SER A O 1
ATOM 2912 N N . GLY A 1 407 ? 23.103 -3.899 16.031 1.00 91.38 407 GLY A N 1
ATOM 2913 C CA . GLY A 1 407 ? 22.642 -5.189 16.551 1.00 91.38 407 GLY A CA 1
ATOM 2914 C C . GLY A 1 407 ? 21.203 -5.567 16.188 1.00 91.38 407 GLY A C 1
ATOM 2915 O O . GLY A 1 407 ? 20.722 -6.606 16.653 1.00 91.38 407 GLY A O 1
ATOM 2916 N N . ALA A 1 408 ? 20.517 -4.778 15.353 1.00 93.00 408 ALA A N 1
ATOM 2917 C CA . ALA A 1 408 ? 19.167 -5.105 14.907 1.00 93.00 408 ALA A CA 1
ATOM 2918 C C . ALA A 1 408 ? 19.168 -6.356 14.009 1.00 93.00 408 ALA A C 1
ATOM 2920 O O . ALA A 1 408 ? 19.910 -6.449 13.032 1.00 93.00 408 ALA A O 1
ATOM 2921 N N . GLN A 1 409 ? 18.303 -7.319 14.330 1.00 92.38 409 GLN A N 1
ATOM 2922 C CA . GLN A 1 409 ? 18.070 -8.539 13.551 1.00 92.38 409 GLN A CA 1
ATOM 2923 C C . GLN A 1 409 ? 16.779 -8.469 12.732 1.00 92.38 409 GLN A C 1
ATOM 2925 O O . GLN A 1 409 ? 16.646 -9.197 11.756 1.00 92.38 409 GLN A O 1
ATOM 2930 N N . THR A 1 410 ? 15.827 -7.617 13.109 1.00 93.56 410 THR A N 1
ATOM 2931 C CA . THR A 1 410 ? 14.616 -7.328 12.332 1.00 93.56 410 THR A CA 1
ATOM 2932 C C . THR A 1 410 ? 14.498 -5.825 12.139 1.00 93.56 410 THR A C 1
ATOM 2934 O O . THR A 1 410 ? 14.626 -5.055 13.084 1.00 93.56 410 THR A O 1
ATOM 2937 N N . ILE A 1 411 ? 14.272 -5.389 10.908 1.00 95.69 411 ILE A N 1
ATOM 2938 C CA . ILE A 1 411 ? 14.219 -3.976 10.554 1.00 95.69 411 ILE A CA 1
ATOM 2939 C C . ILE A 1 411 ? 12.897 -3.716 9.851 1.00 95.69 411 ILE A C 1
ATOM 2941 O O . ILE A 1 411 ? 12.629 -4.253 8.772 1.00 95.69 411 ILE A O 1
ATOM 2945 N N . TYR A 1 412 ? 12.079 -2.886 10.484 1.00 94.31 412 TYR A N 1
ATOM 2946 C CA . TYR A 1 412 ? 10.823 -2.397 9.948 1.00 94.31 412 TYR A CA 1
ATOM 2947 C C . TYR A 1 412 ? 11.081 -1.112 9.157 1.00 94.31 412 TYR A C 1
ATOM 2949 O O . TYR A 1 412 ? 11.660 -0.161 9.678 1.00 94.31 412 TYR A O 1
ATOM 2957 N N . LEU A 1 413 ? 10.659 -1.086 7.894 1.00 95.44 413 LEU A N 1
ATOM 2958 C CA . LEU A 1 413 ? 10.817 0.056 6.995 1.00 95.44 413 LEU A CA 1
ATOM 2959 C C . LEU A 1 413 ? 9.456 0.690 6.706 1.00 95.44 413 LEU A C 1
ATOM 2961 O O . LEU A 1 413 ? 8.650 0.111 5.981 1.00 95.44 413 LEU A O 1
ATOM 2965 N N . GLY A 1 414 ? 9.211 1.890 7.226 1.00 93.62 414 GLY A N 1
ATOM 2966 C CA . GLY A 1 414 ? 8.053 2.700 6.850 1.00 93.62 414 GLY A CA 1
ATOM 2967 C C . GLY A 1 414 ? 8.219 3.271 5.440 1.00 93.62 414 GLY A C 1
ATOM 2968 O O . GLY A 1 414 ? 9.172 4.012 5.187 1.00 93.62 414 GLY A O 1
ATOM 2969 N N . LEU A 1 415 ? 7.326 2.915 4.506 1.00 91.94 415 LEU A N 1
ATOM 2970 C CA . LEU A 1 415 ? 7.438 3.278 3.083 1.00 91.94 415 LEU A CA 1
ATOM 2971 C C . LEU A 1 415 ? 6.610 4.509 2.663 1.00 91.94 415 LEU A C 1
ATOM 2973 O O . LEU A 1 415 ? 6.578 4.859 1.479 1.00 91.94 415 LEU A O 1
ATOM 2977 N N . GLY A 1 416 ? 5.903 5.170 3.579 1.00 86.44 416 GLY A N 1
ATOM 2978 C CA . GLY A 1 416 ? 5.112 6.348 3.215 1.00 86.44 416 GLY A CA 1
ATOM 2979 C C . GLY A 1 416 ? 5.964 7.593 2.936 1.00 86.44 416 GLY A C 1
ATOM 2980 O O . GLY A 1 416 ? 7.106 7.711 3.366 1.00 86.44 416 GLY A O 1
ATOM 2981 N N . GLY A 1 417 ? 5.395 8.541 2.185 1.00 86.25 417 GLY A N 1
ATOM 2982 C CA . GLY A 1 417 ? 5.983 9.875 2.012 1.00 86.25 417 GLY A CA 1
ATOM 2983 C C . GLY A 1 417 ? 7.224 9.965 1.115 1.00 86.25 417 GLY A C 1
ATOM 2984 O O . GLY A 1 417 ? 7.889 10.989 1.145 1.00 86.25 417 GLY A O 1
ATOM 2985 N N . SER A 1 418 ? 7.550 8.956 0.302 1.00 93.50 418 SER A N 1
ATOM 2986 C CA . SER A 1 418 ? 8.764 8.946 -0.541 1.00 93.50 418 SER A CA 1
ATOM 2987 C C . SER A 1 418 ? 8.812 10.049 -1.620 1.00 93.50 418 SER A C 1
ATOM 2989 O O . SER A 1 418 ? 7.811 10.274 -2.307 1.00 93.50 418 SER A O 1
ATOM 2991 N N . ALA A 1 419 ? 9.993 10.618 -1.879 1.00 94.81 419 ALA A N 1
ATOM 2992 C CA . ALA A 1 419 ? 10.313 11.436 -3.059 1.00 94.81 419 ALA A CA 1
ATOM 2993 C C . ALA A 1 419 ? 10.795 10.613 -4.271 1.00 94.81 419 ALA A C 1
ATOM 2995 O O . ALA A 1 419 ? 10.849 11.118 -5.390 1.00 94.81 419 ALA A O 1
ATOM 2996 N N . THR A 1 420 ? 11.171 9.355 -4.050 1.00 96.81 420 THR A N 1
ATOM 2997 C CA . THR A 1 420 ? 11.964 8.540 -4.980 1.00 96.81 420 THR A CA 1
ATOM 2998 C C . THR A 1 420 ? 11.112 7.757 -5.976 1.00 96.81 420 THR A C 1
ATOM 3000 O O . THR A 1 420 ? 9.959 7.419 -5.702 1.00 96.81 420 THR A O 1
ATOM 3003 N N . ASN A 1 421 ? 11.685 7.443 -7.140 1.00 97.38 421 ASN A N 1
ATOM 3004 C CA . ASN A 1 421 ? 11.080 6.603 -8.185 1.00 97.38 421 ASN A CA 1
ATOM 3005 C C . ASN A 1 421 ? 12.082 5.583 -8.756 1.00 97.38 421 ASN A C 1
ATOM 3007 O O . ASN A 1 421 ? 11.917 5.106 -9.872 1.00 97.38 421 ASN A O 1
ATOM 3011 N N . ASP A 1 422 ? 13.153 5.296 -8.024 1.00 98.00 422 ASP A N 1
ATOM 3012 C CA . ASP A 1 422 ? 14.335 4.571 -8.497 1.00 98.00 422 ASP A CA 1
ATOM 3013 C C . ASP A 1 422 ? 14.205 3.042 -8.429 1.00 98.00 422 ASP A C 1
ATOM 3015 O O . ASP A 1 422 ? 15.199 2.338 -8.574 1.00 98.00 422 ASP A O 1
ATOM 3019 N N . GLY A 1 423 ? 13.019 2.495 -8.154 1.00 97.62 423 GLY A N 1
ATOM 3020 C CA . GLY A 1 423 ? 12.843 1.050 -8.022 1.00 97.62 423 GLY A CA 1
ATOM 3021 C C . GLY A 1 423 ? 13.512 0.455 -6.775 1.00 97.62 423 GLY A C 1
ATOM 3022 O O . GLY A 1 423 ? 13.703 -0.759 -6.715 1.00 97.62 423 GLY A O 1
ATOM 3023 N N . GLY A 1 424 ? 13.939 1.283 -5.814 1.00 98.31 424 GLY A N 1
ATOM 3024 C CA . GLY A 1 424 ? 14.809 0.846 -4.722 1.00 98.31 424 GLY A CA 1
ATOM 3025 C C . GLY A 1 424 ? 16.249 0.552 -5.161 1.00 98.31 424 GLY A C 1
ATOM 3026 O O . GLY A 1 424 ? 16.990 -0.089 -4.420 1.00 98.31 424 GLY A O 1
ATOM 3027 N N . ALA A 1 425 ? 16.662 0.985 -6.358 1.00 98.62 425 ALA A N 1
ATOM 3028 C CA . ALA A 1 425 ? 18.013 0.766 -6.867 1.00 98.62 425 ALA A CA 1
ATOM 3029 C C . ALA A 1 425 ? 19.079 1.389 -5.961 1.00 98.62 425 ALA A C 1
ATOM 3031 O O . ALA A 1 425 ? 20.059 0.721 -5.640 1.00 98.62 425 ALA A O 1
ATOM 3032 N N . GLY A 1 426 ? 18.865 2.624 -5.491 1.00 98.62 426 GLY A N 1
ATOM 3033 C CA . GLY A 1 426 ? 19.786 3.279 -4.565 1.00 98.62 426 GLY A CA 1
ATOM 3034 C C . GLY A 1 426 ? 19.953 2.492 -3.266 1.00 98.62 426 GLY A C 1
ATOM 3035 O O . GLY A 1 426 ? 21.075 2.274 -2.820 1.00 98.62 426 GLY A O 1
ATOM 3036 N N . PHE A 1 427 ? 18.849 2.010 -2.695 1.00 98.81 427 PHE A N 1
ATOM 3037 C CA . PHE A 1 427 ? 18.841 1.154 -1.511 1.00 98.81 427 PHE A CA 1
ATOM 3038 C C . PHE A 1 427 ? 19.673 -0.121 -1.716 1.00 98.81 427 PHE A C 1
ATOM 3040 O O . PHE A 1 427 ? 20.510 -0.450 -0.879 1.00 98.81 427 PHE A O 1
ATOM 3047 N N . LEU A 1 428 ? 19.505 -0.808 -2.850 1.00 98.69 428 LEU A N 1
ATOM 3048 C CA . LEU A 1 428 ? 20.301 -1.994 -3.180 1.00 98.69 428 LEU A CA 1
ATOM 3049 C C . LEU A 1 428 ? 21.790 -1.660 -3.344 1.00 98.69 428 LEU A C 1
ATOM 3051 O O . LEU A 1 428 ? 22.636 -2.394 -2.834 1.00 98.69 428 LEU A O 1
ATOM 3055 N N . GLN A 1 429 ? 22.112 -0.555 -4.022 1.00 98.69 429 GLN A N 1
ATOM 3056 C CA . GLN A 1 429 ? 23.490 -0.089 -4.211 1.00 98.69 429 GLN A CA 1
ATOM 3057 C C . GLN A 1 429 ? 24.172 0.233 -2.878 1.00 98.69 429 GLN A C 1
ATOM 3059 O O . GLN A 1 429 ? 25.315 -0.168 -2.674 1.00 98.69 429 GLN A O 1
ATOM 3064 N N . ALA A 1 430 ? 23.472 0.892 -1.951 1.00 98.62 430 ALA A N 1
ATOM 3065 C CA . ALA A 1 430 ? 23.989 1.197 -0.618 1.00 98.62 430 ALA A CA 1
ATOM 3066 C C . ALA A 1 430 ? 24.304 -0.070 0.190 1.00 98.62 430 ALA A C 1
ATOM 3068 O O . ALA A 1 430 ? 25.306 -0.118 0.897 1.00 98.62 430 ALA A O 1
ATOM 3069 N N . LEU A 1 431 ? 23.501 -1.126 0.028 1.00 98.44 431 LEU A N 1
ATOM 3070 C CA . LEU A 1 431 ? 23.768 -2.444 0.609 1.00 98.44 431 LEU A CA 1
ATOM 3071 C C . LEU A 1 431 ? 24.899 -3.206 -0.107 1.00 98.44 431 LEU A C 1
ATOM 3073 O O . LEU A 1 431 ? 25.315 -4.262 0.356 1.00 98.44 431 LEU A O 1
ATOM 3077 N N . GLY A 1 432 ? 25.413 -2.687 -1.223 1.00 98.19 432 GLY A N 1
ATOM 3078 C CA . GLY A 1 432 ? 26.540 -3.246 -1.969 1.00 98.19 432 GLY A CA 1
ATOM 3079 C C . GLY A 1 432 ? 26.164 -3.977 -3.259 1.00 98.19 432 GLY A C 1
ATOM 3080 O O . GLY A 1 432 ? 27.062 -4.454 -3.956 1.00 98.19 432 GLY A O 1
ATOM 3081 N N . ALA A 1 433 ? 24.877 -4.075 -3.614 1.00 98.38 433 ALA A N 1
ATOM 3082 C CA . ALA A 1 433 ? 24.470 -4.673 -4.886 1.00 98.38 433 ALA A CA 1
ATOM 3083 C C . ALA A 1 433 ? 25.089 -3.916 -6.067 1.00 98.38 433 ALA A C 1
ATOM 3085 O O . ALA A 1 433 ? 25.194 -2.688 -6.061 1.00 98.38 433 ALA A O 1
ATOM 3086 N N . ARG A 1 434 ? 25.451 -4.652 -7.118 1.00 98.38 434 ARG A N 1
ATOM 3087 C CA . ARG A 1 434 ? 26.031 -4.077 -8.335 1.00 98.38 434 ARG A CA 1
ATOM 3088 C C . ARG A 1 434 ? 24.960 -4.006 -9.409 1.00 98.38 434 ARG A C 1
ATOM 3090 O O . ARG A 1 434 ? 24.525 -5.031 -9.928 1.00 98.38 434 ARG A O 1
ATOM 3097 N N . LEU A 1 435 ? 24.515 -2.795 -9.722 1.00 98.50 435 LEU A N 1
ATOM 3098 C CA . LEU A 1 435 ? 23.568 -2.527 -10.802 1.00 98.50 435 LEU A CA 1
ATOM 3099 C C . LEU A 1 435 ? 24.367 -1.921 -11.949 1.00 98.50 435 LEU A C 1
ATOM 3101 O O . LEU A 1 435 ? 24.791 -0.772 -11.862 1.00 98.50 435 LEU A O 1
ATOM 3105 N N . LEU A 1 436 ? 24.613 -2.710 -12.991 1.00 98.50 436 LEU A N 1
ATOM 3106 C CA . LEU A 1 436 ? 25.611 -2.398 -14.011 1.00 98.50 436 LEU A CA 1
ATOM 3107 C C . LEU A 1 436 ? 24.971 -2.034 -15.350 1.00 98.50 436 LEU A C 1
ATOM 3109 O O . LEU A 1 436 ? 23.941 -2.599 -15.732 1.00 98.50 436 LEU A O 1
ATOM 3113 N N . ASP A 1 437 ? 25.608 -1.114 -16.068 1.00 98.19 437 ASP A N 1
ATOM 3114 C CA . ASP A 1 437 ? 25.329 -0.814 -17.468 1.00 98.19 437 ASP A CA 1
ATOM 3115 C C . ASP A 1 437 ? 25.951 -1.853 -18.423 1.00 98.19 437 ASP A C 1
ATOM 3117 O O . ASP A 1 437 ? 26.582 -2.828 -18.006 1.00 98.19 437 ASP A O 1
ATOM 3121 N N . ALA A 1 438 ? 25.753 -1.661 -19.730 1.00 96.81 438 ALA A N 1
ATOM 3122 C CA . ALA A 1 438 ? 26.269 -2.565 -20.760 1.00 96.81 438 ALA A CA 1
ATOM 3123 C C . ALA A 1 438 ? 27.810 -2.628 -20.825 1.00 96.81 438 ALA A C 1
ATOM 3125 O O . ALA A 1 438 ? 28.351 -3.595 -21.360 1.00 96.81 438 ALA A O 1
ATOM 3126 N N . ASP A 1 439 ? 28.506 -1.634 -20.267 1.00 97.00 439 ASP A N 1
ATOM 3127 C CA . ASP A 1 439 ? 29.966 -1.583 -20.192 1.00 97.00 439 ASP A CA 1
ATOM 3128 C C . ASP A 1 439 ? 30.503 -2.169 -18.870 1.00 97.00 439 ASP A C 1
ATOM 3130 O O . ASP A 1 439 ? 31.713 -2.150 -18.626 1.00 97.00 439 ASP A O 1
ATOM 3134 N N . GLY A 1 440 ? 29.623 -2.672 -17.997 1.00 95.88 440 GLY A N 1
ATOM 3135 C CA . GLY A 1 440 ? 29.983 -3.230 -16.695 1.00 95.88 440 GLY A CA 1
ATOM 3136 C C . GLY A 1 440 ? 30.298 -2.180 -15.625 1.00 95.88 440 GLY A C 1
ATOM 3137 O O . GLY A 1 440 ? 30.959 -2.509 -14.638 1.00 95.88 440 GLY A O 1
ATOM 3138 N N . ARG A 1 441 ? 29.863 -0.924 -15.799 1.00 97.50 441 ARG A N 1
ATOM 3139 C CA . ARG A 1 441 ? 30.008 0.146 -14.795 1.00 97.50 441 ARG A CA 1
ATOM 3140 C C . ARG A 1 441 ? 28.726 0.301 -13.990 1.00 97.50 441 ARG A C 1
ATOM 3142 O O . ARG A 1 441 ? 27.644 0.076 -14.520 1.00 97.50 441 ARG A O 1
ATOM 3149 N N . ASP A 1 442 ? 28.836 0.711 -12.728 1.00 97.50 442 ASP A N 1
ATOM 3150 C CA . ASP A 1 442 ? 27.648 0.982 -11.915 1.00 97.50 442 ASP A CA 1
ATOM 3151 C C . ASP A 1 442 ? 26.815 2.118 -12.517 1.00 97.50 442 ASP A C 1
ATOM 3153 O O . ASP A 1 442 ? 27.342 3.164 -12.910 1.00 97.50 442 ASP A O 1
ATOM 3157 N N . ILE A 1 443 ? 25.501 1.907 -12.583 1.00 98.25 443 ILE A N 1
ATOM 3158 C CA . ILE A 1 443 ? 24.567 2.938 -13.022 1.00 98.25 443 ILE A CA 1
ATOM 3159 C C . ILE A 1 443 ? 24.529 4.089 -12.003 1.00 98.25 443 ILE A C 1
ATOM 3161 O O . ILE A 1 443 ? 24.667 3.853 -10.797 1.00 98.25 443 ILE A O 1
ATOM 3165 N N . PRO A 1 444 ? 24.284 5.333 -12.450 1.00 97.12 444 PRO A N 1
ATOM 3166 C CA . PRO A 1 444 ? 23.963 6.429 -11.544 1.00 97.12 444 PRO A CA 1
ATOM 3167 C C . PRO A 1 444 ? 22.754 6.099 -10.661 1.00 97.12 444 PRO A C 1
ATOM 3169 O O . PRO A 1 444 ? 21.893 5.308 -11.043 1.00 97.12 444 PRO A O 1
ATOM 3172 N N . THR A 1 445 ? 22.664 6.743 -9.503 1.00 97.31 445 THR A N 1
ATOM 3173 C CA . THR A 1 445 ? 21.484 6.654 -8.640 1.00 97.31 445 THR A CA 1
ATOM 3174 C C . THR A 1 445 ? 20.258 7.333 -9.273 1.00 97.31 445 THR A C 1
ATOM 3176 O O . THR A 1 445 ? 20.369 8.121 -10.218 1.00 97.31 445 THR A O 1
ATOM 3179 N N . GLY A 1 446 ? 19.072 7.030 -8.737 1.00 97.25 446 GLY A N 1
ATOM 3180 C CA . GLY A 1 446 ? 17.803 7.588 -9.208 1.00 97.25 446 GLY A CA 1
ATOM 3181 C C . GLY A 1 446 ? 17.174 6.808 -10.369 1.00 97.25 446 GLY A C 1
ATOM 3182 O O . GLY A 1 446 ? 17.771 5.901 -10.951 1.00 97.25 446 GLY A O 1
ATOM 3183 N N . LEU A 1 447 ? 15.946 7.182 -10.736 1.00 97.56 447 LEU A N 1
ATOM 3184 C CA . LEU A 1 447 ? 15.213 6.584 -11.861 1.00 97.56 447 LEU A CA 1
ATOM 3185 C C . LEU A 1 447 ? 15.969 6.740 -13.189 1.00 97.56 447 LEU A C 1
ATOM 3187 O O . LEU A 1 447 ? 15.917 5.848 -14.033 1.00 97.56 447 LEU A O 1
ATOM 3191 N N . VAL A 1 448 ? 16.719 7.834 -13.362 1.00 96.12 448 VAL A N 1
ATOM 3192 C CA . VAL A 1 448 ? 17.559 8.055 -14.552 1.00 96.12 448 VAL A CA 1
ATOM 3193 C C . VAL A 1 448 ? 18.612 6.957 -14.746 1.00 96.12 448 VAL A C 1
ATOM 3195 O O . VAL A 1 448 ? 18.928 6.598 -15.878 1.00 96.12 448 VAL A O 1
ATOM 3198 N N . GLY A 1 449 ? 19.122 6.361 -13.664 1.00 96.88 449 GLY A N 1
ATOM 3199 C CA . GLY A 1 449 ? 20.056 5.239 -13.745 1.00 96.88 449 GLY A CA 1
ATOM 3200 C C . GLY A 1 449 ? 19.444 4.002 -14.396 1.00 96.88 449 GLY A C 1
ATOM 3201 O O . GLY A 1 449 ? 20.112 3.296 -15.159 1.00 96.88 449 GLY A O 1
ATOM 3202 N N . LEU A 1 450 ? 18.148 3.768 -14.160 1.00 97.94 450 LEU A N 1
ATOM 3203 C CA . LEU A 1 450 ? 17.434 2.609 -14.692 1.00 97.94 450 LEU A CA 1
ATOM 3204 C C . LEU A 1 450 ? 17.318 2.630 -16.217 1.00 97.94 450 LEU A C 1
ATOM 3206 O O . LEU A 1 450 ? 17.116 1.573 -16.813 1.00 97.94 450 LEU A O 1
ATOM 3210 N N . GLU A 1 451 ? 17.513 3.776 -16.877 1.00 97.38 451 GLU A N 1
ATOM 3211 C CA . GLU A 1 451 ? 17.612 3.851 -18.338 1.00 97.38 451 GLU A CA 1
ATOM 3212 C C . GLU A 1 451 ? 18.733 2.951 -18.884 1.00 97.38 451 GLU A C 1
ATOM 3214 O O . GLU A 1 451 ? 18.575 2.350 -19.950 1.00 97.38 451 GLU A O 1
ATOM 3219 N N . LYS A 1 452 ? 19.837 2.820 -18.140 1.00 97.00 452 LYS A N 1
ATOM 3220 C CA . LYS A 1 452 ? 21.068 2.157 -18.594 1.00 97.00 452 LYS A CA 1
ATOM 3221 C C . LYS A 1 452 ? 21.284 0.769 -18.004 1.00 97.00 452 LYS A C 1
ATOM 3223 O O . LYS A 1 452 ? 22.189 0.072 -18.453 1.00 97.00 452 LYS A O 1
ATOM 3228 N N . VAL A 1 453 ? 20.479 0.361 -17.020 1.00 98.06 453 VAL A N 1
ATOM 3229 C CA . VAL A 1 453 ? 20.674 -0.916 -16.321 1.00 98.06 453 VAL A CA 1
ATOM 3230 C C . VAL A 1 453 ? 20.577 -2.103 -17.285 1.00 98.06 453 VAL A C 1
ATOM 3232 O O . VAL A 1 453 ? 19.589 -2.259 -18.012 1.00 98.06 453 VAL A O 1
ATOM 3235 N N . ALA A 1 454 ? 21.619 -2.931 -17.275 1.00 98.19 454 ALA A N 1
ATOM 3236 C CA . ALA A 1 454 ? 21.783 -4.105 -18.125 1.00 98.19 454 ALA A CA 1
ATOM 3237 C C . ALA A 1 454 ? 21.908 -5.405 -17.315 1.00 98.19 454 ALA A C 1
ATOM 3239 O O . ALA A 1 454 ? 21.454 -6.451 -17.775 1.00 98.19 454 ALA A O 1
ATOM 3240 N N . SER A 1 455 ? 22.471 -5.354 -16.103 1.00 98.25 455 SER A N 1
ATOM 3241 C CA . SER A 1 455 ? 22.567 -6.513 -15.204 1.00 98.25 455 SER A CA 1
ATOM 3242 C C . SER A 1 455 ? 22.539 -6.109 -13.732 1.00 98.25 455 SER A C 1
ATOM 3244 O O . SER A 1 455 ? 22.919 -4.989 -13.393 1.00 98.25 455 SER A O 1
ATOM 3246 N N . ILE A 1 456 ? 22.113 -7.028 -12.862 1.00 98.62 456 ILE A N 1
ATOM 3247 C CA . ILE A 1 456 ? 22.047 -6.825 -11.411 1.00 98.62 456 ILE A CA 1
ATOM 3248 C C . ILE A 1 456 ? 22.695 -8.019 -10.710 1.00 98.62 456 ILE A C 1
ATOM 3250 O O . ILE A 1 456 ? 22.333 -9.163 -10.983 1.00 98.62 456 ILE A O 1
ATOM 3254 N N . ASP A 1 457 ? 23.609 -7.742 -9.785 1.00 98.00 457 ASP A N 1
ATOM 3255 C CA . ASP A 1 457 ? 24.158 -8.708 -8.835 1.00 98.00 457 ASP A CA 1
ATOM 3256 C C . ASP A 1 457 ? 23.763 -8.313 -7.406 1.00 98.00 457 ASP A C 1
ATOM 3258 O O . ASP A 1 457 ? 24.185 -7.277 -6.888 1.00 98.00 457 ASP A O 1
ATOM 3262 N N . LEU A 1 458 ? 22.930 -9.150 -6.780 1.00 98.12 458 LEU A N 1
ATOM 3263 C CA . LEU A 1 458 ? 22.454 -8.972 -5.406 1.00 98.12 458 LEU A CA 1
ATOM 3264 C C . LEU A 1 458 ? 23.359 -9.644 -4.365 1.00 98.12 458 LEU A C 1
ATOM 3266 O O . LEU A 1 458 ? 23.128 -9.454 -3.174 1.00 98.12 458 LEU A O 1
ATOM 3270 N N . GLY A 1 459 ? 24.365 -10.425 -4.775 1.00 97.31 459 GLY A N 1
ATOM 3271 C CA . GLY A 1 459 ? 25.204 -11.220 -3.875 1.00 97.31 459 GLY A CA 1
ATOM 3272 C C . GLY A 1 459 ? 25.803 -10.410 -2.720 1.00 97.31 459 GLY A C 1
ATOM 3273 O O . GLY A 1 459 ? 25.583 -10.776 -1.562 1.00 97.31 459 GLY A O 1
ATOM 3274 N N . PRO A 1 460 ? 26.478 -9.276 -2.990 1.00 97.88 460 PRO A N 1
ATOM 3275 C CA . PRO A 1 460 ? 27.040 -8.450 -1.926 1.00 97.88 460 PRO A CA 1
ATOM 3276 C C . PRO A 1 460 ? 25.977 -7.857 -0.989 1.00 97.88 460 PRO A C 1
ATOM 3278 O O . PRO A 1 460 ? 26.206 -7.802 0.214 1.00 97.88 460 PRO A O 1
ATOM 3281 N N . ALA A 1 461 ? 24.799 -7.481 -1.503 1.00 97.75 461 ALA A N 1
ATOM 3282 C CA . ALA A 1 461 ? 23.712 -6.949 -0.676 1.00 97.75 461 ALA A CA 1
ATOM 3283 C C . ALA A 1 461 ? 23.096 -8.008 0.243 1.00 97.75 461 ALA A C 1
ATOM 3285 O O . ALA A 1 461 ? 22.844 -7.734 1.415 1.00 97.75 461 ALA A O 1
ATOM 3286 N N . VAL A 1 462 ? 22.904 -9.235 -0.252 1.00 96.19 462 VAL A N 1
ATOM 3287 C CA . VAL A 1 462 ? 22.465 -10.367 0.581 1.00 96.19 462 VAL A CA 1
ATOM 3288 C C . VAL A 1 462 ? 23.506 -10.675 1.659 1.00 96.19 462 VAL A C 1
ATOM 3290 O O . VAL A 1 462 ? 23.150 -10.922 2.809 1.00 96.19 462 VAL A O 1
ATOM 3293 N N . GLN A 1 463 ? 24.797 -10.602 1.321 1.00 95.88 463 GLN A N 1
ATOM 3294 C CA . GLN A 1 463 ? 25.873 -10.783 2.293 1.00 95.88 463 GLN A CA 1
ATOM 3295 C C . GLN A 1 463 ? 25.897 -9.670 3.352 1.00 95.88 463 GLN A C 1
ATOM 3297 O O . GLN A 1 463 ? 26.100 -9.970 4.527 1.00 95.88 463 GLN A O 1
ATOM 3302 N N . ALA A 1 464 ? 25.682 -8.412 2.958 1.00 96.00 464 ALA A N 1
ATOM 3303 C CA . ALA A 1 464 ? 25.648 -7.273 3.874 1.00 96.00 464 ALA A CA 1
ATOM 3304 C C . ALA A 1 464 ? 24.451 -7.329 4.838 1.00 96.00 464 ALA A C 1
ATOM 3306 O O . ALA A 1 464 ? 24.600 -6.985 6.008 1.00 96.00 464 ALA A O 1
ATOM 3307 N N . LEU A 1 465 ? 23.290 -7.812 4.376 1.00 94.00 465 LEU A N 1
ATOM 3308 C CA . LEU A 1 465 ? 22.137 -8.080 5.244 1.00 94.00 465 LEU A CA 1
ATOM 3309 C C . LEU A 1 465 ? 22.419 -9.189 6.266 1.00 94.00 465 LEU A C 1
ATOM 3311 O O . LEU A 1 465 ? 21.931 -9.136 7.396 1.00 94.00 465 LEU A O 1
ATOM 3315 N N . GLY A 1 466 ? 23.166 -10.220 5.867 1.00 91.62 466 GLY A N 1
ATOM 3316 C CA . GLY A 1 466 ? 23.403 -11.394 6.700 1.00 91.62 466 GLY A CA 1
ATOM 3317 C C . GLY A 1 466 ? 22.079 -12.041 7.150 1.00 91.62 466 GLY A C 1
ATOM 3318 O O . GLY A 1 466 ? 21.210 -12.287 6.315 1.00 91.62 466 GLY A O 1
ATOM 3319 N N . PRO A 1 467 ? 21.895 -12.346 8.450 1.00 90.94 467 PRO A N 1
ATOM 3320 C CA . PRO A 1 467 ? 20.656 -12.934 8.964 1.00 90.94 467 PRO A CA 1
ATOM 3321 C C . PRO A 1 467 ? 19.541 -11.906 9.231 1.00 90.94 467 PRO A C 1
ATOM 3323 O O . PRO A 1 467 ? 18.465 -12.301 9.686 1.00 90.94 467 PRO A O 1
ATOM 3326 N N . ALA A 1 468 ? 19.786 -10.609 9.013 1.00 94.31 468 ALA A N 1
ATOM 3327 C CA . ALA A 1 468 ? 18.813 -9.575 9.332 1.00 94.31 468 ALA A CA 1
ATOM 3328 C C . ALA A 1 468 ? 17.571 -9.672 8.429 1.00 94.31 468 ALA A C 1
ATOM 3330 O O . ALA A 1 468 ? 17.655 -9.863 7.215 1.00 94.31 468 ALA A O 1
ATOM 3331 N N . ARG A 1 469 ? 16.390 -9.523 9.028 1.00 94.25 469 ARG A N 1
ATOM 3332 C CA . ARG A 1 469 ? 15.090 -9.586 8.361 1.00 94.25 469 ARG A CA 1
ATOM 3333 C C . ARG A 1 469 ? 14.603 -8.184 8.033 1.00 94.25 469 ARG A C 1
ATOM 3335 O O . ARG A 1 469 ? 14.486 -7.353 8.926 1.00 94.25 469 ARG A O 1
ATOM 3342 N N . LEU A 1 470 ? 14.234 -7.953 6.777 1.00 95.88 470 LEU A N 1
ATOM 3343 C CA . LEU A 1 470 ? 13.578 -6.716 6.352 1.00 95.88 470 LEU A CA 1
ATOM 3344 C C . LEU A 1 470 ? 12.063 -6.904 6.260 1.00 95.88 470 LEU A C 1
ATOM 3346 O O . LEU A 1 470 ? 11.582 -7.830 5.598 1.00 95.88 470 LEU A O 1
ATOM 3350 N N . ILE A 1 471 ? 11.316 -6.001 6.888 1.00 94.81 471 ILE A N 1
ATOM 3351 C CA . ILE A 1 471 ? 9.855 -5.950 6.831 1.00 94.81 471 ILE A CA 1
ATOM 3352 C C . ILE A 1 471 ? 9.458 -4.539 6.410 1.00 94.81 471 ILE A C 1
ATOM 3354 O O . ILE A 1 471 ? 9.576 -3.596 7.183 1.00 94.81 471 ILE A O 1
ATOM 3358 N N . ALA A 1 472 ? 8.993 -4.375 5.177 1.00 94.81 472 ALA A N 1
ATOM 3359 C CA . ALA A 1 472 ? 8.479 -3.095 4.713 1.00 94.81 472 ALA A CA 1
ATOM 3360 C C . ALA A 1 472 ? 6.991 -2.955 5.056 1.00 94.81 472 ALA A C 1
ATOM 3362 O O . ALA A 1 472 ? 6.183 -3.846 4.784 1.00 94.81 472 ALA A O 1
ATOM 3363 N N . LEU A 1 473 ? 6.647 -1.814 5.644 1.00 91.75 473 LEU A N 1
ATOM 3364 C CA . LEU A 1 473 ? 5.296 -1.441 6.028 1.00 91.75 473 LEU A CA 1
ATOM 3365 C C . LEU A 1 473 ? 4.663 -0.626 4.905 1.00 91.75 473 LEU A C 1
ATOM 3367 O O . LEU A 1 473 ? 5.170 0.439 4.534 1.00 91.75 473 LEU A O 1
ATOM 3371 N N . SER A 1 474 ? 3.586 -1.151 4.324 1.00 86.12 474 SER A N 1
ATOM 3372 C CA . SER A 1 474 ? 2.904 -0.494 3.214 1.00 86.12 474 SER A CA 1
ATOM 3373 C C . SER A 1 474 ? 1.422 -0.834 3.144 1.00 86.12 474 SER A C 1
ATOM 3375 O O . SER A 1 474 ? 1.049 -2.004 3.099 1.00 86.12 474 SER A O 1
ATOM 3377 N N . ASP A 1 475 ? 0.608 0.211 3.002 1.00 80.25 475 ASP A N 1
ATOM 3378 C CA . ASP A 1 475 ? -0.849 0.107 2.865 1.00 80.25 475 ASP A CA 1
ATOM 3379 C C . ASP A 1 475 ? -1.330 0.272 1.415 1.00 80.25 475 ASP A C 1
ATOM 3381 O O . ASP A 1 475 ? -2.521 0.420 1.140 1.00 80.25 475 ASP A O 1
ATOM 3385 N N . VAL A 1 476 ? -0.405 0.243 0.449 1.00 83.62 476 VAL A N 1
ATOM 3386 C CA . VAL A 1 476 ? -0.743 0.272 -0.976 1.00 83.62 476 VAL A CA 1
ATOM 3387 C C . VAL A 1 476 ? -0.509 -1.090 -1.610 1.00 83.62 476 VAL A C 1
ATOM 3389 O O . VAL A 1 476 ? 0.485 -1.763 -1.361 1.00 83.62 476 VAL A O 1
ATOM 3392 N N . THR A 1 477 ? -1.417 -1.489 -2.496 1.00 89.62 477 THR A N 1
ATOM 3393 C CA . THR A 1 477 ? -1.332 -2.769 -3.223 1.00 89.62 477 THR A CA 1
ATOM 3394 C C . THR A 1 477 ? -0.773 -2.612 -4.634 1.00 89.62 477 THR A C 1
ATOM 3396 O O . THR A 1 477 ? -0.730 -3.570 -5.404 1.00 89.62 477 THR A O 1
ATOM 3399 N N . ASN A 1 478 ? -0.331 -1.408 -4.995 1.00 93.69 478 ASN A N 1
ATOM 3400 C CA . ASN A 1 478 ? 0.175 -1.092 -6.322 1.00 93.69 478 ASN A CA 1
ATOM 3401 C C . ASN A 1 478 ? 1.387 -1.974 -6.695 1.00 93.69 478 ASN A C 1
ATOM 3403 O O . ASN A 1 478 ? 2.334 -2.070 -5.906 1.00 93.69 478 ASN A O 1
ATOM 3407 N N . PRO A 1 479 ? 1.381 -2.616 -7.879 1.00 96.31 479 PRO A N 1
ATOM 3408 C CA . PRO A 1 479 ? 2.543 -3.337 -8.394 1.00 96.31 479 PRO A CA 1
ATOM 3409 C C . PRO A 1 479 ? 3.683 -2.373 -8.752 1.00 96.31 479 PRO A C 1
ATOM 3411 O O . PRO A 1 479 ? 3.516 -1.153 -8.734 1.00 96.31 479 PRO A O 1
ATOM 3414 N N . LEU A 1 480 ? 4.849 -2.912 -9.112 1.00 97.31 480 LEU A N 1
ATOM 3415 C CA . LEU A 1 480 ? 5.999 -2.098 -9.512 1.00 97.31 480 LEU A CA 1
ATOM 3416 C C . LEU A 1 480 ? 5.712 -1.294 -10.793 1.00 97.31 480 LEU A C 1
ATOM 3418 O O . LEU A 1 480 ? 6.054 -0.115 -10.867 1.00 97.31 480 LEU A O 1
ATOM 3422 N N . VAL A 1 481 ? 5.050 -1.917 -11.775 1.00 96.25 481 VAL A N 1
ATOM 3423 C CA . VAL A 1 481 ? 4.920 -1.414 -13.159 1.00 96.25 481 VAL A CA 1
ATOM 3424 C C . VAL A 1 481 ? 3.485 -1.443 -13.690 1.00 96.25 481 VAL A C 1
ATOM 3426 O O . VAL A 1 481 ? 2.602 -2.080 -13.109 1.00 96.25 481 VAL A O 1
ATOM 3429 N N . GLY A 1 482 ? 3.261 -0.782 -14.829 1.00 90.56 482 GLY A N 1
ATOM 3430 C CA . GLY A 1 482 ? 2.000 -0.802 -15.575 1.00 90.56 482 GLY A CA 1
ATOM 3431 C C . GLY A 1 482 ? 1.014 0.284 -15.144 1.00 90.56 482 GLY A C 1
ATOM 3432 O O . GLY A 1 482 ? 1.359 1.193 -14.394 1.00 90.56 482 GLY A O 1
ATOM 3433 N N . LEU A 1 483 ? -0.246 0.191 -15.597 1.00 88.12 483 LEU A N 1
ATOM 3434 C CA . LEU A 1 483 ? -1.282 1.222 -15.374 1.00 88.12 483 LEU A CA 1
ATOM 3435 C C . LEU A 1 483 ? -1.535 1.548 -13.895 1.00 88.12 483 LEU A C 1
ATOM 3437 O O . LEU A 1 483 ? -1.849 2.683 -13.554 1.00 88.12 483 LEU A O 1
ATOM 3441 N N . ARG A 1 484 ? -1.365 0.555 -13.016 1.00 90.94 484 ARG A N 1
ATOM 3442 C CA . ARG A 1 484 ? -1.468 0.706 -11.556 1.00 90.94 484 ARG A CA 1
ATOM 3443 C C . ARG A 1 484 ? -0.098 0.748 -10.867 1.00 90.94 484 ARG A C 1
ATOM 3445 O O . ARG A 1 484 ? -0.046 0.663 -9.645 1.00 90.94 484 ARG A O 1
ATOM 3452 N N . GLY A 1 485 ? 0.982 0.837 -11.639 1.00 93.38 485 GLY A N 1
ATOM 3453 C CA . GLY A 1 485 ? 2.365 0.776 -11.183 1.00 93.38 485 GLY A CA 1
ATOM 3454 C C . GLY A 1 485 ? 2.833 2.023 -10.438 1.00 93.38 485 GLY A C 1
ATOM 3455 O O . GLY A 1 485 ? 2.157 3.057 -10.425 1.00 93.38 485 GLY A O 1
ATOM 3456 N N . ALA A 1 486 ? 4.030 1.936 -9.856 1.00 95.12 486 ALA A N 1
ATOM 3457 C CA . ALA A 1 486 ? 4.606 2.980 -9.012 1.00 95.12 486 ALA A CA 1
ATOM 3458 C C . ALA A 1 486 ? 4.678 4.345 -9.715 1.00 95.12 486 ALA A C 1
ATOM 3460 O O . ALA A 1 486 ? 4.251 5.359 -9.159 1.00 95.12 486 ALA A O 1
ATOM 3461 N N . LEU A 1 487 ? 5.180 4.363 -10.954 1.00 95.25 487 LEU A N 1
ATOM 3462 C CA . LEU A 1 487 ? 5.425 5.598 -11.699 1.00 95.25 487 LEU A CA 1
ATOM 3463 C C . LEU A 1 487 ? 4.133 6.286 -12.137 1.00 95.25 487 LEU A C 1
ATOM 3465 O O . LEU A 1 487 ? 4.034 7.505 -12.062 1.00 95.25 487 LEU A O 1
ATOM 3469 N N . ARG A 1 488 ? 3.117 5.527 -12.553 1.00 92.44 488 ARG A N 1
ATOM 3470 C CA . ARG A 1 488 ? 1.862 6.114 -13.045 1.00 92.44 488 ARG A CA 1
ATOM 3471 C C . ARG A 1 488 ? 0.971 6.626 -11.927 1.00 92.44 488 ARG A C 1
ATOM 3473 O O . ARG A 1 488 ? 0.340 7.664 -12.086 1.00 92.44 488 ARG A O 1
ATOM 3480 N N . VAL A 1 489 ? 0.930 5.916 -10.801 1.00 90.62 489 VAL A N 1
ATOM 3481 C CA . VAL A 1 489 ? 0.050 6.274 -9.682 1.00 90.62 489 VAL A CA 1
ATOM 3482 C C . VAL A 1 489 ? 0.702 7.312 -8.772 1.00 90.62 489 VAL A C 1
ATOM 3484 O O . VAL A 1 489 ? 0.056 8.286 -8.395 1.00 90.62 489 VAL A O 1
ATOM 3487 N N . PHE A 1 490 ? 1.986 7.145 -8.440 1.00 92.00 490 PHE A N 1
ATOM 3488 C CA . PHE A 1 490 ? 2.666 7.991 -7.452 1.00 92.00 490 PHE A CA 1
ATOM 3489 C C . PHE A 1 490 ? 3.734 8.911 -8.047 1.00 92.00 490 PHE A C 1
ATOM 3491 O O . PHE A 1 490 ? 4.213 9.800 -7.348 1.00 92.00 490 PHE A O 1
ATOM 3498 N N . GLY A 1 491 ? 4.118 8.730 -9.309 1.00 93.00 491 GLY A N 1
ATOM 3499 C CA . GLY A 1 491 ? 5.087 9.592 -9.983 1.00 93.00 491 GLY A CA 1
ATOM 3500 C C . GLY A 1 491 ? 4.666 11.061 -10.084 1.00 93.00 491 GLY A C 1
ATOM 3501 O O . GLY A 1 491 ? 5.483 11.921 -9.744 1.00 93.00 491 GLY A O 1
ATOM 3502 N N . PRO A 1 492 ? 3.416 11.386 -10.482 1.00 91.44 492 PRO A N 1
ATOM 3503 C CA . PRO A 1 492 ? 2.992 12.776 -10.659 1.00 91.44 492 PRO A CA 1
ATOM 3504 C C . PRO A 1 492 ? 3.126 13.631 -9.395 1.00 91.44 492 PRO A C 1
ATOM 3506 O O . PRO A 1 492 ? 3.649 14.739 -9.451 1.00 91.44 492 PRO A O 1
ATOM 3509 N N . GLN A 1 493 ? 2.736 13.106 -8.230 1.00 89.31 493 GLN A N 1
ATOM 3510 C CA . GLN A 1 493 ? 2.875 13.825 -6.953 1.00 89.31 493 GLN A CA 1
ATOM 3511 C C . GLN A 1 493 ? 4.340 14.041 -6.526 1.00 89.31 493 GLN A C 1
ATOM 3513 O O . GLN A 1 493 ? 4.616 14.916 -5.707 1.00 89.31 493 GLN A O 1
ATOM 3518 N N . LYS A 1 494 ? 5.277 13.261 -7.085 1.00 93.19 494 LYS A N 1
ATOM 3519 C CA . LYS A 1 494 ? 6.725 13.372 -6.849 1.00 93.19 494 LYS A CA 1
ATOM 3520 C C . LYS A 1 494 ? 7.423 14.303 -7.841 1.00 93.19 494 LYS A C 1
ATOM 3522 O O . LYS A 1 494 ? 8.593 14.612 -7.643 1.00 93.19 494 LYS A O 1
ATOM 3527 N N . GLY A 1 495 ? 6.717 14.752 -8.881 1.00 91.88 495 GLY A N 1
ATOM 3528 C CA . GLY A 1 495 ? 7.233 15.661 -9.902 1.00 91.88 495 GLY A CA 1
ATOM 3529 C C . GLY A 1 495 ? 7.471 15.035 -11.274 1.00 91.88 495 GLY A C 1
ATOM 3530 O O . GLY A 1 495 ? 7.917 15.751 -12.167 1.00 91.88 495 GLY A O 1
ATOM 3531 N N . LEU A 1 496 ? 7.183 13.741 -11.489 1.00 92.62 496 LEU A N 1
ATOM 3532 C CA . LEU A 1 496 ? 7.254 13.180 -12.845 1.00 92.62 496 LEU A CA 1
ATOM 3533 C C . LEU A 1 496 ? 6.249 13.889 -13.755 1.00 92.62 496 LEU A C 1
ATOM 3535 O O . LEU A 1 496 ? 5.108 14.149 -13.365 1.00 92.62 496 LEU A O 1
ATOM 3539 N N . ALA A 1 497 ? 6.691 14.194 -14.976 1.00 84.25 497 ALA A N 1
ATOM 3540 C CA . ALA A 1 497 ? 5.839 14.811 -15.979 1.00 84.25 497 ALA A CA 1
ATOM 3541 C C . ALA A 1 497 ? 4.588 13.950 -16.209 1.00 84.25 497 ALA A C 1
ATOM 3543 O O . ALA A 1 497 ? 4.676 12.728 -16.275 1.00 84.25 497 ALA A O 1
ATOM 3544 N N . GLN A 1 498 ? 3.432 14.597 -16.358 1.00 80.50 498 GLN A N 1
ATOM 3545 C CA . GLN A 1 498 ? 2.172 13.923 -16.696 1.00 80.50 498 GLN A CA 1
ATOM 3546 C C . GLN A 1 498 ? 2.042 13.628 -18.199 1.00 80.50 498 GLN A C 1
ATOM 3548 O O . GLN A 1 498 ? 0.982 13.211 -18.657 1.00 80.50 498 GLN A O 1
ATOM 3553 N N . ASP A 1 499 ? 3.114 13.860 -18.960 1.00 84.88 499 ASP A N 1
ATOM 3554 C CA . ASP A 1 499 ? 3.207 13.499 -20.367 1.00 84.88 499 ASP A CA 1
ATOM 3555 C C . ASP A 1 499 ? 3.188 11.964 -20.521 1.00 84.88 499 ASP A C 1
ATOM 3557 O O . ASP A 1 499 ? 4.077 11.294 -19.976 1.00 84.88 499 ASP A O 1
ATOM 3561 N N . PRO A 1 500 ? 2.191 11.388 -21.223 1.00 83.00 500 PRO A N 1
ATOM 3562 C CA . PRO A 1 500 ? 2.064 9.942 -21.373 1.00 83.00 500 PRO A CA 1
ATOM 3563 C C . PRO A 1 500 ? 3.296 9.287 -22.004 1.00 83.00 500 PRO A C 1
ATOM 3565 O O . PRO A 1 500 ? 3.726 8.240 -21.523 1.00 83.00 500 PRO A O 1
ATOM 3568 N N . ASP A 1 501 ? 3.909 9.922 -23.006 1.00 86.69 501 ASP A N 1
ATOM 3569 C CA . ASP A 1 501 ? 5.062 9.362 -23.722 1.00 86.69 501 ASP A CA 1
ATOM 3570 C C . ASP A 1 501 ? 6.295 9.252 -22.808 1.00 86.69 501 ASP A C 1
ATOM 3572 O O . ASP A 1 501 ? 6.998 8.233 -22.801 1.00 86.69 501 ASP A O 1
ATOM 3576 N N . ALA A 1 502 ? 6.538 10.277 -21.983 1.00 87.25 502 ALA A N 1
ATOM 3577 C CA . ALA A 1 502 ? 7.594 10.254 -20.976 1.00 87.25 502 ALA A CA 1
ATOM 3578 C C . ALA A 1 502 ? 7.348 9.177 -19.906 1.00 87.25 502 ALA A C 1
ATOM 3580 O O . ALA A 1 502 ? 8.253 8.402 -19.589 1.00 87.25 502 ALA A O 1
ATOM 3581 N N . LEU A 1 503 ? 6.125 9.081 -19.371 1.00 89.31 503 LEU A N 1
ATOM 3582 C CA . LEU A 1 503 ? 5.778 8.055 -18.382 1.00 89.31 503 LEU A CA 1
ATOM 3583 C C . LEU A 1 503 ? 5.903 6.640 -18.956 1.00 89.31 503 LEU A C 1
ATOM 3585 O O . LEU A 1 503 ? 6.400 5.755 -18.262 1.00 89.31 503 LEU A O 1
ATOM 3589 N N . ASP A 1 504 ? 5.529 6.428 -20.217 1.00 89.88 504 ASP A N 1
ATOM 3590 C CA . ASP A 1 504 ? 5.694 5.152 -20.918 1.00 89.88 504 ASP A CA 1
ATOM 3591 C C . ASP A 1 504 ? 7.174 4.789 -21.110 1.00 89.88 504 ASP A C 1
ATOM 3593 O O . ASP A 1 504 ? 7.561 3.621 -21.006 1.00 89.88 504 ASP A O 1
ATOM 3597 N N . ALA A 1 505 ? 8.038 5.772 -21.375 1.00 91.75 505 ALA A N 1
ATOM 3598 C CA . ALA A 1 505 ? 9.481 5.555 -21.416 1.00 91.75 505 ALA A CA 1
ATOM 3599 C C . ALA A 1 505 ? 10.030 5.125 -20.046 1.00 91.75 505 ALA A C 1
ATOM 3601 O O . ALA A 1 505 ? 10.728 4.112 -19.964 1.00 91.75 505 ALA A O 1
ATOM 3602 N N . TYR A 1 506 ? 9.664 5.828 -18.973 1.00 95.12 506 TYR A N 1
ATOM 3603 C CA . TYR A 1 506 ? 10.126 5.504 -17.621 1.00 95.12 506 TYR A CA 1
ATOM 3604 C C . TYR A 1 506 ? 9.591 4.153 -17.124 1.00 95.12 506 TYR A C 1
ATOM 3606 O O . TYR A 1 506 ? 10.332 3.368 -16.531 1.00 95.12 506 TYR A O 1
ATOM 3614 N N . ASP A 1 507 ? 8.327 3.833 -17.410 1.00 94.31 507 ASP A N 1
ATOM 3615 C CA . ASP A 1 507 ? 7.709 2.550 -17.054 1.00 94.31 507 ASP A CA 1
ATOM 3616 C C . ASP A 1 507 ? 8.407 1.393 -17.788 1.00 94.31 507 ASP A C 1
ATOM 3618 O O . ASP A 1 507 ? 8.667 0.354 -17.187 1.00 94.31 507 ASP A O 1
ATOM 3622 N N . ARG A 1 508 ? 8.852 1.584 -19.042 1.00 95.75 508 ARG A N 1
ATOM 3623 C CA . ARG A 1 508 ? 9.690 0.593 -19.748 1.00 95.75 508 ARG A CA 1
ATOM 3624 C C . ARG A 1 508 ? 11.038 0.354 -19.067 1.00 95.75 508 ARG A C 1
ATOM 3626 O O . ARG A 1 508 ? 11.492 -0.793 -19.031 1.00 95.75 508 ARG A O 1
ATOM 3633 N N . TRP A 1 509 ? 11.677 1.389 -18.518 1.00 97.50 509 TRP A N 1
ATOM 3634 C CA . TRP A 1 509 ? 12.905 1.216 -17.730 1.00 97.50 509 TRP A CA 1
ATOM 3635 C C . TRP A 1 509 ? 12.636 0.378 -16.480 1.00 97.50 509 TRP A C 1
ATOM 3637 O O . TRP A 1 509 ? 13.369 -0.572 -16.208 1.00 97.50 509 TRP A O 1
ATOM 3647 N N . MET A 1 510 ? 11.538 0.668 -15.778 1.00 97.69 510 MET A N 1
ATOM 3648 C CA . MET A 1 510 ? 11.120 -0.066 -14.584 1.00 97.69 510 MET A CA 1
ATOM 3649 C C . MET A 1 510 ? 10.740 -1.526 -14.889 1.00 97.69 510 MET A C 1
ATOM 3651 O O . MET A 1 510 ? 11.083 -2.425 -14.125 1.00 97.69 510 MET A O 1
ATOM 3655 N N . VAL A 1 511 ? 10.091 -1.795 -16.029 1.00 97.69 511 VAL A N 1
ATOM 3656 C CA . VAL A 1 511 ? 9.775 -3.159 -16.499 1.00 97.69 511 VAL A CA 1
ATOM 3657 C C . VAL A 1 511 ? 11.051 -3.958 -16.736 1.00 97.69 511 VAL A C 1
ATOM 3659 O O . VAL A 1 511 ? 11.170 -5.086 -16.250 1.00 97.69 511 VAL A O 1
ATOM 3662 N N . ARG A 1 512 ? 12.030 -3.376 -17.443 1.00 97.69 512 ARG A N 1
ATOM 3663 C CA . ARG A 1 512 ? 13.329 -4.026 -17.660 1.00 97.69 512 ARG A CA 1
ATOM 3664 C C . ARG A 1 512 ? 14.042 -4.277 -16.332 1.00 97.69 512 ARG A C 1
ATOM 3666 O O . ARG A 1 512 ? 14.525 -5.383 -16.110 1.00 97.69 512 ARG A O 1
ATOM 3673 N N . TYR A 1 513 ? 14.069 -3.283 -15.449 1.00 98.44 513 TYR A N 1
ATOM 3674 C CA . TYR A 1 513 ? 14.647 -3.404 -14.113 1.00 98.44 513 TYR A CA 1
ATOM 3675 C C . TYR A 1 513 ? 13.998 -4.535 -13.298 1.00 98.44 513 TYR A C 1
ATOM 3677 O O . TYR A 1 513 ? 14.711 -5.375 -12.758 1.00 98.44 513 TYR A O 1
ATOM 3685 N N . GLY A 1 514 ? 12.665 -4.636 -13.287 1.00 97.56 514 GLY A N 1
ATOM 3686 C CA . GLY A 1 514 ? 11.945 -5.718 -12.610 1.00 97.56 514 GLY A CA 1
ATOM 3687 C C . GLY A 1 514 ? 12.316 -7.111 -13.133 1.00 97.56 514 GLY A C 1
ATOM 3688 O O . GLY A 1 514 ? 12.538 -8.027 -12.344 1.00 97.56 514 GLY A O 1
ATOM 3689 N N . ALA A 1 515 ? 12.467 -7.270 -14.452 1.00 97.12 515 ALA A N 1
ATOM 3690 C CA . ALA A 1 515 ? 12.906 -8.536 -15.045 1.00 97.12 515 ALA A CA 1
ATOM 3691 C C . ALA A 1 515 ? 14.356 -8.901 -14.666 1.00 97.12 515 ALA A C 1
ATOM 3693 O O . ALA A 1 515 ? 14.666 -10.075 -14.444 1.00 97.12 515 ALA A O 1
ATOM 3694 N N . LEU A 1 516 ? 15.241 -7.902 -14.573 1.00 97.94 516 LEU A N 1
ATOM 3695 C CA . LEU A 1 516 ? 16.618 -8.093 -14.113 1.00 97.94 516 LEU A CA 1
ATOM 3696 C C . LEU A 1 516 ? 16.674 -8.436 -12.619 1.00 97.94 516 LEU A C 1
ATOM 3698 O O . LEU A 1 516 ? 17.440 -9.321 -12.241 1.00 97.94 516 LEU A O 1
ATOM 3702 N N . LEU A 1 517 ? 15.832 -7.814 -11.787 1.00 96.69 517 LEU A N 1
ATOM 3703 C CA . LEU A 1 517 ? 15.685 -8.182 -10.377 1.00 96.69 517 LEU A CA 1
ATOM 3704 C C . LEU A 1 517 ? 15.239 -9.638 -10.230 1.00 96.69 517 LEU A C 1
ATOM 3706 O O . LEU A 1 517 ? 15.858 -10.387 -9.481 1.00 96.69 517 LEU A O 1
ATOM 3710 N N . ASP A 1 518 ? 14.233 -10.074 -10.996 1.00 95.88 518 ASP A N 1
ATOM 3711 C CA . ASP A 1 518 ? 13.767 -11.465 -10.980 1.00 95.88 518 ASP A CA 1
ATOM 3712 C C . ASP A 1 518 ? 14.904 -12.453 -11.306 1.00 95.88 518 ASP A C 1
ATOM 3714 O O . ASP A 1 518 ? 14.993 -13.536 -10.719 1.00 95.88 518 ASP A O 1
ATOM 3718 N N . ALA A 1 519 ? 15.775 -12.101 -12.258 1.00 94.69 519 ALA A N 1
ATOM 3719 C CA . ALA A 1 519 ? 16.947 -12.902 -12.599 1.00 94.69 519 ALA A CA 1
ATOM 3720 C C . ALA A 1 519 ? 17.984 -12.917 -11.467 1.00 94.69 519 ALA A C 1
ATOM 3722 O O . ALA A 1 519 ? 18.492 -13.987 -11.129 1.00 94.69 519 ALA A O 1
ATOM 3723 N N . ALA A 1 520 ? 18.246 -11.767 -10.845 1.00 95.69 520 ALA A N 1
ATOM 3724 C CA . ALA A 1 520 ? 19.192 -11.653 -9.745 1.00 95.69 520 ALA A CA 1
ATOM 3725 C C . ALA A 1 520 ? 18.729 -12.422 -8.494 1.00 95.69 520 ALA A C 1
ATOM 3727 O O . ALA A 1 520 ? 19.523 -13.154 -7.910 1.00 95.69 520 ALA A O 1
ATOM 3728 N N . CYS A 1 521 ? 17.439 -12.373 -8.136 1.00 94.62 521 CYS A N 1
ATOM 3729 C CA . CYS A 1 521 ? 16.876 -13.152 -7.023 1.00 94.62 521 CYS A CA 1
ATOM 3730 C C . CYS A 1 521 ? 17.064 -14.663 -7.206 1.00 94.62 521 CYS A C 1
ATOM 3732 O O . CYS A 1 521 ? 17.347 -15.386 -6.249 1.00 94.62 521 CYS A O 1
ATOM 3734 N N . ARG A 1 522 ? 16.933 -15.159 -8.446 1.00 92.44 522 ARG A N 1
ATOM 3735 C CA . ARG A 1 522 ? 17.203 -16.570 -8.762 1.00 92.44 522 ARG A CA 1
ATOM 3736 C C . ARG A 1 522 ? 18.669 -16.935 -8.525 1.00 92.44 522 ARG A C 1
ATOM 3738 O O . ARG A 1 522 ? 18.929 -18.044 -8.070 1.00 92.44 522 ARG A O 1
ATOM 3745 N N . ALA A 1 523 ? 19.601 -16.022 -8.798 1.00 90.12 523 ALA A N 1
ATOM 3746 C CA . ALA A 1 523 ? 21.032 -16.254 -8.607 1.00 90.12 523 ALA A CA 1
ATOM 3747 C C . ALA A 1 523 ? 21.437 -16.328 -7.123 1.00 90.12 523 ALA A C 1
ATOM 3749 O O . ALA A 1 523 ? 22.298 -17.128 -6.773 1.00 90.12 523 ALA A O 1
ATOM 3750 N N . VAL A 1 524 ? 20.784 -15.555 -6.248 1.00 89.12 524 VAL A N 1
ATOM 3751 C CA . VAL A 1 524 ? 21.054 -15.543 -4.795 1.00 89.12 524 VAL A CA 1
ATOM 3752 C C . VAL A 1 524 ? 20.121 -16.451 -3.982 1.00 89.12 524 VAL A C 1
ATOM 3754 O O . VAL A 1 524 ? 20.080 -16.361 -2.759 1.00 89.12 524 VAL A O 1
ATOM 3757 N N . ALA A 1 525 ? 19.365 -17.331 -4.647 1.00 83.81 525 ALA A N 1
ATOM 3758 C CA . ALA A 1 525 ? 18.426 -18.264 -4.020 1.00 83.81 525 ALA A CA 1
ATOM 3759 C C . ALA A 1 525 ? 17.397 -17.603 -3.072 1.00 83.81 525 ALA A C 1
ATOM 3761 O O . ALA A 1 525 ? 16.903 -18.240 -2.142 1.00 83.81 525 ALA A O 1
ATOM 3762 N N . THR A 1 526 ? 16.977 -16.370 -3.377 1.00 77.69 526 THR A N 1
ATOM 3763 C CA . THR A 1 526 ? 15.834 -15.695 -2.737 1.00 77.69 526 THR A CA 1
ATOM 3764 C C . THR A 1 526 ? 14.504 -15.758 -3.525 1.00 77.69 526 THR A C 1
ATOM 3766 O O . THR A 1 526 ? 13.616 -14.948 -3.239 1.00 77.69 526 THR A O 1
ATOM 3769 N N . PRO A 1 527 ? 14.264 -16.653 -4.521 1.00 72.00 527 PRO A N 1
ATOM 3770 C CA . PRO A 1 527 ? 13.060 -16.559 -5.337 1.00 72.00 527 PRO A CA 1
ATOM 3771 C C . PRO A 1 527 ? 11.818 -16.969 -4.537 1.00 72.00 527 PRO A C 1
ATOM 3773 O O . PRO A 1 527 ? 11.544 -18.150 -4.330 1.00 72.00 527 PRO A O 1
ATOM 3776 N N . ARG A 1 528 ? 11.023 -15.977 -4.133 1.00 76.81 528 ARG A N 1
ATOM 3777 C CA . ARG A 1 528 ? 9.692 -16.181 -3.537 1.00 76.81 528 ARG A CA 1
ATOM 3778 C C . ARG A 1 528 ? 8.558 -16.054 -4.555 1.00 76.81 528 ARG A C 1
ATOM 3780 O O . ARG A 1 528 ? 7.494 -16.643 -4.378 1.00 76.81 528 ARG A O 1
ATOM 3787 N N . PHE A 1 529 ? 8.782 -15.302 -5.629 1.00 82.31 529 PHE A N 1
ATOM 3788 C CA . PHE A 1 529 ? 7.766 -14.965 -6.623 1.00 82.31 529 PHE A CA 1
ATOM 3789 C C . PHE A 1 529 ? 8.259 -15.288 -8.032 1.00 82.31 529 PHE A C 1
ATOM 3791 O O . PHE A 1 529 ? 9.456 -15.249 -8.309 1.00 82.31 529 PHE A O 1
ATOM 3798 N N . ARG A 1 530 ? 7.325 -15.588 -8.945 1.00 82.75 530 ARG A N 1
ATOM 3799 C CA . ARG A 1 530 ? 7.652 -15.751 -10.372 1.00 82.75 530 ARG A CA 1
ATOM 3800 C C . ARG A 1 530 ? 8.125 -14.429 -10.980 1.00 82.75 530 ARG A C 1
ATOM 3802 O O . ARG A 1 530 ? 9.058 -14.444 -11.778 1.00 82.75 530 ARG A O 1
ATOM 3809 N N . SER A 1 531 ? 7.447 -13.338 -10.622 1.00 91.75 531 SER A N 1
ATOM 3810 C CA . SER A 1 531 ? 7.851 -11.985 -10.977 1.00 91.75 531 SER A CA 1
ATOM 3811 C C . SER A 1 531 ? 7.502 -11.002 -9.870 1.00 91.75 531 SER A C 1
ATOM 3813 O O . SER A 1 531 ? 6.344 -10.929 -9.454 1.00 91.75 531 SER A O 1
ATOM 3815 N N . LEU A 1 532 ? 8.498 -10.244 -9.418 1.00 92.56 532 LEU A N 1
ATOM 3816 C CA . LEU A 1 532 ? 8.359 -9.168 -8.440 1.00 92.56 532 LEU A CA 1
ATOM 3817 C C . LEU A 1 532 ? 7.534 -8.005 -8.985 1.00 92.56 532 LEU A C 1
ATOM 3819 O O . LEU A 1 532 ? 6.825 -7.342 -8.231 1.00 92.56 532 LEU A O 1
ATOM 3823 N N . ALA A 1 533 ? 7.578 -7.788 -10.301 1.00 93.69 533 ALA A N 1
ATOM 3824 C CA . ALA A 1 533 ? 6.953 -6.640 -10.940 1.00 93.69 533 ALA A CA 1
ATOM 3825 C C . ALA A 1 533 ? 5.435 -6.562 -10.690 1.00 93.69 533 ALA A C 1
ATOM 3827 O O . ALA A 1 533 ? 4.882 -5.466 -10.618 1.00 93.69 533 ALA A O 1
ATOM 3828 N N . GLY A 1 534 ? 4.773 -7.715 -10.532 1.00 92.38 534 GLY A N 1
ATOM 3829 C CA . GLY A 1 534 ? 3.332 -7.826 -10.292 1.00 92.38 534 GLY A CA 1
ATOM 3830 C C . GLY A 1 534 ? 2.925 -8.082 -8.839 1.00 92.38 534 GLY A C 1
ATOM 3831 O O . GLY A 1 534 ? 1.732 -8.240 -8.583 1.00 92.38 534 GLY A O 1
ATOM 3832 N N . VAL A 1 535 ? 3.867 -8.166 -7.893 1.00 94.44 535 VAL A N 1
ATOM 3833 C CA . VAL A 1 535 ? 3.529 -8.433 -6.487 1.00 94.44 535 VAL A CA 1
ATOM 3834 C C . VAL A 1 535 ? 2.782 -7.224 -5.904 1.00 94.44 535 VAL A C 1
ATOM 3836 O O . VAL A 1 535 ? 3.266 -6.096 -6.041 1.00 94.44 535 VAL A O 1
ATOM 3839 N N . PRO A 1 536 ? 1.617 -7.415 -5.255 1.00 93.31 536 PRO A N 1
ATOM 3840 C CA . PRO A 1 536 ? 0.916 -6.323 -4.592 1.00 93.31 536 PRO A CA 1
ATOM 3841 C C . PRO A 1 536 ? 1.810 -5.614 -3.569 1.00 93.31 536 PRO A C 1
ATOM 3843 O O . PRO A 1 536 ? 2.407 -6.262 -2.713 1.00 93.31 536 PRO A O 1
ATOM 3846 N N . GLY A 1 537 ? 1.919 -4.291 -3.687 1.00 92.62 537 GLY A N 1
ATOM 3847 C CA . GLY A 1 537 ? 2.764 -3.454 -2.828 1.00 92.62 537 GLY A CA 1
ATOM 3848 C C . GLY A 1 537 ? 4.226 -3.345 -3.272 1.00 92.62 537 GLY A C 1
ATOM 3849 O O . GLY A 1 537 ? 4.967 -2.532 -2.726 1.00 92.62 537 GLY A O 1
ATOM 3850 N N . ALA A 1 538 ? 4.654 -4.066 -4.315 1.00 96.50 538 ALA A N 1
ATOM 3851 C CA . ALA A 1 538 ? 6.007 -3.930 -4.861 1.00 96.50 538 ALA A CA 1
ATOM 3852 C C . ALA A 1 538 ? 6.307 -2.508 -5.371 1.00 96.50 538 ALA A C 1
ATOM 3854 O O . ALA A 1 538 ? 7.458 -2.081 -5.358 1.00 96.50 538 ALA A O 1
ATOM 3855 N N . GLY A 1 539 ? 5.283 -1.757 -5.789 1.00 96.50 539 GLY A N 1
ATOM 3856 C CA . GLY A 1 539 ? 5.418 -0.365 -6.222 1.00 96.50 539 GLY A CA 1
ATOM 3857 C C . GLY A 1 539 ? 5.483 0.665 -5.095 1.00 96.50 539 GLY A C 1
ATOM 3858 O O . GLY A 1 539 ? 5.658 1.856 -5.375 1.00 96.50 539 GLY A O 1
ATOM 3859 N N . ALA A 1 540 ? 5.343 0.247 -3.834 1.00 94.62 540 ALA A N 1
ATOM 3860 C CA . ALA A 1 540 ? 5.433 1.140 -2.686 1.00 94.62 540 ALA A CA 1
ATOM 3861 C C . ALA A 1 540 ? 6.771 1.896 -2.670 1.00 94.62 540 ALA A C 1
ATOM 3863 O O . ALA A 1 540 ? 7.811 1.359 -3.063 1.00 94.62 540 ALA A O 1
ATOM 3864 N N . ALA A 1 541 ? 6.731 3.163 -2.245 1.00 95.38 541 ALA A N 1
ATOM 3865 C CA . ALA A 1 541 ? 7.890 4.057 -2.210 1.00 95.38 541 ALA A CA 1
ATOM 3866 C C . ALA A 1 541 ? 8.701 4.106 -3.525 1.00 95.38 541 ALA A C 1
ATOM 3868 O O . ALA A 1 541 ? 9.929 4.100 -3.518 1.00 95.38 541 ALA A O 1
ATOM 3869 N N . GLY A 1 542 ? 8.020 4.126 -4.680 1.00 95.50 542 GLY A N 1
ATOM 3870 C CA . GLY A 1 542 ? 8.707 4.206 -5.977 1.00 95.50 542 GLY A CA 1
ATOM 3871 C C . GLY A 1 542 ? 9.419 2.914 -6.383 1.00 95.50 542 GLY A C 1
ATOM 3872 O O . GLY A 1 542 ? 10.322 2.966 -7.211 1.00 95.50 542 GLY A O 1
ATOM 3873 N N . GLY A 1 543 ? 9.019 1.780 -5.802 1.00 97.31 543 GLY A N 1
ATOM 3874 C CA . GLY A 1 543 ? 9.581 0.458 -6.067 1.00 97.31 543 GLY A CA 1
ATOM 3875 C C . GLY A 1 543 ? 10.538 -0.067 -4.994 1.00 97.31 543 GLY A C 1
ATOM 3876 O O . GLY A 1 543 ? 11.029 -1.184 -5.124 1.00 97.31 543 GLY A O 1
ATOM 3877 N N . LEU A 1 544 ? 10.760 0.677 -3.904 1.00 98.06 544 LEU A N 1
ATOM 3878 C CA . LEU A 1 544 ? 11.518 0.183 -2.749 1.00 98.06 544 LEU A CA 1
ATOM 3879 C C . LEU A 1 544 ? 10.896 -1.093 -2.153 1.00 98.06 544 LEU A C 1
ATOM 3881 O O . LEU A 1 544 ? 11.625 -1.985 -1.724 1.00 98.06 544 LEU A O 1
ATOM 3885 N N . GLY A 1 545 ? 9.565 -1.238 -2.209 1.00 97.25 545 GLY A N 1
ATOM 3886 C CA . GLY A 1 545 ? 8.892 -2.489 -1.842 1.00 97.25 545 GLY A CA 1
ATOM 3887 C C . GLY A 1 545 ? 9.401 -3.696 -2.644 1.00 97.25 545 GLY A C 1
ATOM 3888 O O . GLY A 1 545 ? 9.672 -4.749 -2.070 1.00 97.25 545 GLY A O 1
ATOM 3889 N N . ALA A 1 546 ? 9.614 -3.542 -3.956 1.00 97.69 546 ALA A N 1
ATOM 3890 C CA . ALA A 1 546 ? 10.191 -4.586 -4.804 1.00 97.69 546 ALA A CA 1
ATOM 3891 C C . ALA A 1 546 ? 11.637 -4.924 -4.411 1.00 97.69 546 ALA A C 1
ATOM 3893 O O . ALA A 1 546 ? 11.992 -6.100 -4.388 1.00 97.69 546 ALA A O 1
ATOM 3894 N N . ALA A 1 547 ? 12.454 -3.924 -4.067 1.00 98.00 547 ALA A N 1
ATOM 3895 C CA . ALA A 1 547 ? 13.833 -4.138 -3.628 1.00 98.00 547 ALA A CA 1
ATOM 3896 C C . ALA A 1 547 ? 13.915 -4.899 -2.292 1.00 98.00 547 ALA A C 1
ATOM 3898 O O . ALA A 1 547 ? 14.720 -5.820 -2.159 1.00 98.00 547 ALA A O 1
ATOM 3899 N N . VAL A 1 548 ? 13.038 -4.588 -1.330 1.00 97.62 548 VAL A N 1
ATOM 3900 C CA . VAL A 1 548 ? 12.931 -5.347 -0.070 1.00 97.62 548 VAL A CA 1
ATOM 3901 C C . VAL A 1 548 ? 12.557 -6.806 -0.341 1.00 97.62 548 VAL A C 1
ATOM 3903 O O . VAL A 1 548 ? 13.195 -7.719 0.183 1.00 97.62 548 VAL A O 1
ATOM 3906 N N . LEU A 1 549 ? 11.562 -7.042 -1.202 1.00 97.00 549 LEU A N 1
ATOM 3907 C CA . LEU A 1 549 ? 11.165 -8.395 -1.603 1.00 97.00 549 LEU A CA 1
ATOM 3908 C C . LEU A 1 549 ? 12.288 -9.134 -2.350 1.00 97.00 549 LEU A C 1
ATOM 3910 O O . LEU A 1 549 ? 12.441 -10.343 -2.172 1.00 97.00 549 LEU A O 1
ATOM 3914 N N . ALA A 1 550 ? 13.090 -8.429 -3.155 1.00 96.38 550 ALA A N 1
ATOM 3915 C CA . ALA A 1 550 ? 14.205 -9.010 -3.902 1.00 96.38 550 ALA A CA 1
ATOM 3916 C C . ALA A 1 550 ? 15.304 -9.581 -2.988 1.00 96.38 550 ALA A C 1
ATOM 3918 O O . ALA A 1 550 ? 15.911 -10.609 -3.306 1.00 96.38 550 ALA A O 1
ATOM 3919 N N . LEU A 1 551 ? 15.506 -8.958 -1.825 1.00 96.12 551 LEU A N 1
ATOM 3920 C CA . LEU A 1 551 ? 16.412 -9.423 -0.771 1.00 96.12 551 LEU A CA 1
ATOM 3921 C C . LEU A 1 551 ? 15.787 -10.490 0.149 1.00 96.12 551 LEU A C 1
ATOM 3923 O O . LEU A 1 551 ? 16.390 -10.868 1.147 1.00 96.12 551 LEU A O 1
ATOM 3927 N N . GLY A 1 552 ? 14.587 -10.991 -0.167 1.00 93.44 552 GLY A N 1
ATOM 3928 C CA . GLY A 1 552 ? 13.889 -11.997 0.639 1.00 93.44 552 GLY A CA 1
ATOM 3929 C C . GLY A 1 552 ? 13.100 -11.429 1.826 1.00 93.44 552 GLY A C 1
ATOM 3930 O O . GLY A 1 552 ? 12.626 -12.200 2.662 1.00 93.44 552 GLY A O 1
ATOM 3931 N N . GLY A 1 553 ? 12.935 -10.105 1.898 1.00 94.62 553 GLY A N 1
ATOM 3932 C CA . GLY A 1 553 ? 12.099 -9.441 2.894 1.00 94.62 553 GLY A CA 1
ATOM 3933 C C . GLY A 1 553 ? 10.598 -9.682 2.697 1.00 94.62 553 GLY A C 1
ATOM 3934 O O . GLY A 1 553 ? 10.157 -10.408 1.800 1.00 94.62 553 GLY A O 1
ATOM 3935 N N . ALA A 1 554 ? 9.794 -9.057 3.553 1.00 93.56 554 ALA A N 1
ATOM 3936 C CA . ALA A 1 554 ? 8.336 -9.148 3.524 1.00 93.56 554 ALA A CA 1
ATOM 3937 C C . ALA A 1 554 ? 7.674 -7.769 3.410 1.00 93.56 554 ALA A C 1
ATOM 3939 O O . ALA A 1 554 ? 8.256 -6.760 3.803 1.00 93.56 554 ALA A O 1
ATOM 3940 N N . LEU A 1 555 ? 6.442 -7.758 2.898 1.00 92.06 555 LEU A N 1
ATOM 3941 C CA . LEU A 1 555 ? 5.531 -6.617 2.966 1.00 92.06 555 LEU A CA 1
ATOM 3942 C C . LEU A 1 555 ? 4.389 -6.954 3.924 1.00 92.06 555 LEU A C 1
ATOM 3944 O O . LEU A 1 555 ? 3.783 -8.021 3.794 1.00 92.06 555 LEU A O 1
ATOM 3948 N N . THR A 1 556 ? 4.094 -6.038 4.841 1.00 88.88 556 THR A N 1
ATOM 3949 C CA . THR A 1 556 ? 3.005 -6.153 5.820 1.00 88.88 556 THR A CA 1
ATOM 3950 C C . THR A 1 556 ? 2.235 -4.828 5.862 1.00 88.88 556 THR A C 1
ATOM 3952 O O . THR A 1 556 ? 2.869 -3.779 5.710 1.00 88.88 556 THR A O 1
ATOM 3955 N N . PRO A 1 557 ? 0.902 -4.833 6.064 1.00 85.50 557 PRO A N 1
ATOM 3956 C CA . PRO A 1 557 ? 0.157 -3.607 6.346 1.00 85.50 557 PRO A CA 1
ATOM 3957 C C . PRO A 1 557 ? 0.773 -2.859 7.530 1.00 85.50 557 PRO A C 1
ATOM 3959 O O . PRO A 1 557 ? 1.079 -3.468 8.560 1.00 85.50 557 PRO A O 1
ATOM 3962 N N . GLY A 1 558 ? 0.990 -1.554 7.379 1.00 83.12 558 GLY A N 1
ATOM 3963 C CA . GLY A 1 558 ? 1.731 -0.768 8.360 1.00 83.12 558 GLY A CA 1
ATOM 3964 C C . GLY A 1 558 ? 0.996 -0.672 9.685 1.00 83.12 558 GLY A C 1
ATOM 3965 O O . GLY A 1 558 ? 1.590 -0.917 10.736 1.00 83.12 558 GLY A O 1
ATOM 3966 N N . ILE A 1 559 ? -0.315 -0.434 9.625 1.00 84.88 559 ILE A N 1
ATOM 3967 C CA . ILE A 1 559 ? -1.142 -0.341 10.825 1.00 84.88 559 ILE A CA 1
ATOM 3968 C C . ILE A 1 559 ? -1.121 -1.621 11.664 1.00 84.88 559 ILE A C 1
ATOM 3970 O O . ILE A 1 559 ? -1.037 -1.540 12.884 1.00 84.88 559 ILE A O 1
ATOM 3974 N N . ASP A 1 560 ? -1.162 -2.804 11.050 1.00 84.31 560 ASP A N 1
ATOM 3975 C CA . ASP A 1 560 ? -1.228 -4.052 11.815 1.00 84.31 560 ASP A CA 1
ATOM 3976 C C . ASP A 1 560 ? 0.051 -4.264 12.640 1.00 84.31 560 ASP A C 1
ATOM 3978 O O . ASP A 1 560 ? -0.030 -4.585 13.824 1.00 84.31 560 ASP A O 1
ATOM 3982 N N . ALA A 1 561 ? 1.218 -3.979 12.057 1.00 80.94 561 ALA A N 1
ATOM 3983 C CA . ALA A 1 561 ? 2.490 -4.047 12.773 1.00 80.94 561 ALA A CA 1
ATOM 3984 C C . ALA A 1 561 ? 2.577 -3.019 13.918 1.00 80.94 561 ALA A C 1
ATOM 3986 O O . ALA A 1 561 ? 3.089 -3.327 14.995 1.00 80.94 561 ALA A O 1
ATOM 3987 N N . VAL A 1 562 ? 2.057 -1.805 13.703 1.00 84.12 562 VAL A N 1
ATOM 3988 C CA . VAL A 1 562 ? 2.028 -0.750 14.729 1.00 84.12 562 VAL A CA 1
ATOM 3989 C C . VAL A 1 562 ? 1.107 -1.137 15.888 1.00 84.12 562 VAL A C 1
ATOM 3991 O O . VAL A 1 562 ? 1.512 -1.026 17.042 1.00 84.12 562 VAL A O 1
ATOM 3994 N N . LEU A 1 563 ? -0.097 -1.647 15.603 1.00 87.81 563 LEU A N 1
ATOM 3995 C CA . LEU A 1 563 ? -1.063 -2.069 16.626 1.00 87.81 563 LEU A CA 1
ATOM 3996 C C . LEU A 1 563 ? -0.555 -3.250 17.458 1.00 87.81 563 LEU A C 1
ATOM 3998 O O . LEU A 1 563 ? -0.707 -3.237 18.681 1.00 87.81 563 LEU A O 1
ATOM 4002 N N . ASP A 1 564 ? 0.078 -4.237 16.815 1.00 84.94 564 ASP A N 1
ATOM 4003 C CA . ASP A 1 564 ? 0.720 -5.360 17.510 1.00 84.94 564 ASP A CA 1
ATOM 4004 C C . ASP A 1 564 ? 1.756 -4.845 18.512 1.00 84.94 564 ASP A C 1
ATOM 4006 O O . ASP A 1 564 ? 1.770 -5.247 19.677 1.00 84.94 564 ASP A O 1
ATOM 4010 N N . ARG A 1 565 ? 2.607 -3.910 18.073 1.00 79.69 565 ARG A N 1
ATOM 4011 C CA . ARG A 1 565 ? 3.720 -3.419 18.886 1.00 79.69 565 ARG A CA 1
ATOM 4012 C C . ARG A 1 565 ? 3.293 -2.474 20.000 1.00 79.69 565 ARG A C 1
ATOM 4014 O O . ARG A 1 565 ? 3.930 -2.471 21.055 1.00 79.69 565 ARG A O 1
ATOM 4021 N N . ALA A 1 566 ? 2.244 -1.694 19.764 1.00 81.94 566 ALA A N 1
ATOM 4022 C CA . ALA A 1 566 ? 1.665 -0.792 20.747 1.00 81.94 566 ALA A CA 1
ATOM 4023 C C . ALA A 1 566 ? 0.841 -1.533 21.820 1.00 81.94 566 ALA A C 1
ATOM 4025 O O . ALA A 1 566 ? 0.424 -0.924 22.801 1.00 81.94 566 ALA A O 1
ATOM 4026 N N . GLY A 1 567 ? 0.610 -2.845 21.667 1.00 86.00 567 GLY A N 1
ATOM 4027 C CA . GLY A 1 567 ? -0.193 -3.626 22.609 1.00 86.00 567 GLY A CA 1
ATOM 4028 C C . GLY A 1 567 ? -1.687 -3.307 22.514 1.00 86.00 567 GLY A C 1
ATOM 4029 O O . GLY A 1 567 ? -2.406 -3.379 23.513 1.00 86.00 567 GLY A O 1
ATOM 4030 N N . PHE A 1 568 ? -2.170 -2.946 21.320 1.00 91.69 568 PHE A N 1
ATOM 4031 C CA . PHE A 1 568 ? -3.547 -2.496 21.106 1.00 91.69 568 PHE A CA 1
ATOM 4032 C C . PHE A 1 568 ? -4.587 -3.532 21.552 1.00 91.69 568 PHE A C 1
ATOM 4034 O O . PHE A 1 568 ? -5.545 -3.195 22.245 1.00 91.69 568 PHE A O 1
ATOM 4041 N N . ASP A 1 569 ? -4.367 -4.810 21.236 1.00 92.06 569 ASP A N 1
ATOM 4042 C CA . ASP A 1 569 ? -5.303 -5.888 21.585 1.00 92.06 569 ASP A CA 1
ATOM 4043 C C . ASP A 1 569 ? -5.402 -6.129 23.099 1.00 92.06 569 ASP A C 1
ATOM 4045 O O . ASP A 1 569 ? -6.435 -6.571 23.606 1.00 92.06 569 ASP A O 1
ATOM 4049 N N . GLU A 1 570 ? -4.343 -5.818 23.848 1.00 90.38 570 GLU A N 1
ATOM 4050 C CA . GLU A 1 570 ? -4.385 -5.823 25.307 1.00 90.38 570 GLU A CA 1
ATOM 4051 C C . GLU A 1 570 ? -5.124 -4.596 25.849 1.00 90.38 570 GLU A C 1
ATOM 4053 O O . GLU A 1 570 ? -5.972 -4.741 26.734 1.00 90.38 570 GLU A O 1
ATOM 4058 N N . ALA A 1 571 ? -4.878 -3.415 25.277 1.00 90.62 571 ALA A N 1
ATOM 4059 C CA . ALA A 1 571 ? -5.575 -2.182 25.640 1.00 90.62 571 ALA A CA 1
ATOM 4060 C C . ALA A 1 571 ? -7.090 -2.249 25.362 1.00 90.62 571 ALA A C 1
ATOM 4062 O O . ALA A 1 571 ? -7.880 -1.665 26.108 1.00 90.62 571 ALA A O 1
ATOM 4063 N N . LEU A 1 572 ? -7.510 -3.018 24.350 1.00 93.75 572 LEU A N 1
ATOM 4064 C CA . LEU A 1 572 ? -8.918 -3.292 24.055 1.00 93.75 572 LEU A CA 1
ATOM 4065 C C . LEU A 1 572 ? -9.637 -4.065 25.173 1.00 93.75 572 LEU A C 1
ATOM 4067 O O . LEU A 1 572 ? -10.865 -3.999 25.268 1.00 93.75 572 LEU A O 1
ATOM 4071 N N . ARG A 1 573 ? -8.925 -4.795 26.048 1.00 91.25 573 ARG A N 1
ATOM 4072 C CA . ARG A 1 573 ? -9.568 -5.622 27.083 1.00 91.25 573 ARG A CA 1
ATOM 4073 C C . ARG A 1 573 ? -10.307 -4.761 28.113 1.00 91.25 573 ARG A C 1
ATOM 4075 O O . ARG A 1 573 ? -9.724 -4.095 28.979 1.00 91.25 573 ARG A O 1
ATOM 4082 N N . GLY A 1 574 ? -11.635 -4.839 28.053 1.00 85.62 574 GLY A N 1
ATOM 4083 C CA . GLY A 1 574 ? -12.543 -4.052 28.885 1.00 85.62 574 GLY A CA 1
ATOM 4084 C C . GLY A 1 574 ? -12.587 -2.573 28.501 1.00 85.62 574 GLY A C 1
ATOM 4085 O O . GLY A 1 574 ? -12.892 -1.751 29.361 1.00 85.62 574 GLY A O 1
ATOM 4086 N N . CYS A 1 575 ? -12.223 -2.239 27.262 1.00 94.88 575 CYS A N 1
ATOM 4087 C CA . CYS A 1 575 ? -12.527 -0.953 26.654 1.00 94.88 575 CYS A CA 1
ATOM 4088 C C . CYS A 1 575 ? -14.020 -0.897 26.299 1.00 94.88 575 CYS A C 1
ATOM 4090 O O . CYS A 1 575 ? -14.587 -1.882 25.833 1.00 94.88 575 CYS A O 1
ATOM 4092 N N . ASP A 1 576 ? -14.641 0.251 26.550 1.00 97.00 576 ASP A N 1
ATOM 4093 C CA . ASP A 1 576 ? -16.062 0.491 26.308 1.00 97.00 576 ASP A CA 1
ATOM 4094 C C . ASP A 1 576 ? -16.310 1.102 24.922 1.00 97.00 576 ASP A C 1
ATOM 4096 O O . ASP A 1 576 ? -17.317 0.814 24.283 1.00 97.00 576 ASP A O 1
ATOM 4100 N N . VAL A 1 577 ? -15.386 1.943 24.444 1.00 97.69 577 VAL A N 1
ATOM 4101 C CA . VAL A 1 577 ? -15.452 2.578 23.123 1.00 97.69 577 VAL A CA 1
ATOM 4102 C C . VAL A 1 577 ? -14.057 2.947 22.629 1.00 97.69 577 VAL A C 1
ATOM 4104 O O . VAL A 1 577 ? -13.225 3.453 23.388 1.00 97.69 577 VAL A O 1
ATOM 4107 N N . VAL A 1 578 ? -13.816 2.733 21.338 1.00 98.31 578 VAL A N 1
ATOM 4108 C CA . VAL A 1 578 ? -12.603 3.177 20.650 1.00 98.31 578 VAL A CA 1
ATOM 4109 C C . VAL A 1 578 ? -12.903 4.444 19.860 1.00 98.31 578 VAL A C 1
ATOM 4111 O O . VAL A 1 578 ? -13.894 4.511 19.133 1.00 98.31 578 VAL A O 1
ATOM 4114 N N . VAL A 1 579 ? -12.028 5.443 19.958 1.00 98.12 579 VAL A N 1
ATOM 4115 C CA . VAL A 1 579 ? -12.039 6.598 19.059 1.00 98.12 579 VAL A CA 1
ATOM 4116 C C . VAL A 1 579 ? -10.804 6.550 18.169 1.00 98.12 579 VAL A C 1
ATOM 4118 O O . VAL A 1 579 ? -9.672 6.545 18.648 1.00 98.12 579 VAL A O 1
ATOM 4121 N N . THR A 1 580 ? -11.027 6.531 16.862 1.00 96.44 580 THR A N 1
ATOM 4122 C CA . THR A 1 580 ? -9.976 6.591 15.842 1.00 96.44 580 THR A CA 1
ATOM 4123 C C . THR A 1 580 ? -10.175 7.809 14.947 1.00 96.44 580 THR A C 1
ATOM 4125 O O . THR A 1 580 ? -11.103 8.589 15.158 1.00 96.44 580 THR A O 1
ATOM 4128 N N . GLY A 1 581 ? -9.316 8.022 13.957 1.00 93.50 581 GLY A N 1
ATOM 4129 C CA . GLY A 1 581 ? -9.451 9.165 13.067 1.00 93.50 581 GLY A CA 1
ATOM 4130 C C . GLY A 1 581 ? -8.289 9.347 12.109 1.00 93.50 581 GLY A C 1
ATOM 4131 O O . GLY A 1 581 ? -7.220 8.787 12.316 1.00 93.50 581 GLY A O 1
ATOM 4132 N N . GLU A 1 582 ? -8.524 10.144 11.070 1.00 91.88 582 GLU A N 1
ATOM 4133 C CA . GLU A 1 582 ? -7.510 10.617 10.121 1.00 91.88 582 GLU A CA 1
ATOM 4134 C C . GLU A 1 582 ? -7.954 11.953 9.493 1.00 91.88 582 GLU A C 1
ATOM 4136 O O . GLU A 1 582 ? -9.098 12.399 9.641 1.00 91.88 582 GLU A O 1
ATOM 4141 N N . GLY A 1 583 ? -7.065 12.599 8.734 1.00 90.38 583 GLY A N 1
ATOM 4142 C CA . GLY A 1 583 ? -7.371 13.868 8.064 1.00 90.38 583 GLY A CA 1
ATOM 4143 C C . GLY A 1 583 ? -8.490 13.796 7.010 1.00 90.38 583 GLY A C 1
ATOM 4144 O O . GLY A 1 583 ? -9.286 14.727 6.905 1.00 90.38 583 GLY A O 1
ATOM 4145 N N . LEU A 1 584 ? -8.585 12.715 6.234 1.00 88.56 584 LEU A N 1
ATOM 4146 C CA . LEU A 1 584 ? -9.630 12.522 5.223 1.00 88.56 584 LEU A CA 1
ATOM 4147 C C . LEU A 1 584 ? -10.007 11.047 5.142 1.00 88.56 584 LEU A C 1
ATOM 4149 O O . LEU A 1 584 ? -9.168 10.225 4.793 1.00 88.56 584 LEU A O 1
ATOM 4153 N N . MET A 1 585 ? -11.276 10.744 5.399 1.00 89.69 585 MET A N 1
ATOM 4154 C CA . MET A 1 585 ? -11.805 9.387 5.301 1.00 89.69 585 MET A CA 1
ATOM 4155 C C . MET A 1 585 ? -12.573 9.200 3.994 1.00 89.69 585 MET A C 1
ATOM 4157 O O . MET A 1 585 ? -13.593 9.848 3.761 1.00 89.69 585 MET A O 1
ATOM 4161 N N . ASP A 1 586 ? -12.088 8.320 3.128 1.00 82.44 586 ASP A N 1
ATOM 4162 C CA . ASP A 1 586 ? -12.655 8.073 1.802 1.00 82.44 586 ASP A CA 1
ATOM 4163 C C . ASP A 1 586 ? -12.741 6.571 1.483 1.00 82.44 586 ASP A C 1
ATOM 4165 O O . ASP A 1 586 ? -12.369 5.715 2.283 1.00 82.44 586 ASP A O 1
ATOM 4169 N N . GLY A 1 587 ? -13.229 6.217 0.291 1.00 65.12 587 GLY A N 1
ATOM 4170 C CA . GLY A 1 587 ? -13.257 4.822 -0.155 1.00 65.12 587 GLY A CA 1
ATOM 4171 C C . GLY A 1 587 ? -11.866 4.178 -0.293 1.00 65.12 587 GLY A C 1
ATOM 4172 O O . GLY A 1 587 ? -11.781 2.957 -0.373 1.00 65.12 587 GLY A O 1
ATOM 4173 N N . GLN A 1 588 ? -10.769 4.950 -0.300 1.00 60.91 588 GLN A N 1
ATOM 4174 C CA . GLN A 1 588 ? -9.405 4.402 -0.263 1.00 60.91 588 GLN A CA 1
ATOM 4175 C C . GLN A 1 588 ? -8.985 4.022 1.155 1.00 60.91 588 GLN A C 1
ATOM 4177 O O . GLN A 1 588 ? -8.163 3.122 1.317 1.00 60.91 588 GLN A O 1
ATOM 4182 N N . THR A 1 589 ? -9.567 4.648 2.181 1.00 61.81 589 THR A N 1
ATOM 4183 C CA . THR A 1 589 ? -9.413 4.225 3.578 1.00 61.81 589 THR A CA 1
ATOM 4184 C C . THR A 1 589 ? -9.803 2.750 3.746 1.00 61.81 589 THR A C 1
ATOM 4186 O O . THR A 1 589 ? -9.093 2.035 4.453 1.00 61.81 589 THR A O 1
ATOM 4189 N N . ALA A 1 590 ? -10.791 2.252 2.975 1.00 53.50 590 ALA A N 1
ATOM 4190 C CA . ALA A 1 590 ? -11.168 0.828 2.851 1.00 53.50 590 ALA A CA 1
ATOM 4191 C C . ALA A 1 590 ? -10.011 -0.119 2.469 1.00 53.50 590 ALA A C 1
ATOM 4193 O O . ALA A 1 590 ? -10.092 -1.322 2.710 1.00 53.50 590 ALA A O 1
ATOM 4194 N N . GLY A 1 591 ? -8.928 0.412 1.893 1.00 55.62 591 GLY A N 1
ATOM 4195 C CA . GLY A 1 591 ? -7.753 -0.331 1.442 1.00 55.62 591 GLY A CA 1
ATOM 4196 C C . GLY A 1 591 ? -6.767 -0.753 2.535 1.00 55.62 591 GLY A C 1
ATOM 4197 O O . GLY A 1 591 ? -5.787 -1.410 2.195 1.00 55.62 591 GLY A O 1
ATOM 4198 N N . GLY A 1 592 ? -7.016 -0.424 3.810 1.00 60.69 592 GLY A N 1
ATOM 4199 C CA . GLY A 1 592 ? -6.195 -0.892 4.937 1.00 60.69 592 GLY A CA 1
ATOM 4200 C C . GLY A 1 592 ? -5.423 0.185 5.704 1.00 60.69 592 GLY A C 1
ATOM 4201 O O . GLY A 1 592 ? -4.439 -0.157 6.346 1.00 60.69 592 GLY A O 1
ATOM 4202 N N . LYS A 1 593 ? -5.866 1.450 5.673 1.00 78.38 593 LYS A N 1
ATOM 4203 C CA . LYS A 1 593 ? -5.255 2.539 6.460 1.00 78.38 593 LYS A CA 1
ATOM 4204 C C . LYS A 1 593 ? -5.476 2.388 7.971 1.00 78.38 593 LYS A C 1
ATOM 4206 O O . LYS A 1 593 ? -6.348 1.634 8.419 1.00 78.38 593 LYS A O 1
ATOM 4211 N N . ALA A 1 594 ? -4.755 3.206 8.742 1.00 84.50 594 ALA A N 1
ATOM 4212 C CA . ALA A 1 594 ? -4.764 3.217 10.201 1.00 84.50 594 ALA A CA 1
ATOM 4213 C C . ALA A 1 594 ? -6.161 3.122 10.861 1.00 84.50 594 ALA A C 1
ATOM 4215 O O . ALA A 1 594 ? -6.374 2.176 11.629 1.00 84.50 594 ALA A O 1
ATOM 4216 N N . PRO A 1 595 ? -7.160 3.970 10.524 1.00 89.50 595 PRO A N 1
ATOM 4217 C CA . PRO A 1 595 ? -8.477 3.891 11.161 1.00 89.50 595 PRO A CA 1
ATOM 4218 C C . PRO A 1 595 ? -9.199 2.555 10.974 1.00 89.50 595 PRO A C 1
ATOM 4220 O O . PRO A 1 595 ? -9.931 2.119 11.861 1.00 89.50 595 PRO A O 1
ATOM 4223 N N . LEU A 1 596 ? -8.990 1.867 9.847 1.00 88.06 596 LEU A N 1
ATOM 4224 C CA . LEU A 1 596 ? -9.631 0.573 9.604 1.00 88.06 596 LEU A CA 1
ATOM 4225 C C . LEU A 1 596 ? -8.873 -0.602 10.197 1.00 88.06 596 LEU A C 1
ATOM 4227 O O . LEU A 1 596 ? -9.500 -1.599 10.544 1.00 88.06 596 LEU A O 1
ATOM 4231 N N . GLY A 1 597 ? -7.549 -0.523 10.334 1.00 89.25 597 GLY A N 1
ATOM 4232 C CA . GLY A 1 597 ? -6.823 -1.490 11.162 1.00 89.25 597 GLY A CA 1
ATOM 4233 C C . GLY A 1 597 ? -7.362 -1.478 12.592 1.00 89.25 597 GLY A C 1
ATOM 4234 O O . GLY A 1 597 ? -7.758 -2.522 13.111 1.00 89.25 597 GLY A O 1
ATOM 4235 N N . VAL A 1 598 ? -7.502 -0.278 13.163 1.00 93.00 598 VAL A N 1
ATOM 4236 C CA . VAL A 1 598 ? -8.100 -0.056 14.487 1.00 93.00 598 VAL A CA 1
ATOM 4237 C C . VAL A 1 598 ? -9.534 -0.591 14.541 1.00 93.00 598 VAL A C 1
ATOM 4239 O O . VAL A 1 598 ? -9.857 -1.400 15.412 1.00 93.00 598 VAL A O 1
ATOM 4242 N N . ALA A 1 599 ? -10.385 -0.198 13.586 1.00 93.88 599 ALA A N 1
ATOM 4243 C CA . ALA A 1 599 ? -11.793 -0.584 13.579 1.00 93.88 599 ALA A CA 1
ATOM 4244 C C . ALA A 1 599 ? -12.002 -2.101 13.458 1.00 93.88 599 ALA A C 1
ATOM 4246 O O . ALA A 1 599 ? -12.813 -2.676 14.185 1.00 93.88 599 ALA A O 1
ATOM 4247 N N . ARG A 1 600 ? -11.229 -2.778 12.598 1.00 92.31 600 ARG A N 1
ATOM 4248 C CA . ARG A 1 600 ? -11.306 -4.238 12.426 1.00 92.31 600 ARG A CA 1
ATOM 4249 C C . ARG A 1 600 ? -10.982 -4.979 13.723 1.00 92.31 600 ARG A C 1
ATOM 4251 O O . ARG A 1 600 ? -11.698 -5.916 14.080 1.00 92.31 600 ARG A O 1
ATOM 4258 N N . ARG A 1 601 ? -9.934 -4.558 14.438 1.00 92.94 601 ARG A N 1
ATOM 4259 C CA . ARG A 1 601 ? -9.528 -5.181 15.707 1.00 92.94 601 ARG A CA 1
ATOM 4260 C C . ARG A 1 601 ? -10.512 -4.888 16.838 1.00 92.94 601 ARG A C 1
ATOM 4262 O O . ARG A 1 601 ? -10.911 -5.807 17.550 1.00 92.94 601 ARG A O 1
ATOM 4269 N N . ALA A 1 602 ? -10.986 -3.648 16.944 1.00 95.56 602 ALA A N 1
ATOM 4270 C CA . ALA A 1 602 ? -12.012 -3.268 17.914 1.00 95.56 602 ALA A CA 1
ATOM 4271 C C . ALA A 1 602 ? -13.324 -4.045 17.700 1.00 95.56 602 ALA A C 1
ATOM 4273 O O . ALA A 1 602 ? -13.861 -4.628 18.643 1.00 95.56 602 ALA A O 1
ATOM 4274 N N . ARG A 1 603 ? -13.780 -4.171 16.444 1.00 94.12 603 ARG A N 1
ATOM 4275 C CA . ARG A 1 603 ? -14.956 -4.974 16.082 1.00 94.12 603 ARG A CA 1
ATOM 4276 C C . ARG A 1 603 ? -14.785 -6.448 16.434 1.00 94.12 603 ARG A C 1
ATOM 4278 O O . ARG A 1 603 ? -15.730 -7.062 16.923 1.00 94.12 603 ARG A O 1
ATOM 4285 N N . ALA A 1 604 ? -13.603 -7.022 16.206 1.00 93.00 604 ALA A N 1
ATOM 4286 C CA . ALA A 1 604 ? -13.311 -8.402 16.599 1.00 93.00 604 ALA A CA 1
ATOM 4287 C C . ALA A 1 604 ? -13.403 -8.608 18.124 1.00 93.00 604 ALA A C 1
ATOM 4289 O O . ALA A 1 604 ? -13.793 -9.686 18.570 1.00 93.00 604 ALA A O 1
ATOM 4290 N N . ALA A 1 605 ? -13.112 -7.568 18.913 1.00 94.06 605 ALA A N 1
ATOM 4291 C CA . ALA A 1 605 ? -13.298 -7.541 20.363 1.00 94.06 605 ALA A CA 1
ATOM 4292 C C . ALA A 1 605 ? -14.723 -7.138 20.809 1.00 94.06 605 ALA A C 1
ATOM 4294 O O . ALA A 1 605 ? -15.006 -7.140 22.005 1.00 94.06 605 ALA A O 1
ATOM 4295 N N . GLY A 1 606 ? -15.625 -6.811 19.875 1.00 95.06 606 GLY A N 1
ATOM 4296 C CA . GLY A 1 606 ? -16.990 -6.365 20.169 1.00 95.06 606 GLY A CA 1
ATOM 4297 C C . GLY A 1 606 ? -17.084 -4.953 20.757 1.00 95.06 606 GLY A C 1
ATOM 4298 O O . GLY A 1 606 ? -18.085 -4.640 21.397 1.00 95.06 606 GLY A O 1
ATOM 4299 N N . VAL A 1 607 ? -16.056 -4.120 20.567 1.00 97.25 607 VAL A N 1
ATOM 4300 C CA . VAL A 1 607 ? -15.999 -2.745 21.080 1.00 97.25 607 VAL A CA 1
ATOM 4301 C C . VAL A 1 607 ? -16.427 -1.766 19.977 1.00 97.25 607 VAL A C 1
ATOM 4303 O O . VAL A 1 607 ? -15.872 -1.847 18.878 1.00 97.25 607 VAL A O 1
ATOM 4306 N N . PRO A 1 608 ? -17.381 -0.848 20.234 1.00 97.38 608 PRO A N 1
ATOM 4307 C CA . PRO A 1 608 ? -17.832 0.126 19.245 1.00 97.38 608 PRO A CA 1
ATOM 4308 C C . PRO A 1 608 ? -16.753 1.163 18.908 1.00 97.38 608 PRO A C 1
ATOM 4310 O O . PRO A 1 608 ? -15.920 1.518 19.749 1.00 97.38 608 PRO A O 1
ATOM 4313 N N . VAL A 1 609 ? -16.797 1.684 17.681 1.00 98.06 609 VAL A N 1
ATOM 4314 C CA . VAL A 1 609 ? -15.767 2.549 17.095 1.00 98.06 609 VAL A CA 1
ATOM 4315 C C . VAL A 1 609 ? -16.362 3.853 16.569 1.00 98.06 609 VAL A C 1
ATOM 4317 O O . VAL A 1 609 ? -17.197 3.864 15.663 1.00 98.06 609 VAL A O 1
ATOM 4320 N N . VAL A 1 610 ? -15.849 4.976 17.072 1.00 98.00 610 VAL A N 1
ATOM 4321 C CA . VAL A 1 610 ? -16.142 6.320 16.558 1.00 98.00 610 VAL A CA 1
ATOM 4322 C C . VAL A 1 610 ? -14.918 6.865 15.824 1.00 98.00 610 VAL A C 1
ATOM 4324 O O . VAL A 1 610 ? -13.845 6.989 16.402 1.00 98.00 610 VAL A O 1
ATOM 4327 N N . ALA A 1 611 ? -15.063 7.238 14.558 1.00 96.81 611 ALA A N 1
ATOM 4328 C CA . ALA A 1 611 ? -14.017 7.893 13.785 1.00 96.81 611 ALA A CA 1
ATOM 4329 C C . ALA A 1 611 ? -14.212 9.416 13.771 1.00 96.81 611 ALA A C 1
ATOM 4331 O O . ALA A 1 611 ? -15.218 9.907 13.260 1.00 96.81 611 ALA A O 1
ATOM 4332 N N . VAL A 1 612 ? -13.244 10.180 14.278 1.00 97.44 612 VAL A N 1
ATOM 4333 C CA . VAL A 1 612 ? -13.190 11.644 14.133 1.00 97.44 612 VAL A CA 1
ATOM 4334 C C . VAL A 1 612 ? -12.319 12.010 12.933 1.00 97.44 612 VAL A C 1
ATOM 4336 O O . VAL A 1 612 ? -11.169 11.593 12.850 1.00 97.44 612 VAL A O 1
ATOM 4339 N N . VAL A 1 613 ? -12.853 12.759 11.965 1.00 96.12 613 VAL A N 1
ATOM 4340 C CA . VAL A 1 613 ? -12.188 12.938 10.658 1.00 96.12 613 VAL A CA 1
ATOM 4341 C C . VAL A 1 613 ? -12.124 14.394 10.214 1.00 96.12 613 VAL A C 1
ATOM 4343 O O . VAL A 1 613 ? -13.054 15.164 10.450 1.00 96.12 613 VAL A O 1
ATOM 4346 N N . GLY A 1 614 ? -11.035 14.800 9.557 1.00 94.12 614 GLY A N 1
ATOM 4347 C CA . GLY A 1 614 ? -10.893 16.167 9.026 1.00 94.12 614 GLY A CA 1
ATOM 4348 C C . GLY A 1 614 ? -11.936 16.475 7.949 1.00 94.12 614 GLY A C 1
ATOM 4349 O O . GLY A 1 614 ? -12.614 17.501 7.992 1.00 94.12 614 GLY A O 1
ATOM 4350 N N . GLY A 1 615 ? -12.121 15.527 7.037 1.00 92.00 615 GLY A N 1
ATOM 4351 C CA . GLY A 1 615 ? -13.197 15.482 6.057 1.00 92.00 615 GLY A CA 1
ATOM 4352 C C . GLY A 1 615 ? -13.591 14.041 5.747 1.00 92.00 615 GLY A C 1
ATOM 4353 O O . GLY A 1 615 ? -12.929 13.097 6.185 1.00 92.00 615 GLY A O 1
ATOM 4354 N N . ARG A 1 616 ? -14.667 13.868 4.977 1.00 92.69 616 ARG A N 1
ATOM 4355 C CA . ARG A 1 616 ? -15.098 12.555 4.491 1.00 92.69 616 ARG A CA 1
ATOM 4356 C C . ARG A 1 616 ? -15.557 12.607 3.037 1.00 92.69 616 ARG A C 1
ATOM 4358 O O . ARG A 1 616 ? -16.038 13.651 2.599 1.00 92.69 616 ARG A O 1
ATOM 4365 N N . ALA A 1 617 ? -15.453 11.486 2.330 1.00 89.56 617 ALA A N 1
ATOM 4366 C CA . ALA A 1 617 ? -16.149 11.273 1.064 1.00 89.56 617 ALA A CA 1
ATOM 4367 C C . ALA A 1 617 ? -17.668 11.146 1.281 1.00 89.56 617 ALA A C 1
ATOM 4369 O O . ALA A 1 617 ? -18.119 10.885 2.400 1.00 89.56 617 ALA A O 1
ATOM 4370 N N . ASP A 1 618 ? -18.447 11.319 0.210 1.00 87.94 618 ASP A N 1
ATOM 4371 C CA . ASP A 1 618 ? -19.910 11.207 0.257 1.00 87.94 618 ASP A CA 1
ATOM 4372 C C . ASP A 1 618 ? -20.353 9.784 0.625 1.00 87.94 618 ASP A C 1
ATOM 4374 O O . ASP A 1 618 ? -21.152 9.605 1.551 1.00 87.94 618 ASP A O 1
ATOM 4378 N N . ASP A 1 619 ? -19.766 8.797 -0.053 1.00 89.44 619 ASP A N 1
ATOM 4379 C CA . ASP A 1 619 ? -19.971 7.366 0.167 1.00 89.44 619 ASP A CA 1
ATOM 4380 C C . ASP A 1 619 ? -18.923 6.808 1.142 1.00 89.44 619 ASP A C 1
ATOM 4382 O O . ASP A 1 619 ? -17.716 6.988 0.953 1.00 89.44 619 ASP A O 1
ATOM 4386 N N . LEU A 1 620 ? -19.408 6.141 2.189 1.00 89.44 620 LEU A N 1
ATOM 4387 C CA . LEU A 1 620 ? -18.617 5.503 3.239 1.00 89.44 620 LEU A CA 1
ATOM 4388 C C . LEU A 1 620 ? -19.065 4.060 3.516 1.00 89.44 620 LEU A C 1
ATOM 4390 O O . LEU A 1 620 ? -18.666 3.498 4.536 1.00 89.44 620 LEU A O 1
ATOM 4394 N N . ASP A 1 621 ? -19.855 3.435 2.640 1.00 89.56 621 ASP A N 1
ATOM 4395 C CA . ASP A 1 621 ? -20.396 2.088 2.881 1.00 89.56 621 ASP A CA 1
ATOM 4396 C C . ASP A 1 621 ? -19.273 1.084 3.189 1.00 89.56 621 ASP A C 1
ATOM 4398 O O . ASP A 1 621 ? -19.313 0.371 4.194 1.00 89.56 621 ASP A O 1
ATOM 4402 N N . ALA A 1 622 ? -18.187 1.134 2.414 1.00 85.88 622 ALA A N 1
ATOM 4403 C CA . ALA A 1 622 ? -17.008 0.296 2.624 1.00 85.88 622 ALA A CA 1
ATOM 4404 C C . ALA A 1 622 ? -16.287 0.554 3.964 1.00 85.88 622 ALA A C 1
ATOM 4406 O O . ALA A 1 622 ? -15.625 -0.338 4.482 1.00 85.88 622 ALA A O 1
ATOM 4407 N N . VAL A 1 623 ? -16.389 1.756 4.541 1.00 88.75 623 VAL A N 1
ATOM 4408 C CA . VAL A 1 623 ? -15.806 2.082 5.855 1.00 88.75 623 VAL A CA 1
ATOM 4409 C C . VAL A 1 623 ? -16.649 1.473 6.976 1.00 88.75 623 VAL A C 1
ATOM 4411 O O . VAL A 1 623 ? -16.104 0.845 7.886 1.00 88.75 623 VAL A O 1
ATOM 4414 N N . TYR A 1 624 ? -17.976 1.597 6.890 1.00 91.44 624 TYR A N 1
ATOM 4415 C CA . TYR A 1 624 ? -18.899 1.002 7.861 1.00 91.44 624 TYR A CA 1
ATOM 4416 C C . TYR A 1 624 ? -18.844 -0.533 7.832 1.00 91.44 624 TYR A C 1
ATOM 4418 O O . TYR A 1 624 ? -18.797 -1.184 8.878 1.00 91.44 624 TYR A O 1
ATOM 4426 N N . GLU A 1 625 ? -18.744 -1.135 6.643 1.00 89.81 625 GLU A N 1
ATOM 4427 C CA . GLU A 1 625 ? -18.564 -2.585 6.485 1.00 89.81 625 GLU A CA 1
ATOM 4428 C C . GLU A 1 625 ? -17.323 -3.114 7.224 1.00 89.81 625 GLU A C 1
ATOM 4430 O O . GLU A 1 625 ? -17.339 -4.242 7.721 1.00 89.81 625 GLU A O 1
ATOM 4435 N N . GLN A 1 626 ? -16.284 -2.288 7.374 1.00 86.31 626 GLN A N 1
ATOM 4436 C CA . GLN A 1 626 ? -15.016 -2.638 8.025 1.00 86.31 626 GLN A CA 1
ATOM 4437 C C . GLN A 1 626 ? -15.018 -2.427 9.549 1.00 86.31 626 GLN A C 1
ATOM 4439 O O . GLN A 1 626 ? -14.039 -2.771 10.209 1.00 86.31 626 GLN A O 1
ATOM 4444 N N . GLY A 1 627 ? -16.129 -1.957 10.130 1.00 91.25 627 GLY A N 1
ATOM 4445 C CA . GLY A 1 627 ? -16.335 -1.929 11.582 1.00 91.25 627 GLY A CA 1
ATOM 4446 C C . GLY A 1 627 ? -16.250 -0.569 12.258 1.00 91.25 627 GLY A C 1
ATOM 4447 O O . GLY A 1 627 ? -16.149 -0.529 13.477 1.00 91.25 627 GLY A O 1
ATOM 4448 N N . VAL A 1 628 ? -16.283 0.528 11.502 1.00 94.62 628 VAL A N 1
ATOM 4449 C CA . VAL A 1 628 ? -16.558 1.848 12.084 1.00 94.62 628 VAL A CA 1
ATOM 4450 C C . VAL A 1 628 ? -18.066 1.964 12.316 1.00 94.62 628 VAL A C 1
ATOM 4452 O O . VAL A 1 628 ? -18.828 1.674 11.400 1.00 94.62 628 VAL A O 1
ATOM 4455 N N . ASP A 1 629 ? -18.505 2.405 13.495 1.00 96.19 629 ASP A N 1
ATOM 4456 C CA . ASP A 1 629 ? -19.935 2.553 13.818 1.00 96.19 629 ASP A CA 1
ATOM 4457 C C . ASP A 1 629 ? -20.443 3.982 13.584 1.00 96.19 629 ASP A C 1
ATOM 4459 O O . ASP A 1 629 ? -21.596 4.198 13.211 1.00 96.19 629 ASP A O 1
ATOM 4463 N N . LEU A 1 630 ? -19.576 4.980 13.777 1.00 96.31 630 LEU A N 1
ATOM 4464 C CA . LEU A 1 630 ? -19.914 6.394 13.626 1.00 96.31 630 LEU A CA 1
ATOM 4465 C C . LEU A 1 630 ? -18.739 7.178 13.038 1.00 96.31 630 LEU A C 1
ATOM 4467 O O . LEU A 1 630 ? -17.616 7.054 13.509 1.00 96.31 630 LEU A O 1
ATOM 4471 N N . VAL A 1 631 ? -19.006 8.041 12.054 1.00 96.44 631 VAL A N 1
ATOM 4472 C CA . VAL A 1 631 ? -18.011 8.959 11.472 1.00 96.44 631 VAL A CA 1
ATOM 4473 C C . VAL A 1 631 ? -18.421 10.402 11.756 1.00 96.44 631 VAL A C 1
ATOM 4475 O O . VAL A 1 631 ? -19.516 10.825 11.385 1.00 96.44 631 VAL A O 1
ATOM 4478 N N . LEU A 1 632 ? -17.533 11.165 12.397 1.00 96.31 632 LEU A N 1
ATOM 4479 C CA . LEU A 1 632 ? -17.737 12.548 12.826 1.00 96.31 632 LEU A CA 1
ATOM 4480 C C . LEU A 1 632 ? -16.728 13.492 12.153 1.00 96.31 632 LEU A C 1
ATOM 4482 O O . LEU A 1 632 ? -15.580 13.589 12.596 1.00 96.31 632 LEU A O 1
ATOM 4486 N N . PRO A 1 633 ? -17.137 14.238 11.111 1.00 96.06 633 PRO A N 1
ATOM 4487 C CA . PRO A 1 633 ? -16.333 15.331 10.580 1.00 96.06 633 PRO A CA 1
ATOM 4488 C C . PRO A 1 633 ? -16.108 16.421 11.635 1.00 96.06 633 PRO A C 1
ATOM 4490 O O . PRO A 1 633 ? -17.058 16.903 12.251 1.00 96.06 633 PRO A O 1
ATOM 4493 N N . ILE A 1 634 ? -14.861 16.851 11.830 1.00 96.88 634 ILE A N 1
ATOM 4494 C CA . ILE A 1 634 ? -14.508 17.793 12.906 1.00 96.88 634 ILE A CA 1
ATOM 4495 C C . ILE A 1 634 ? -14.795 19.262 12.554 1.00 96.88 634 ILE A C 1
ATOM 4497 O O . ILE A 1 634 ? -14.768 20.137 13.421 1.00 96.88 634 ILE A O 1
ATOM 4501 N N . VAL A 1 635 ? -15.038 19.576 11.279 1.00 94.81 635 VAL A N 1
ATOM 4502 C CA . VAL A 1 635 ? -15.246 20.953 10.811 1.00 94.81 635 VAL A CA 1
ATOM 4503 C C . VAL A 1 635 ? -16.595 21.484 11.311 1.00 94.81 635 VAL A C 1
ATOM 4505 O O . VAL A 1 635 ? -17.651 21.167 10.777 1.00 94.81 635 VAL A O 1
ATOM 4508 N N . ARG A 1 636 ? -16.558 22.345 12.336 1.00 93.75 636 ARG A N 1
ATOM 4509 C CA . ARG A 1 636 ? -17.757 22.837 13.051 1.00 93.75 636 ARG A CA 1
ATOM 4510 C C . ARG A 1 636 ? -18.588 23.888 12.311 1.00 93.75 636 ARG A C 1
ATOM 4512 O O . ARG A 1 636 ? -19.721 24.159 12.692 1.00 93.75 636 ARG A O 1
ATOM 4519 N N . ARG A 1 637 ? -17.993 24.573 11.336 1.00 93.00 637 ARG A N 1
ATOM 4520 C CA . ARG A 1 637 ? -18.616 25.665 10.570 1.00 93.00 637 ARG A CA 1
ATOM 4521 C C . ARG A 1 637 ? -17.930 25.804 9.213 1.00 93.00 637 ARG A C 1
ATOM 4523 O O . ARG A 1 637 ? -16.757 25.436 9.124 1.00 93.00 637 ARG A O 1
ATOM 4530 N N . PRO A 1 638 ? -18.589 26.384 8.195 1.00 94.38 638 PRO A N 1
ATOM 4531 C CA . PRO A 1 638 ? -17.946 26.658 6.915 1.00 94.38 638 PRO A CA 1
ATOM 4532 C C . PRO A 1 638 ? -16.636 27.437 7.102 1.00 94.38 638 PRO A C 1
ATOM 4534 O O . PRO A 1 638 ? -16.614 28.491 7.743 1.00 94.38 638 PRO A O 1
ATOM 4537 N N . MET A 1 639 ? -15.539 26.895 6.575 1.00 94.62 639 MET A N 1
ATOM 4538 C CA . MET A 1 639 ? -14.210 27.505 6.609 1.00 94.62 639 MET A CA 1
ATOM 4539 C C . MET A 1 639 ? -13.377 27.026 5.416 1.00 94.62 639 MET A C 1
ATOM 4541 O O . MET A 1 639 ? -13.595 25.929 4.907 1.00 94.62 639 MET A O 1
ATOM 4545 N N . GLY A 1 640 ? -12.434 27.853 4.959 1.00 94.06 640 GLY A N 1
ATOM 4546 C CA . GLY A 1 640 ? -11.497 27.463 3.903 1.00 94.06 640 GLY A CA 1
ATOM 4547 C C . GLY A 1 640 ? -10.460 26.451 4.401 1.00 94.06 640 GLY A C 1
ATOM 4548 O O . GLY A 1 640 ? -10.131 26.444 5.586 1.00 94.06 640 GLY A O 1
ATOM 4549 N N . LEU A 1 641 ? -9.904 25.645 3.490 1.00 91.94 641 LEU A N 1
ATOM 4550 C CA . LEU A 1 641 ? -8.961 24.567 3.822 1.00 91.94 641 LEU A CA 1
ATOM 4551 C C . LEU A 1 641 ? -7.748 25.053 4.631 1.00 91.94 641 LEU A C 1
ATOM 4553 O O . LEU A 1 641 ? -7.393 24.429 5.621 1.00 91.94 641 LEU A O 1
ATOM 4557 N N . PHE A 1 642 ? -7.158 26.197 4.269 1.00 91.81 642 PHE A N 1
ATOM 4558 C CA . PHE A 1 642 ? -6.018 26.759 5.003 1.00 91.81 642 PHE A CA 1
ATOM 4559 C C . PHE A 1 642 ? -6.353 27.041 6.476 1.00 91.81 642 PHE A C 1
ATOM 4561 O O . PHE A 1 642 ? -5.572 26.729 7.365 1.00 91.81 642 PHE A O 1
ATOM 4568 N N . HIS A 1 643 ? -7.551 27.569 6.748 1.00 93.12 643 HIS A N 1
ATOM 4569 C CA . HIS A 1 643 ? -8.021 27.775 8.118 1.00 93.12 643 HIS A CA 1
ATOM 4570 C C . HIS A 1 643 ? -8.398 26.468 8.815 1.00 93.12 643 HIS A C 1
ATOM 4572 O O . HIS A 1 643 ? -8.281 26.390 10.031 1.00 93.12 643 HIS A O 1
ATOM 4578 N N . ALA A 1 644 ? -8.870 25.463 8.074 1.00 93.06 644 ALA A N 1
ATOM 4579 C CA . ALA A 1 644 ? -9.173 24.148 8.628 1.00 93.06 644 ALA A CA 1
ATOM 4580 C C . ALA A 1 644 ? -7.907 23.379 9.032 1.00 93.06 644 ALA A C 1
ATOM 4582 O O . ALA A 1 644 ? -7.976 22.600 9.971 1.00 93.06 644 ALA A O 1
ATOM 4583 N N . LEU A 1 645 ? -6.783 23.606 8.341 1.00 92.56 645 LEU A N 1
ATOM 4584 C CA . LEU A 1 645 ? -5.478 23.004 8.633 1.00 92.56 645 LEU A CA 1
ATOM 4585 C C . LEU A 1 645 ? -4.663 23.791 9.669 1.00 92.56 645 LEU A C 1
ATOM 4587 O O . LEU A 1 645 ? -3.653 23.284 10.154 1.00 92.56 645 LEU A O 1
ATOM 4591 N N . ASP A 1 646 ? -5.080 25.002 10.039 1.00 94.50 646 ASP A N 1
ATOM 4592 C CA . ASP A 1 646 ? -4.418 25.757 11.100 1.00 94.50 646 ASP A CA 1
ATOM 4593 C C . ASP A 1 646 ? -4.487 24.978 12.433 1.00 94.50 646 ASP A C 1
ATOM 4595 O O . ASP A 1 646 ? -5.591 24.650 12.884 1.00 94.50 646 ASP A O 1
ATOM 4599 N N . PRO A 1 647 ? -3.352 24.695 13.104 1.00 93.00 647 PRO A N 1
ATOM 4600 C CA . PRO A 1 647 ? -3.335 23.867 14.311 1.00 93.00 647 PRO A CA 1
ATOM 4601 C C . PRO A 1 647 ? -4.240 24.378 15.438 1.00 93.00 647 PRO A C 1
ATOM 4603 O O . PRO A 1 647 ? -4.794 23.579 16.196 1.00 93.00 647 PRO A O 1
ATOM 4606 N N . SER A 1 648 ? -4.441 25.697 15.553 1.00 94.69 648 SER A N 1
ATOM 4607 C CA . SER A 1 648 ? -5.334 26.261 16.572 1.00 94.69 648 SER A CA 1
ATOM 4608 C C . SER A 1 648 ? -6.800 25.934 16.277 1.00 94.69 648 SER A C 1
ATOM 4610 O O . SER A 1 648 ? -7.558 25.585 17.192 1.00 94.69 648 SER A O 1
ATOM 4612 N N . GLN A 1 649 ? -7.189 25.954 14.998 1.00 96.12 649 GLN A N 1
ATOM 4613 C CA . GLN A 1 649 ? -8.524 25.550 14.576 1.00 96.12 649 GLN A CA 1
ATOM 4614 C C . GLN A 1 649 ? -8.727 24.046 14.627 1.00 96.12 649 GLN A C 1
ATOM 4616 O O . GLN A 1 649 ? -9.766 23.613 15.130 1.00 96.12 649 GLN A O 1
ATOM 4621 N N . THR A 1 650 ? -7.751 23.258 14.184 1.00 95.94 650 THR A N 1
ATOM 4622 C CA . THR A 1 650 ? -7.788 21.795 14.276 1.00 95.94 650 THR A CA 1
ATOM 4623 C C . THR A 1 650 ? -7.935 21.344 15.720 1.00 95.94 650 THR A C 1
ATOM 4625 O O . THR A 1 650 ? -8.815 20.537 16.011 1.00 95.94 650 THR A O 1
ATOM 4628 N N . ARG A 1 651 ? -7.201 21.957 16.660 1.00 97.50 651 ARG A N 1
ATOM 4629 C CA . ARG A 1 651 ? -7.385 21.730 18.099 1.00 97.50 651 ARG A CA 1
ATOM 4630 C C . ARG A 1 651 ? -8.807 22.013 18.555 1.00 97.50 651 ARG A C 1
ATOM 4632 O O . ARG A 1 651 ? -9.433 21.172 19.194 1.00 97.50 651 ARG A O 1
ATOM 4639 N N . ALA A 1 652 ? -9.337 23.194 18.244 1.00 97.06 652 ALA A N 1
ATOM 4640 C CA . ALA A 1 652 ? -10.680 23.565 18.678 1.00 97.06 652 ALA A CA 1
ATOM 4641 C C . ALA A 1 652 ? -11.771 22.659 18.070 1.00 97.06 652 ALA A C 1
ATOM 4643 O O . ALA A 1 652 ? -12.794 22.413 18.707 1.00 97.06 652 ALA A O 1
ATOM 4644 N N . ASN A 1 653 ? -11.550 22.165 16.852 1.00 97.56 653 ASN A N 1
ATOM 4645 C CA . ASN A 1 653 ? -12.425 21.231 16.152 1.00 97.56 653 ASN A CA 1
ATOM 4646 C C . ASN A 1 653 ? -12.353 19.815 16.753 1.00 97.56 653 ASN A C 1
ATOM 4648 O O . ASN A 1 653 ? -13.395 19.242 17.062 1.00 97.56 653 ASN A O 1
ATOM 4652 N N . LEU A 1 654 ? -11.153 19.282 17.004 1.00 98.12 654 LEU A N 1
ATOM 4653 C CA . LEU A 1 654 ? -10.960 17.959 17.610 1.00 98.12 654 LEU A CA 1
ATOM 4654 C C . LEU A 1 654 ? -11.468 17.883 19.052 1.00 98.12 654 LEU A C 1
ATOM 4656 O O . LEU A 1 654 ? -12.069 16.882 19.427 1.00 98.12 654 LEU A O 1
ATOM 4660 N N . ARG A 1 655 ? -11.331 18.960 19.838 1.00 98.19 655 ARG A N 1
ATOM 4661 C CA . ARG A 1 655 ? -11.951 19.048 21.174 1.00 98.19 655 ARG A CA 1
ATOM 4662 C C . ARG A 1 655 ? -13.468 18.888 21.106 1.00 98.19 655 ARG A C 1
ATOM 4664 O O . ARG A 1 655 ? -14.043 18.112 21.858 1.00 98.19 655 ARG A O 1
ATOM 4671 N N . ALA A 1 656 ? -14.126 19.591 20.188 1.00 97.81 656 ALA A N 1
ATOM 4672 C CA . ALA A 1 656 ? -15.572 19.457 20.024 1.00 97.81 656 ALA A CA 1
ATOM 4673 C C . ALA A 1 656 ? -15.972 18.072 19.491 1.00 97.81 656 ALA A C 1
ATOM 4675 O O . ALA A 1 656 ? -17.003 17.537 19.888 1.00 97.81 656 ALA A O 1
ATOM 4676 N N . ALA A 1 657 ? -15.153 17.476 18.621 1.00 97.62 657 ALA A N 1
ATOM 4677 C CA . ALA A 1 657 ? -15.378 16.124 18.122 1.00 97.62 657 ALA A CA 1
ATOM 4678 C C . ALA A 1 657 ? -15.257 15.072 19.235 1.00 97.62 657 ALA A C 1
ATOM 4680 O O . ALA A 1 657 ? -16.097 14.183 19.308 1.00 97.62 657 ALA A O 1
ATOM 4681 N N . GLY A 1 658 ? -14.279 15.203 20.140 1.00 97.75 658 GLY A N 1
ATOM 4682 C CA . GLY A 1 658 ? -14.159 14.345 21.322 1.00 97.75 658 GLY A CA 1
ATOM 4683 C C . GLY A 1 658 ? -15.359 14.464 22.263 1.00 97.75 658 GLY A C 1
ATOM 4684 O O . GLY A 1 658 ? -15.863 13.455 22.750 1.00 97.75 658 GLY A O 1
ATOM 4685 N N . GLU A 1 659 ? -15.878 15.683 22.449 1.00 97.75 659 GLU A N 1
ATOM 4686 C CA . GLU A 1 659 ? -17.125 15.912 23.187 1.00 97.75 659 GLU A CA 1
ATOM 4687 C C . GLU A 1 659 ? -18.313 15.186 22.530 1.00 97.75 659 GLU A C 1
ATOM 4689 O O . GLU A 1 659 ? -19.069 14.478 23.197 1.00 97.75 659 GLU A O 1
ATOM 4694 N N . ALA A 1 660 ? -18.472 15.336 21.213 1.00 97.69 660 ALA A N 1
ATOM 4695 C CA . ALA A 1 660 ? -19.548 14.702 20.460 1.00 97.69 660 ALA A CA 1
ATOM 4696 C C . ALA A 1 660 ? -19.438 13.169 20.464 1.00 97.69 660 ALA A C 1
ATOM 4698 O O . ALA A 1 660 ? -20.450 12.495 20.644 1.00 97.69 660 ALA A O 1
ATOM 4699 N N . ALA A 1 661 ? -18.225 12.628 20.322 1.00 97.50 661 ALA A N 1
ATOM 4700 C CA . ALA A 1 661 ? -17.963 11.193 20.322 1.00 97.50 661 ALA A CA 1
ATOM 4701 C C . ALA A 1 661 ? -18.402 10.540 21.638 1.00 97.50 661 ALA A C 1
ATOM 4703 O O . ALA A 1 661 ? -19.167 9.576 21.619 1.00 97.50 661 ALA A O 1
ATOM 4704 N N . ILE A 1 662 ? -17.989 11.093 22.787 1.00 97.00 662 ILE A N 1
ATOM 4705 C CA . ILE A 1 662 ? -18.373 10.512 24.078 1.00 97.00 662 ILE A CA 1
ATOM 4706 C C . ILE A 1 662 ? -19.862 10.692 24.368 1.00 97.00 662 ILE A C 1
ATOM 4708 O O . ILE A 1 662 ? -20.494 9.787 24.902 1.00 97.00 662 ILE A O 1
ATOM 4712 N N . ARG A 1 663 ? -20.460 11.827 23.984 1.00 95.56 663 ARG A N 1
ATOM 4713 C CA . ARG A 1 663 ? -21.907 12.026 24.136 1.00 95.56 663 ARG A CA 1
ATOM 4714 C C . ARG A 1 663 ? -22.702 11.028 23.304 1.00 95.56 663 ARG A C 1
ATOM 4716 O O . ARG A 1 663 ? -23.684 10.514 23.813 1.00 95.56 663 ARG A O 1
ATOM 4723 N N . ALA A 1 664 ? -22.274 10.750 22.072 1.00 94.25 664 ALA A N 1
ATOM 4724 C CA . ALA A 1 664 ? -22.926 9.775 21.205 1.00 94.25 664 ALA A CA 1
ATOM 4725 C C . ALA A 1 664 ? -22.876 8.356 21.787 1.00 94.25 664 ALA A C 1
ATOM 4727 O O . ALA A 1 664 ? -23.868 7.647 21.702 1.00 94.25 664 ALA A O 1
ATOM 4728 N N . TYR A 1 665 ? -21.763 7.968 22.416 1.00 93.81 665 TYR A N 1
ATOM 4729 C CA . TYR A 1 665 ? -21.645 6.675 23.100 1.00 93.81 665 TYR A CA 1
ATOM 4730 C C . TYR A 1 665 ? -22.561 6.550 24.333 1.00 93.81 665 TYR A C 1
ATOM 4732 O O . TYR A 1 665 ? -23.013 5.461 24.667 1.00 93.81 665 TYR A O 1
ATOM 4740 N N . LEU A 1 666 ? -22.811 7.658 25.037 1.00 91.50 666 LEU A N 1
ATOM 4741 C CA . LEU A 1 666 ? -23.623 7.674 26.259 1.00 91.50 666 LEU A CA 1
ATOM 4742 C C . LEU A 1 666 ? -25.143 7.733 26.011 1.00 91.50 666 LEU A C 1
ATOM 4744 O O . LEU A 1 666 ? -25.899 7.670 26.985 1.00 91.50 666 LEU A O 1
ATOM 4748 N N . LEU A 1 667 ? -25.574 7.916 24.758 1.00 89.12 667 LEU A N 1
ATOM 4749 C CA . LEU A 1 667 ? -26.980 7.863 24.335 1.00 89.12 667 LEU A CA 1
ATOM 4750 C C . LEU A 1 667 ? -27.430 6.413 24.155 1.00 89.12 667 LEU A C 1
ATOM 4752 O O . LEU A 1 667 ? -28.581 6.130 24.561 1.00 89.12 667 LEU A O 1
#

Secondary structure (DSSP, 8-state):
--HHHHHHHHHHHHHHHHHHHHHTTS---EEEEEETTEEEEEEE--TTTS--TT--HHHHHHHHHHHHHTSS--TTEEEEEEEPPBHHHHHHHHHTT-SEEEEEE--TTTBTBTTS-BGGG-TTSS---EEEE-TTHHHHHHHHHHHHHHHHHHTTSGGGSHHHHHHHHHHS-S------------------------------------------------TTTHHHHHHHHH----EEEEEE--BTTTB-HHHHHHHHHHHHHHH-TT-EEEE-----SSTTHHHHHHHTSSEEEEEEEEE-TTS-EEEEEEEEEPP-----------------------------------------------EEEEETHHHHBGGG----HHHHHH---HHHHHHHHHHHHTT-SEEEEE-TTB---STTHHHHHHTT-EEE-TTSPBPPSSGGGGGT--EEE-HHHHHHHTTPEEEEE------SSSTTSHHHHHHHHHT----HHHHHHHHHHHHHHHHHHHHHHHHTT---SS-GGGSTTTTGGGGHHHHHHHTT-EEE-HHHHHHHHHTHHHHTTT-SEEEEEEEEE-TTGGGT-HHHHHHHHHHHTT--EEEEEEEE-S--HHHHHTT--EEEE---S---HHHHHSHHHHHHHHHHHHHHHHHHHT-

Foldseek 3Di:
DPPLVLLLVQLVVQQVQLVVCLVVLHQRKKKFKDAPSDTQFIHAACCPVVVNPQRHRLSRRLVSSCVSVVHLAQARMEMEMAEADFPSSLVSCLVNQHAEYEYAAYDCPGHACPNPHNSLPPPVGPHHHYYHYHRNNVSSVVSSVVSVVVVVVCVVPPPPPVVVVVVVVVVPPDDPPDDDDDDDDDDDDDDDDDDDDDDDDDDDDDDDDDDDDDDDDDDDDDPPVCVVVVDVVQDDAFEEEEAAQAQPLFGHQVLLLVLLVLLQCVQRVNYHYDYQYDFFLAPRRQVSLVVLDQKDKDWDWFAAQQGDTDIFIWIFGAADPPPPPDDDDDDDDDDDDDDDDDDDDDDDDDDDDDDDDDDDPRDQGQEIEEELCRRFALVVAPLAQVSAQSGASQRVLVVLLVCVVSNHQEYEYRQHGGLAQQLNLNNLVNLPKAFAFPVRHGFHGGLNSLLGGDAIASVSSLVSCPNHAYEYADLFQAFCADCSHLCNPPVNSSHNDPPPVSSVSSRVSSVVVQVNLCVNLVVVVLDPDNTRRNGTCCSGSNRSSSVSSSSNHYYDRRQLVSCVSSVVLVSLVSRQAYEYEYAEAEPSVLSRTNQLSNQQSNVVSVHAYEYEYCYYDPDCPSVVVSGHPYYHHLPPDDDDPVQSSHNVNVSVSSSNVSNVVSVVSSD

pLDDT: mean 81.35, std 24.68, range [23.77, 98.81]

Radius of gyration: 34.77 Å; chains: 1; bounding box: 91×83×110 Å

Organism: NCBI:txid2606615

InterPro domains:
  IPR002125 Cytidine and deoxycytidylate deaminase domain [PF14437] (8-152)
  IPR002125 Cytidine and deoxycytidylate deaminase domain [PS51747] (5-132)
  IPR004381 Glycerate kinase [PF02595] (240-318)
  IPR004381 Glycerate kinase [PF02595] (347-664)
  IPR004381 Glycerate kinase [PTHR21599] (239-654)
  IPR004381 Glycerate kinase [TIGR00045] (363-663)
  IPR016192 APOBEC/CMP deaminase, zinc-binding [PS00903] (56-93)
  IPR016193 Cytidine deaminase-like [SSF53927] (6-151)
  IPR018193 Glycerate kinase, flavodoxin-like fold [G3DSA:3.90.1510.10] (348-566)
  IPR018197 Glycerate kinase, restriction-enzyme-like fold [G3DSA:3.40.50.10350] (567-647)
  IPR028883 tRNA-specific adenosine deaminase [MF_00972] (11-152)
  IPR036129 Glycerate kinase superfamily [SSF110738] (239-318)
  IPR036129 Glycerate kinase superfamily [SSF110738] (364-655)